Protein AF-A0A671N3V1-F1 (afdb_monomer)

Radius of gyration: 78.87 Å; Cα contacts (8 Å, |Δi|>4): 116; chains: 1; bounding box: 156×58×264 Å

Sequence (524 aa):
MGFGHFYGTVQIQERQRIVEKSRVNELEAPCKRELDVVSKEAVENLREDLEEKQDMVMSLMNVMDKITKENQHLRVKQEELQAQRQDLYVQLTQTKSQMESRQNDLTTENQHLKSTLEREEASLSALKEQLRSLRGQIRELEERGAGADSIMSENQRLKGHLQEEKQKVRSFMSQREALMAEAQVLRKELDKERKVTDKLKEELEEIRQEEDVEGKTDPETEELQARLQELENKLKFEQQRSDLWERLYVESKEERAKGDRDVKTKIPKDGMLGKVKETLDAVKNSTKEFVHHHKEQIKKAKEAVKENLRKFSDSVKSTFRHFKDSASNVFSHEKRFHDAKPEHHTFKQEQGNKRAEDWQPQKPLHRHPRKSTSDSVHADRNTRKPGAQRDHSTMGQKTPPKGCSGVFDCAYQESMSLFNKAMDPIRADEFNELLRSYLQKEVGHFHHWRELESFIDNFFHNGVFIHDQMLFTDFVSGVEDYLEEIDEYHSLSDDVFEDLDDYIYRHIFGDTYLKYFGPRSEKQ

pLDDT: mean 71.57, std 23.72, range [23.44, 98.5]

Structure (mmCIF, N/CA/C/O backbone):
data_AF-A0A671N3V1-F1
#
_entry.id   AF-A0A671N3V1-F1
#
loop_
_atom_site.group_PDB
_atom_site.id
_atom_site.type_symbol
_atom_site.label_atom_id
_atom_site.label_alt_id
_atom_site.label_comp_id
_atom_site.label_asym_id
_atom_site.label_entity_id
_atom_site.label_seq_id
_atom_site.pdbx_PDB_ins_code
_atom_site.Cartn_x
_atom_site.Cartn_y
_atom_site.Cartn_z
_atom_site.occupancy
_atom_site.B_iso_or_equiv
_atom_site.auth_seq_id
_atom_site.auth_comp_id
_atom_site.auth_asym_id
_atom_site.auth_atom_id
_atom_site.pdbx_PDB_model_num
ATOM 1 N N . MET A 1 1 ? 72.401 38.346 -45.594 1.00 39.09 1 MET A N 1
ATOM 2 C CA . MET A 1 1 ? 73.841 38.015 -45.724 1.00 39.09 1 MET A CA 1
ATOM 3 C C . MET A 1 1 ? 73.989 37.006 -46.857 1.00 39.09 1 MET A C 1
ATOM 5 O O . MET A 1 1 ? 73.083 36.196 -46.992 1.00 39.09 1 MET A O 1
ATOM 9 N N . GLY A 1 2 ? 75.083 37.038 -47.627 1.00 40.16 2 GLY A N 1
ATOM 10 C CA . GLY A 1 2 ? 75.370 36.064 -48.700 1.00 40.16 2 GLY A CA 1
ATOM 11 C C . GLY A 1 2 ? 75.385 36.679 -50.107 1.00 40.16 2 GLY A C 1
ATOM 12 O O . GLY A 1 2 ? 74.400 37.275 -50.525 1.00 40.16 2 GLY A O 1
ATOM 13 N N . PHE A 1 3 ? 76.518 36.554 -50.806 1.00 41.34 3 PHE A N 1
ATOM 14 C CA . PHE A 1 3 ? 76.828 37.126 -52.131 1.00 41.34 3 PHE A CA 1
ATOM 15 C C . PHE A 1 3 ? 77.040 36.022 -53.192 1.00 41.34 3 PHE A C 1
ATOM 17 O O . PHE A 1 3 ? 77.343 34.888 -52.832 1.00 41.34 3 PHE A O 1
ATOM 24 N N . GLY A 1 4 ? 77.003 36.395 -54.483 1.00 40.38 4 GLY A N 1
ATOM 25 C CA . GLY A 1 4 ? 77.509 35.602 -55.628 1.00 40.38 4 GLY A CA 1
ATOM 26 C C . GLY A 1 4 ? 76.640 35.778 -56.888 1.00 40.38 4 GLY A C 1
ATOM 27 O O . GLY A 1 4 ? 75.604 35.139 -56.976 1.00 40.38 4 GLY A O 1
ATOM 28 N N . HIS A 1 5 ? 76.838 36.743 -57.800 1.00 42.78 5 HIS A N 1
ATOM 29 C CA . HIS A 1 5 ? 77.939 36.930 -58.775 1.00 42.78 5 HIS A CA 1
ATOM 30 C C . HIS A 1 5 ? 78.255 35.706 -59.661 1.00 42.78 5 HIS A C 1
ATOM 32 O O . HIS A 1 5 ? 78.933 34.801 -59.191 1.00 42.78 5 HIS A O 1
ATOM 38 N N . PHE A 1 6 ? 77.937 35.768 -60.968 1.00 38.50 6 PHE A N 1
ATOM 39 C CA . PHE A 1 6 ? 78.960 36.052 -61.997 1.00 38.50 6 PHE A CA 1
ATOM 40 C C . PHE A 1 6 ? 78.381 36.509 -63.359 1.00 38.50 6 PHE A C 1
ATOM 42 O O . PHE A 1 6 ? 77.179 36.441 -63.596 1.00 38.50 6 PHE A O 1
ATOM 49 N N . TYR A 1 7 ? 79.262 37.041 -64.214 1.00 38.38 7 TYR A N 1
ATOM 50 C CA . TYR A 1 7 ? 78.998 37.695 -65.506 1.00 38.38 7 TYR A CA 1
ATOM 51 C C . TYR A 1 7 ? 78.915 36.734 -66.709 1.00 38.38 7 TYR A C 1
ATOM 53 O O . TYR A 1 7 ? 79.632 35.739 -66.749 1.00 38.38 7 TYR A O 1
ATOM 61 N N . GLY A 1 8 ? 78.248 37.190 -67.782 1.00 36.56 8 GLY A N 1
ATOM 62 C CA . GLY A 1 8 ? 78.873 37.190 -69.116 1.00 36.56 8 GLY A CA 1
ATOM 63 C C . GLY A 1 8 ? 78.106 36.550 -70.277 1.00 36.56 8 GLY A C 1
ATOM 64 O O . GLY A 1 8 ? 77.957 35.337 -70.337 1.00 36.56 8 GLY A O 1
ATOM 65 N N . THR A 1 9 ? 77.734 37.368 -71.270 1.00 42.66 9 THR A N 1
ATOM 66 C CA . THR A 1 9 ? 77.910 37.081 -72.717 1.00 42.66 9 THR A CA 1
ATOM 67 C C . THR A 1 9 ? 77.617 38.340 -73.546 1.00 42.66 9 THR A C 1
ATOM 69 O O . THR A 1 9 ? 76.592 38.476 -74.207 1.00 42.66 9 THR A O 1
ATOM 72 N N . VAL A 1 10 ? 78.559 39.290 -73.536 1.00 45.78 10 VAL A N 1
ATOM 73 C CA . VAL A 1 10 ? 78.716 40.216 -74.669 1.00 45.78 10 VAL A CA 1
ATOM 74 C C . VAL A 1 10 ? 79.634 39.517 -75.662 1.00 45.78 10 VAL A C 1
ATOM 76 O O . VAL A 1 10 ? 80.837 39.500 -75.434 1.00 45.78 10 VAL A O 1
ATOM 79 N N . GLN A 1 11 ? 79.059 38.909 -76.704 1.00 49.66 11 GLN A N 1
ATOM 80 C CA . GLN A 1 11 ? 79.658 38.638 -78.023 1.00 49.66 11 GLN A CA 1
ATOM 81 C C . GLN A 1 11 ? 78.774 37.654 -78.805 1.00 49.66 11 GLN A C 1
ATOM 83 O O . GLN A 1 11 ? 78.581 36.523 -78.378 1.00 49.66 11 GLN A O 1
ATOM 88 N N . ILE A 1 12 ? 78.288 38.129 -79.956 1.00 44.41 12 ILE A N 1
ATOM 89 C CA . ILE A 1 12 ? 77.864 37.467 -81.217 1.00 44.41 12 ILE A CA 1
ATOM 90 C C . ILE A 1 12 ? 76.725 38.323 -81.811 1.00 44.41 12 ILE A C 1
ATOM 92 O O . ILE A 1 12 ? 75.596 37.902 -82.026 1.00 44.41 12 ILE A O 1
ATOM 96 N N . GLN A 1 13 ? 77.049 39.593 -82.070 1.00 43.19 13 GLN A N 1
ATOM 97 C CA . GLN A 1 13 ? 76.231 40.501 -82.878 1.00 43.19 13 GLN A CA 1
ATOM 98 C C . GLN A 1 13 ? 77.138 41.312 -83.815 1.00 43.19 13 GLN A C 1
ATOM 100 O O . GLN A 1 13 ? 77.011 42.520 -83.926 1.00 43.19 13 GLN A O 1
ATOM 105 N N . GLU A 1 14 ? 78.097 40.643 -84.466 1.00 49.28 14 GLU A N 1
ATOM 106 C CA . GLU A 1 14 ? 78.902 41.233 -85.545 1.00 49.28 14 GLU A CA 1
ATOM 107 C C . GLU A 1 14 ? 79.652 40.143 -86.336 1.00 49.28 14 GLU A C 1
ATOM 109 O O . GLU A 1 14 ? 80.818 39.849 -86.082 1.00 49.28 14 GLU A O 1
ATOM 114 N N . ARG A 1 15 ? 78.955 39.487 -87.280 1.00 44.09 15 ARG A N 1
ATOM 115 C CA . ARG A 1 15 ? 79.560 38.721 -88.401 1.00 44.09 15 ARG A CA 1
ATOM 116 C C . ARG A 1 15 ? 78.581 38.400 -89.549 1.00 44.09 15 ARG A C 1
ATOM 118 O O . ARG A 1 15 ? 78.772 37.441 -90.282 1.00 44.09 15 ARG A O 1
ATOM 125 N N . GLN A 1 16 ? 77.562 39.243 -89.751 1.00 40.81 16 GLN A N 1
ATOM 126 C CA . GLN A 1 16 ? 76.684 39.231 -90.938 1.00 40.81 16 GLN A CA 1
ATOM 127 C C . GLN A 1 16 ? 77.063 40.337 -91.944 1.00 40.81 16 GLN A C 1
ATOM 129 O O . GLN A 1 16 ? 76.227 41.094 -92.431 1.00 40.81 16 GLN A O 1
ATOM 134 N N . ARG A 1 17 ? 78.355 40.445 -92.265 1.00 43.94 17 ARG A N 1
ATOM 135 C CA . ARG A 1 17 ? 78.843 41.156 -93.455 1.00 43.94 17 ARG A CA 1
ATOM 136 C C . ARG A 1 17 ? 79.986 40.358 -94.067 1.00 43.94 17 ARG A C 1
ATOM 138 O O . ARG A 1 17 ? 80.817 39.842 -93.330 1.00 43.94 17 ARG A O 1
ATOM 145 N N . ILE A 1 18 ? 80.040 40.368 -95.401 1.00 40.97 18 ILE A N 1
ATOM 146 C CA . ILE A 1 18 ? 81.037 39.692 -96.247 1.00 40.97 18 ILE A CA 1
ATOM 147 C C . ILE A 1 18 ? 80.865 38.159 -96.265 1.00 40.97 18 ILE A C 1
ATOM 149 O O . ILE A 1 18 ? 81.528 37.466 -95.511 1.00 40.97 18 ILE A O 1
ATOM 153 N N . VAL A 1 19 ? 80.001 37.640 -97.150 1.00 36.25 19 VAL A N 1
ATOM 154 C CA . VAL A 1 19 ? 80.394 36.900 -98.377 1.00 36.25 19 VAL A CA 1
ATOM 155 C C . VAL A 1 19 ? 79.205 36.953 -99.352 1.00 36.25 19 VAL A C 1
ATOM 157 O O . VAL A 1 19 ? 78.376 36.055 -99.404 1.00 36.25 19 VAL A O 1
ATOM 160 N N . GLU A 1 20 ? 79.124 38.023 -100.141 1.00 38.59 20 GLU A N 1
ATOM 161 C CA . GLU A 1 20 ? 78.206 38.121 -101.287 1.00 38.59 20 GLU A CA 1
ATOM 162 C C . GLU A 1 20 ? 78.977 38.682 -102.492 1.00 38.59 20 GLU A C 1
ATOM 164 O O . GLU A 1 20 ? 78.730 39.792 -102.959 1.00 38.59 20 GLU A O 1
ATOM 169 N N . LYS A 1 21 ? 80.021 37.949 -102.922 1.00 38.78 21 LYS A N 1
ATOM 170 C CA . LYS A 1 21 ? 80.748 38.153 -104.193 1.00 38.78 21 LYS A CA 1
ATOM 171 C C . LYS A 1 21 ? 81.839 37.095 -104.409 1.00 38.78 21 LYS A C 1
ATOM 173 O O . LYS A 1 21 ? 82.964 37.267 -103.953 1.00 38.78 21 LYS A O 1
ATOM 178 N N . SER A 1 22 ? 81.513 36.047 -105.164 1.00 35.06 22 SER A N 1
ATOM 179 C CA . SER A 1 22 ? 82.487 35.207 -105.888 1.00 35.06 22 SER A CA 1
ATOM 180 C C . SER A 1 22 ? 81.771 34.199 -106.797 1.00 35.06 22 SER A C 1
ATOM 182 O O . SER A 1 22 ? 81.803 32.990 -106.589 1.00 35.06 22 SER A O 1
ATOM 184 N N . ARG A 1 23 ? 81.117 34.705 -107.847 1.00 38.97 23 ARG A N 1
ATOM 185 C CA . ARG A 1 23 ? 80.740 33.898 -109.015 1.00 38.97 23 ARG A CA 1
ATOM 186 C C . ARG A 1 23 ? 81.376 34.528 -110.251 1.00 38.97 23 ARG A C 1
ATOM 188 O O . ARG A 1 23 ? 81.422 35.753 -110.321 1.00 38.97 23 ARG A O 1
ATOM 195 N N . VAL A 1 24 ? 81.719 33.667 -111.215 1.00 32.12 24 VAL A N 1
ATOM 196 C CA . VAL A 1 24 ? 82.163 33.936 -112.601 1.00 32.12 24 VAL A CA 1
ATOM 197 C C . VAL A 1 24 ? 83.688 33.861 -112.822 1.00 32.12 24 VAL A C 1
ATOM 199 O O . VAL A 1 24 ? 84.456 34.524 -112.134 1.00 32.12 24 VAL A O 1
ATOM 202 N N . ASN A 1 25 ? 84.041 33.060 -113.842 1.00 30.89 25 ASN A N 1
ATOM 203 C CA . ASN A 1 25 ? 85.343 32.793 -114.480 1.00 30.89 25 ASN A CA 1
ATOM 204 C C . ASN A 1 25 ? 86.405 32.021 -113.670 1.00 30.89 25 ASN A C 1
ATOM 206 O O . ASN A 1 25 ? 86.584 32.256 -112.482 1.00 30.89 25 ASN A O 1
ATOM 210 N N . GLU A 1 26 ? 87.184 31.102 -114.253 1.00 33.53 26 GLU A N 1
ATOM 211 C CA . GLU A 1 26 ? 87.133 30.369 -115.543 1.00 33.53 26 GLU A CA 1
ATOM 212 C C . GLU A 1 26 ? 88.169 29.229 -115.444 1.00 33.53 26 GLU A C 1
ATOM 214 O O . GLU A 1 26 ? 89.165 29.414 -114.748 1.00 33.53 26 GLU A O 1
ATOM 219 N N . LEU A 1 27 ? 87.973 28.092 -116.127 1.00 36.91 27 LEU A N 1
ATOM 220 C CA . LEU A 1 27 ? 89.047 27.284 -116.743 1.00 36.91 27 LEU A CA 1
ATOM 221 C C . LEU A 1 27 ? 88.465 26.083 -117.510 1.00 36.91 27 LEU A C 1
ATOM 223 O O . LEU A 1 27 ? 87.433 25.520 -117.142 1.00 36.91 27 LEU A O 1
ATOM 227 N N . GLU A 1 28 ? 89.117 25.730 -118.614 1.00 33.84 28 GLU A N 1
ATOM 228 C CA . GLU A 1 28 ? 88.551 24.920 -119.695 1.00 33.84 28 GLU A CA 1
ATOM 229 C C . GLU A 1 28 ? 88.939 23.430 -119.624 1.00 33.84 28 GLU A C 1
ATOM 231 O O . GLU A 1 28 ? 90.117 23.110 -119.533 1.00 33.84 28 GLU A O 1
ATOM 236 N N . ALA A 1 29 ? 87.946 22.550 -119.837 1.00 39.94 29 ALA A N 1
ATOM 237 C CA . ALA A 1 29 ? 88.020 21.345 -120.690 1.00 39.94 29 ALA A CA 1
ATOM 238 C C . ALA A 1 29 ? 89.106 20.247 -120.401 1.00 39.94 29 ALA A C 1
ATOM 240 O O . ALA A 1 29 ? 89.895 20.328 -119.470 1.00 39.94 29 ALA A O 1
ATOM 241 N N . PRO A 1 30 ? 89.124 19.118 -121.145 1.00 53.84 30 PRO A N 1
ATOM 242 C CA . PRO A 1 30 ? 88.041 18.129 -121.180 1.00 53.84 30 PRO A CA 1
ATOM 243 C C . PRO A 1 30 ? 88.531 16.671 -120.998 1.00 53.84 30 PRO A C 1
ATOM 245 O O . PRO A 1 30 ? 89.519 16.264 -121.610 1.00 53.84 30 PRO A O 1
ATOM 248 N N . CYS A 1 31 ? 87.760 15.802 -120.323 1.00 37.00 31 CYS A N 1
ATOM 249 C CA . CYS A 1 31 ? 87.888 14.351 -120.547 1.00 37.00 31 CYS A CA 1
ATOM 250 C C . CYS A 1 31 ? 86.600 13.526 -120.368 1.00 37.00 31 CYS A C 1
ATOM 252 O O . CYS A 1 31 ? 86.113 13.304 -119.269 1.00 37.00 31 CYS A O 1
ATOM 254 N N . LYS A 1 32 ? 86.123 13.023 -121.514 1.00 40.62 32 LYS A N 1
ATOM 255 C CA . LYS A 1 32 ? 85.645 11.650 -121.765 1.00 40.62 32 LYS A CA 1
ATOM 256 C C . LYS A 1 32 ? 84.719 10.983 -120.729 1.00 40.62 32 LYS A C 1
ATOM 258 O O . LYS A 1 32 ? 85.155 10.347 -119.780 1.00 40.62 32 LYS A O 1
ATOM 263 N N . ARG A 1 33 ? 83.429 10.987 -121.087 1.00 50.44 33 ARG A N 1
ATOM 264 C CA . ARG A 1 33 ? 82.523 9.819 -121.163 1.00 50.44 33 ARG A CA 1
ATOM 265 C C . ARG A 1 33 ? 83.117 8.457 -120.737 1.00 50.44 33 ARG A C 1
ATOM 267 O O . ARG A 1 33 ? 83.420 7.640 -121.595 1.00 50.44 33 ARG A O 1
ATOM 274 N N . GLU A 1 34 ? 83.185 8.210 -119.432 1.00 43.34 34 GLU A N 1
ATOM 275 C CA . GLU A 1 34 ? 83.117 6.862 -118.821 1.00 43.34 34 GLU A CA 1
ATOM 276 C C . GLU A 1 34 ? 82.652 6.895 -117.342 1.00 43.34 34 GLU A C 1
ATOM 278 O O . GLU A 1 34 ? 82.611 5.877 -116.663 1.00 43.34 34 GLU A O 1
ATOM 283 N N . LEU A 1 35 ? 82.229 8.069 -116.848 1.00 46.25 35 LEU A N 1
ATOM 284 C CA . LEU A 1 35 ? 81.827 8.323 -115.452 1.00 46.25 35 LEU A CA 1
ATOM 285 C C . LEU A 1 35 ? 80.301 8.505 -115.266 1.00 46.25 35 LEU A C 1
ATOM 287 O O . LEU A 1 35 ? 79.817 8.631 -114.146 1.00 46.25 35 LEU A O 1
ATOM 291 N N . ASP A 1 36 ? 79.531 8.493 -116.358 1.00 48.06 36 ASP A N 1
ATOM 292 C CA . ASP A 1 36 ? 78.105 8.879 -116.402 1.00 48.06 36 ASP A CA 1
ATOM 293 C C . ASP A 1 36 ? 77.113 7.718 -116.139 1.00 48.06 36 ASP A C 1
ATOM 295 O O . ASP A 1 36 ? 75.895 7.905 -116.193 1.00 48.06 36 ASP A O 1
ATOM 299 N N . VAL A 1 37 ? 77.631 6.514 -115.860 1.00 51.03 37 VAL A N 1
ATOM 300 C CA . VAL A 1 37 ? 76.851 5.349 -115.388 1.00 51.03 37 VAL A CA 1
ATOM 301 C C . VAL A 1 37 ? 77.076 5.154 -113.888 1.00 51.03 37 VAL A C 1
ATOM 303 O O . VAL A 1 37 ? 76.122 5.222 -113.119 1.00 51.03 37 VAL A O 1
ATOM 306 N N . VAL A 1 38 ? 78.340 5.062 -113.453 1.00 52.38 38 VAL A N 1
ATOM 307 C CA . VAL A 1 38 ? 78.709 4.939 -112.028 1.00 52.38 38 VAL A CA 1
ATOM 308 C C . VAL A 1 38 ? 78.209 6.136 -111.205 1.00 52.38 38 VAL A C 1
ATOM 310 O O . VAL A 1 38 ? 77.737 5.957 -110.087 1.00 52.38 38 VAL A O 1
ATOM 313 N N . SER A 1 39 ? 78.223 7.353 -111.766 1.00 58.16 39 SER A N 1
ATOM 314 C CA . SER A 1 39 ? 77.671 8.537 -111.090 1.00 58.16 39 SER A CA 1
ATOM 315 C C . SER A 1 39 ? 76.137 8.617 -111.096 1.00 58.16 39 SER A C 1
ATOM 317 O O . SER A 1 39 ? 75.604 9.470 -110.393 1.00 58.16 39 SER A O 1
ATOM 319 N N . LYS A 1 40 ? 75.417 7.789 -111.867 1.00 62.09 40 LYS A N 1
ATOM 320 C CA . LYS A 1 40 ? 73.944 7.713 -111.810 1.00 62.09 40 LYS A CA 1
ATOM 321 C C . LYS A 1 40 ? 73.489 6.637 -110.840 1.00 62.09 40 LYS A C 1
ATOM 323 O O . LYS A 1 40 ? 72.670 6.921 -109.980 1.00 62.09 40 LYS A O 1
ATOM 328 N N . GLU A 1 41 ? 74.086 5.453 -110.914 1.00 66.19 41 GLU A N 1
ATOM 329 C CA . GLU A 1 41 ? 73.805 4.345 -109.995 1.00 66.19 41 GLU A CA 1
ATOM 330 C C . GLU A 1 41 ? 74.124 4.728 -108.538 1.00 66.19 41 GLU A C 1
ATOM 332 O O . GLU A 1 41 ? 73.305 4.526 -107.649 1.00 66.19 41 GLU A O 1
ATOM 337 N N . ALA A 1 42 ? 75.250 5.411 -108.291 1.00 69.62 42 ALA A N 1
ATOM 338 C CA . ALA A 1 42 ? 75.560 5.944 -106.962 1.00 69.62 42 ALA A CA 1
ATOM 339 C C . ALA A 1 42 ? 74.598 7.058 -106.497 1.00 69.62 42 ALA A C 1
ATOM 341 O O . ALA A 1 42 ? 74.395 7.212 -105.297 1.00 69.62 42 ALA A O 1
ATOM 342 N N . VAL A 1 43 ? 74.009 7.836 -107.414 1.00 73.31 43 VAL A N 1
ATOM 343 C CA . VAL A 1 43 ? 73.050 8.906 -107.076 1.00 73.31 43 VAL A CA 1
ATOM 344 C C . VAL A 1 43 ? 71.658 8.349 -106.794 1.00 73.31 43 VAL A C 1
ATOM 346 O O . VAL A 1 43 ? 71.010 8.830 -105.870 1.00 73.31 43 VAL A O 1
ATOM 349 N N . GLU A 1 44 ? 71.215 7.321 -107.517 1.00 75.56 44 GLU A N 1
ATOM 350 C CA . GLU A 1 44 ? 69.942 6.654 -107.227 1.00 75.56 44 GLU A CA 1
ATOM 351 C C . GLU A 1 44 ? 70.034 5.806 -105.946 1.00 75.56 44 GLU A C 1
ATOM 353 O O . GLU A 1 44 ? 69.166 5.941 -105.095 1.00 75.56 44 GLU A O 1
ATOM 358 N N . ASN A 1 45 ? 71.143 5.099 -105.682 1.00 78.56 45 ASN A N 1
ATOM 359 C CA . ASN A 1 45 ? 71.362 4.445 -104.377 1.00 78.56 45 ASN A CA 1
ATOM 360 C C . ASN A 1 45 ? 71.344 5.448 -103.197 1.00 78.56 45 ASN A C 1
ATOM 362 O O . ASN A 1 45 ? 70.861 5.134 -102.111 1.00 78.56 45 ASN A O 1
ATOM 366 N N . LEU A 1 46 ? 71.863 6.670 -103.393 1.00 80.25 46 LEU A N 1
ATOM 367 C CA . LEU A 1 46 ? 71.794 7.745 -102.391 1.00 80.25 46 LEU A CA 1
ATOM 368 C C . LEU A 1 46 ? 70.398 8.381 -102.283 1.00 80.25 46 LEU A C 1
ATOM 370 O O . LEU A 1 46 ? 70.066 8.914 -101.225 1.00 80.25 46 LEU A O 1
ATOM 374 N N . ARG A 1 47 ? 69.585 8.341 -103.348 1.00 83.00 47 ARG A N 1
ATOM 375 C CA . ARG A 1 47 ? 68.166 8.724 -103.303 1.00 83.00 47 ARG A CA 1
ATOM 376 C C . ARG A 1 47 ? 67.376 7.704 -102.494 1.00 83.00 47 ARG A C 1
ATOM 378 O O . ARG A 1 47 ? 66.660 8.111 -101.589 1.00 83.00 47 ARG A O 1
ATOM 385 N N . GLU A 1 48 ? 67.537 6.419 -102.795 1.00 83.69 48 GLU A N 1
ATOM 386 C CA . GLU A 1 48 ? 66.852 5.326 -102.103 1.00 83.69 48 GLU A CA 1
ATOM 387 C C . GLU A 1 48 ? 67.195 5.327 -100.603 1.00 83.69 48 GLU A C 1
ATOM 389 O O . GLU A 1 48 ? 66.283 5.338 -99.782 1.00 83.69 48 GLU A O 1
ATOM 394 N N . ASP A 1 49 ? 68.474 5.467 -100.215 1.00 86.69 49 ASP A N 1
ATOM 395 C CA . ASP A 1 49 ? 68.853 5.598 -98.794 1.00 86.69 49 ASP A CA 1
ATOM 396 C C . ASP A 1 49 ? 68.241 6.851 -98.133 1.00 86.69 49 ASP A C 1
ATOM 398 O O . ASP A 1 49 ? 67.809 6.788 -96.981 1.00 86.69 49 ASP A O 1
ATOM 402 N N . LEU A 1 50 ? 68.155 7.982 -98.849 1.00 86.25 50 LEU A N 1
ATOM 403 C CA . LEU A 1 50 ? 67.533 9.211 -98.340 1.00 86.25 50 LEU A CA 1
ATOM 404 C C . LEU A 1 50 ? 66.012 9.067 -98.169 1.00 86.25 50 LEU A C 1
ATOM 406 O O . LEU A 1 50 ? 65.473 9.549 -97.171 1.00 86.25 50 LEU A O 1
ATOM 410 N N . GLU A 1 51 ? 65.333 8.395 -99.099 1.00 86.75 51 GLU A N 1
ATOM 411 C CA . GLU A 1 51 ? 63.905 8.071 -99.013 1.00 86.75 51 GLU A CA 1
ATOM 412 C C . GLU A 1 51 ? 63.644 7.079 -97.863 1.00 86.75 51 GLU A C 1
ATOM 414 O O . GLU A 1 51 ? 62.777 7.338 -97.028 1.00 86.75 51 GLU A O 1
ATOM 419 N N . GLU A 1 52 ? 64.479 6.047 -97.685 1.00 88.38 52 GLU A N 1
ATOM 420 C CA . GLU A 1 52 ? 64.428 5.158 -96.513 1.00 88.38 52 GLU A CA 1
ATOM 421 C C . GLU A 1 52 ? 64.675 5.903 -95.188 1.00 88.38 52 GLU A C 1
ATOM 423 O O . GLU A 1 52 ? 63.997 5.635 -94.189 1.00 88.38 52 GLU A O 1
ATOM 428 N N . LYS A 1 53 ? 65.619 6.861 -95.135 1.00 88.38 53 LYS A N 1
ATOM 429 C CA . LYS A 1 53 ? 65.800 7.711 -93.941 1.00 88.38 53 LYS A CA 1
ATOM 430 C C . LYS A 1 53 ? 64.569 8.574 -93.694 1.00 88.38 53 LYS A C 1
ATOM 432 O O . LYS A 1 53 ? 64.183 8.741 -92.538 1.00 88.38 53 LYS A O 1
ATOM 437 N N . GLN A 1 54 ? 63.957 9.120 -94.742 1.00 91.19 54 GLN A N 1
ATOM 438 C CA . GLN A 1 54 ? 62.759 9.944 -94.627 1.00 91.19 54 GLN A CA 1
ATOM 439 C C . GLN A 1 54 ? 61.570 9.124 -94.100 1.00 91.19 54 GLN A C 1
ATOM 441 O O . GLN A 1 54 ? 60.917 9.557 -93.149 1.00 91.19 54 GLN A O 1
ATOM 446 N N . ASP A 1 55 ? 61.351 7.913 -94.610 1.00 91.88 55 ASP A N 1
ATOM 447 C CA . ASP A 1 55 ? 60.321 6.991 -94.117 1.00 91.88 55 ASP A CA 1
ATOM 448 C C . ASP A 1 55 ? 60.596 6.523 -92.680 1.00 91.88 55 ASP A C 1
ATOM 450 O O . ASP A 1 55 ? 59.684 6.476 -91.846 1.00 91.88 55 ASP A O 1
ATOM 454 N N . MET A 1 56 ? 61.860 6.260 -92.330 1.00 92.19 56 MET A N 1
ATOM 455 C CA . MET A 1 56 ? 62.256 5.958 -90.952 1.00 92.19 56 MET A CA 1
ATOM 456 C C . MET A 1 56 ? 61.983 7.141 -90.011 1.00 92.19 56 MET A C 1
ATOM 458 O O . MET A 1 56 ? 61.473 6.937 -88.909 1.00 92.19 56 MET A O 1
ATOM 462 N N . VAL A 1 57 ? 62.256 8.378 -90.440 1.00 93.56 57 VAL A N 1
ATOM 463 C CA . VAL A 1 57 ? 61.937 9.599 -89.681 1.00 93.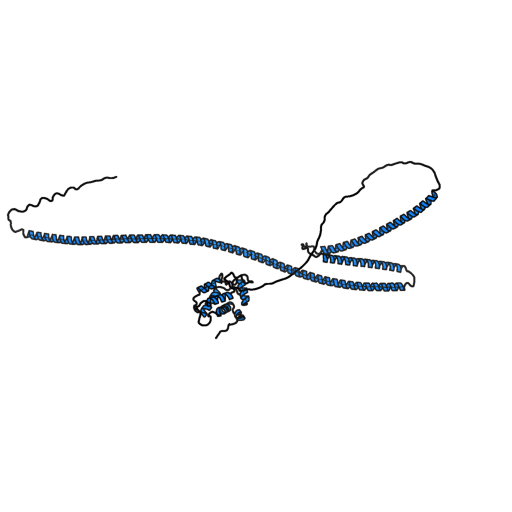56 57 VAL A CA 1
ATOM 464 C C . VAL A 1 57 ? 60.424 9.778 -89.530 1.00 93.56 57 VAL A C 1
ATOM 466 O O . VAL A 1 57 ? 59.968 10.071 -88.426 1.00 93.56 57 VAL A O 1
ATOM 469 N N . MET A 1 58 ? 59.628 9.525 -90.572 1.00 92.62 58 MET A N 1
ATOM 470 C CA . MET A 1 58 ? 58.160 9.551 -90.488 1.00 92.62 58 MET A CA 1
ATOM 471 C C . MET A 1 58 ? 57.617 8.470 -89.538 1.00 92.62 58 MET A C 1
ATOM 473 O O . MET A 1 58 ? 56.701 8.725 -88.754 1.00 92.62 58 MET A O 1
ATOM 477 N N . SER A 1 59 ? 58.207 7.273 -89.543 1.00 94.62 59 SER A N 1
ATOM 478 C CA . SER A 1 59 ? 57.878 6.191 -88.606 1.00 94.62 59 SER A CA 1
ATOM 479 C C . SER A 1 59 ? 58.231 6.557 -87.156 1.00 94.62 59 SER A C 1
ATOM 481 O O . SER A 1 59 ? 57.398 6.418 -86.257 1.00 94.62 59 SER A O 1
ATOM 483 N N . LEU A 1 60 ? 59.420 7.124 -86.923 1.00 95.00 60 LEU A N 1
ATOM 484 C CA . LEU A 1 60 ? 59.844 7.632 -85.614 1.00 95.00 60 LEU A CA 1
ATOM 485 C C . LEU A 1 60 ? 58.960 8.788 -85.125 1.00 95.00 60 LEU A C 1
ATOM 487 O O . LEU A 1 60 ? 58.619 8.824 -83.944 1.00 95.00 60 LEU A O 1
ATOM 491 N N . MET A 1 61 ? 58.532 9.688 -86.015 1.00 95.25 61 MET A N 1
ATOM 492 C CA . MET A 1 61 ? 57.585 10.761 -85.697 1.00 95.25 61 MET A CA 1
ATOM 493 C C . MET A 1 61 ? 56.229 10.189 -85.258 1.00 95.25 61 MET A C 1
ATOM 495 O O . MET A 1 61 ? 55.715 10.570 -84.210 1.00 95.25 61 MET A O 1
ATOM 499 N N . ASN A 1 62 ? 55.701 9.1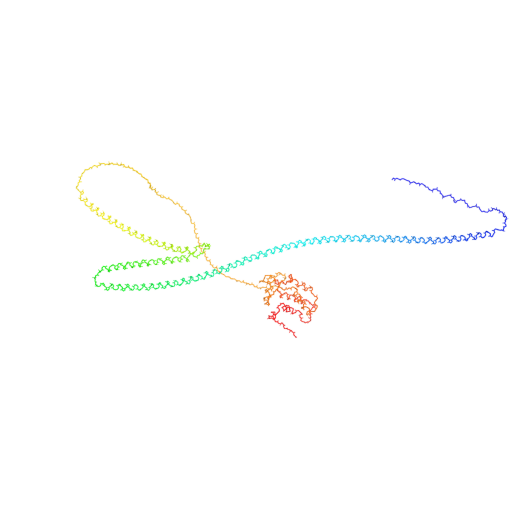86 -85.969 1.00 95.69 62 ASN A N 1
ATOM 500 C CA . ASN A 1 62 ? 54.475 8.481 -85.573 1.00 95.69 62 ASN A CA 1
ATOM 501 C C . ASN A 1 62 ? 54.599 7.773 -84.207 1.00 95.69 62 ASN A C 1
ATOM 503 O O . ASN A 1 62 ? 53.622 7.691 -83.459 1.00 95.69 62 ASN A O 1
ATOM 507 N N . VAL A 1 63 ? 55.780 7.246 -83.863 1.00 96.25 63 VAL A N 1
ATOM 508 C CA . VAL A 1 63 ? 56.052 6.669 -82.533 1.00 96.25 63 VAL A CA 1
ATOM 509 C C . VAL A 1 63 ? 56.146 7.764 -81.465 1.00 96.25 63 VAL A C 1
ATOM 511 O O . VAL A 1 63 ? 55.573 7.607 -80.389 1.00 96.25 63 VAL A O 1
ATOM 514 N N . MET A 1 64 ? 56.784 8.898 -81.762 1.00 95.44 64 MET A N 1
ATOM 515 C CA . MET A 1 64 ? 56.851 10.058 -80.867 1.00 95.44 64 MET A CA 1
ATOM 516 C C . MET A 1 64 ? 55.455 10.635 -80.573 1.00 95.44 64 MET A C 1
ATOM 518 O O . MET A 1 64 ? 55.137 10.928 -79.420 1.00 95.44 64 MET A O 1
ATOM 522 N N . ASP A 1 65 ? 54.580 10.703 -81.576 1.00 96.75 65 ASP A N 1
ATOM 523 C CA . ASP A 1 65 ? 53.176 11.106 -81.429 1.00 96.75 65 ASP A CA 1
ATOM 524 C C . ASP A 1 65 ? 52.356 10.132 -80.569 1.00 96.75 65 ASP A C 1
ATOM 526 O O . ASP A 1 65 ? 51.458 10.552 -79.836 1.00 96.75 65 ASP A O 1
ATOM 530 N N . LYS A 1 66 ? 52.650 8.826 -80.619 1.00 97.56 66 LYS A N 1
ATOM 531 C CA . LYS A 1 66 ? 52.039 7.845 -79.704 1.00 97.56 66 LYS A CA 1
ATOM 532 C C . LYS A 1 66 ? 52.543 8.042 -78.277 1.00 97.56 66 LYS A C 1
ATOM 534 O O . LYS A 1 66 ? 51.730 8.179 -77.369 1.00 97.56 66 LYS A O 1
ATOM 539 N N . ILE A 1 67 ? 53.858 8.158 -78.091 1.00 97.50 67 ILE A N 1
ATOM 540 C CA . ILE A 1 67 ? 54.488 8.372 -76.779 1.00 97.50 67 ILE A CA 1
ATOM 541 C C . ILE A 1 67 ? 53.989 9.670 -76.127 1.00 97.50 67 ILE A C 1
ATOM 543 O O . ILE A 1 67 ? 53.728 9.695 -74.925 1.00 97.50 67 ILE A O 1
ATOM 547 N N . THR A 1 68 ? 53.821 10.760 -76.879 1.00 95.88 68 THR A N 1
ATOM 548 C CA . THR A 1 68 ? 53.290 12.020 -76.325 1.00 95.88 68 THR A CA 1
ATOM 549 C C . THR A 1 68 ? 51.824 11.893 -75.904 1.00 95.88 68 THR A C 1
ATOM 551 O O . THR A 1 68 ? 51.482 12.338 -74.807 1.00 95.88 68 THR A O 1
ATOM 554 N N . LYS A 1 69 ? 50.974 11.224 -76.697 1.00 97.44 69 LYS A N 1
ATOM 555 C CA . LYS A 1 69 ? 49.571 10.931 -76.338 1.00 97.44 69 LYS A CA 1
ATOM 556 C C . LYS A 1 69 ? 49.458 10.005 -75.124 1.00 97.44 69 LYS A C 1
ATOM 558 O O . LYS A 1 69 ? 48.666 10.273 -74.224 1.00 97.44 69 LYS A O 1
ATOM 563 N N . GLU A 1 70 ? 50.275 8.957 -75.051 1.00 97.38 70 GLU A N 1
ATOM 564 C CA . GLU A 1 70 ? 50.325 8.048 -73.900 1.00 97.38 70 GLU A CA 1
ATOM 565 C C . GLU A 1 70 ? 50.783 8.774 -72.627 1.00 97.38 70 GLU A C 1
ATOM 567 O O . GLU A 1 70 ? 50.162 8.614 -71.579 1.00 97.38 70 GLU A O 1
ATOM 572 N N . ASN A 1 71 ? 51.789 9.652 -72.714 1.00 97.44 71 ASN A N 1
ATOM 573 C CA . ASN A 1 71 ? 52.214 10.486 -71.585 1.00 97.44 71 ASN A CA 1
ATOM 574 C C . ASN A 1 71 ? 51.136 11.493 -71.143 1.00 97.44 71 ASN A C 1
ATOM 576 O O . ASN A 1 71 ? 50.958 11.707 -69.944 1.00 97.44 71 ASN A O 1
ATOM 580 N N . GLN A 1 72 ? 50.385 12.090 -72.076 1.00 97.25 72 GLN A N 1
ATOM 581 C CA . GLN A 1 72 ? 49.228 12.934 -71.742 1.00 97.25 72 GLN A CA 1
ATOM 582 C C . GLN A 1 72 ? 48.148 12.128 -71.004 1.00 97.25 72 GLN A C 1
ATOM 584 O O . GLN A 1 72 ? 47.674 12.557 -69.954 1.00 97.25 72 GLN A O 1
ATOM 589 N N . HIS A 1 73 ? 47.815 10.932 -71.493 1.00 97.88 73 HIS A N 1
ATOM 590 C CA . HIS A 1 73 ? 46.854 10.036 -70.848 1.00 97.88 73 HIS A CA 1
ATOM 591 C C . HIS A 1 73 ? 47.321 9.573 -69.454 1.00 97.88 73 HIS A C 1
ATOM 593 O O . HIS A 1 73 ? 46.534 9.573 -68.508 1.00 97.88 73 HIS A O 1
ATOM 599 N N . LEU A 1 74 ? 48.607 9.238 -69.286 1.00 98.12 74 LEU A N 1
ATOM 600 C CA . LEU A 1 74 ? 49.185 8.897 -67.980 1.00 98.12 74 LEU A CA 1
ATOM 601 C C . LEU A 1 74 ? 49.090 10.059 -66.984 1.00 98.12 74 LEU A C 1
ATOM 603 O O . LEU A 1 74 ? 48.784 9.822 -65.816 1.00 98.12 74 LEU A O 1
ATOM 607 N N . ARG A 1 75 ? 49.293 11.304 -67.436 1.00 98.00 75 ARG A N 1
ATOM 608 C CA . ARG A 1 75 ? 49.108 12.495 -66.596 1.00 98.00 75 ARG A CA 1
ATOM 609 C C . ARG A 1 75 ? 47.661 12.682 -66.148 1.00 98.00 75 ARG A C 1
ATOM 611 O O . ARG A 1 75 ? 47.439 12.857 -64.955 1.00 98.00 75 ARG A O 1
ATOM 618 N N . VAL A 1 76 ? 46.691 12.580 -67.060 1.00 97.94 76 VAL A N 1
ATOM 619 C CA . VAL A 1 76 ? 45.260 12.658 -66.706 1.00 97.94 76 VAL A CA 1
ATOM 620 C C . VAL A 1 76 ? 44.907 11.573 -65.687 1.00 97.94 76 VAL A C 1
ATOM 622 O O . VAL A 1 76 ? 44.341 11.871 -64.641 1.00 97.94 76 VAL A O 1
ATOM 625 N N . LYS A 1 77 ? 45.349 10.330 -65.910 1.00 97.81 77 LYS A N 1
ATOM 626 C CA . LYS A 1 77 ? 45.124 9.220 -64.973 1.00 97.81 77 LYS A CA 1
ATOM 627 C C . LYS A 1 77 ? 45.800 9.427 -63.609 1.00 97.81 77 LYS A C 1
ATOM 629 O O . LYS A 1 77 ? 45.274 8.991 -62.586 1.00 97.81 77 LYS A O 1
ATOM 634 N N . GLN A 1 78 ? 46.958 10.088 -63.564 1.00 97.62 78 GLN A N 1
ATOM 635 C CA . GLN A 1 78 ? 47.614 10.475 -62.312 1.00 97.62 78 GLN A CA 1
ATOM 636 C C . GLN A 1 78 ? 46.808 11.548 -61.560 1.00 97.62 78 GLN A C 1
ATOM 638 O O . GLN A 1 78 ? 46.666 11.455 -60.341 1.00 97.62 78 GLN A O 1
ATOM 643 N N . GLU A 1 79 ? 46.262 12.533 -62.275 1.00 97.69 79 GLU A N 1
ATOM 644 C CA . GLU A 1 79 ? 45.403 13.588 -61.725 1.00 97.69 79 GLU A CA 1
ATOM 645 C C . GLU A 1 79 ? 44.069 12.998 -61.202 1.00 97.69 79 GLU A C 1
ATOM 647 O O . GLU A 1 79 ? 43.671 13.295 -60.073 1.00 97.69 79 GLU A O 1
ATOM 652 N N . GLU A 1 80 ? 43.447 12.060 -61.929 1.00 97.88 80 GLU A N 1
ATOM 653 C CA . GLU A 1 80 ? 42.259 11.300 -61.494 1.00 97.88 80 GLU A CA 1
ATOM 654 C C . GLU A 1 80 ? 42.509 10.472 -60.223 1.00 97.88 80 GLU A C 1
ATOM 656 O O . GLU A 1 80 ? 41.751 10.570 -59.256 1.00 97.88 80 GLU A O 1
ATOM 661 N N . LEU A 1 81 ? 43.590 9.682 -60.181 1.00 98.19 81 LEU A N 1
ATOM 662 C CA . LEU A 1 81 ? 43.955 8.893 -58.995 1.00 98.19 81 LEU A CA 1
ATOM 663 C C . LEU A 1 81 ? 44.280 9.789 -57.791 1.00 98.19 81 LEU A C 1
ATOM 665 O O . LEU A 1 81 ? 43.989 9.432 -56.647 1.00 98.19 81 LEU A O 1
ATOM 669 N N . GLN A 1 82 ? 44.864 10.966 -58.028 1.00 97.94 82 GLN A N 1
ATOM 670 C CA . GLN A 1 82 ? 45.111 11.949 -56.978 1.00 97.94 82 GLN A CA 1
ATOM 671 C C . GLN A 1 82 ? 43.803 12.540 -56.430 1.00 97.94 82 GLN A C 1
ATOM 673 O O . GLN A 1 82 ? 43.693 12.679 -55.208 1.00 97.94 82 GLN A O 1
ATOM 678 N N . ALA A 1 83 ? 42.821 12.827 -57.289 1.00 97.75 83 ALA A N 1
ATOM 679 C CA . ALA A 1 83 ? 41.493 13.284 -56.884 1.00 97.75 83 ALA A CA 1
ATOM 680 C C . ALA A 1 83 ? 40.730 12.198 -56.100 1.00 97.75 83 ALA A C 1
ATOM 682 O O . ALA A 1 83 ? 40.253 12.467 -54.999 1.00 97.75 83 ALA A O 1
ATOM 683 N N . GLN A 1 84 ? 40.709 10.951 -56.588 1.00 98.25 84 GLN A N 1
ATOM 684 C CA . GLN A 1 84 ? 40.102 9.811 -55.879 1.00 98.25 84 GLN A CA 1
ATOM 685 C C . GLN A 1 84 ? 40.727 9.591 -54.495 1.00 98.25 84 GLN A C 1
ATOM 687 O O . GLN A 1 84 ? 40.021 9.373 -53.514 1.00 98.25 84 GLN A O 1
ATOM 692 N N . ARG A 1 85 ? 42.058 9.703 -54.375 1.00 98.12 85 ARG A N 1
ATOM 693 C CA . ARG A 1 85 ? 42.750 9.614 -53.079 1.00 98.12 85 ARG A CA 1
ATOM 694 C C . ARG A 1 85 ? 42.347 10.743 -52.123 1.00 98.12 85 ARG A C 1
ATOM 696 O O . ARG A 1 85 ? 42.286 10.512 -50.918 1.00 98.12 85 ARG A O 1
ATOM 703 N N . GLN A 1 86 ? 42.117 11.956 -52.630 1.00 98.00 86 GLN A N 1
ATOM 704 C CA . GLN A 1 86 ? 41.663 13.088 -51.816 1.00 98.00 86 GLN A CA 1
ATOM 705 C C . GLN A 1 86 ? 40.215 12.902 -51.349 1.00 98.00 86 GLN A C 1
ATOM 707 O O . GLN A 1 86 ? 39.952 13.081 -50.164 1.00 98.00 86 GLN A O 1
ATOM 712 N N . ASP A 1 87 ? 39.312 12.475 -52.234 1.00 98.06 87 ASP A N 1
ATOM 713 C CA . ASP A 1 87 ? 37.918 12.161 -51.895 1.00 98.06 87 ASP A CA 1
ATOM 714 C C . ASP A 1 87 ? 37.828 11.050 -50.832 1.00 98.06 87 ASP A C 1
ATOM 716 O O . ASP A 1 87 ? 37.248 11.256 -49.767 1.00 98.06 87 ASP A O 1
ATOM 720 N N . LEU A 1 88 ? 38.529 9.926 -51.030 1.00 98.19 88 LEU A N 1
ATOM 721 C CA . LEU A 1 88 ? 38.603 8.847 -50.036 1.00 98.19 88 LEU A CA 1
ATOM 722 C C . LEU A 1 88 ? 39.177 9.312 -48.688 1.00 98.19 88 LEU A C 1
ATOM 724 O O . LEU A 1 88 ? 38.736 8.843 -47.639 1.00 98.19 88 LEU A O 1
ATOM 728 N N . TYR A 1 89 ? 40.140 10.238 -48.684 1.00 98.12 89 TYR A N 1
ATOM 729 C CA . TYR A 1 89 ? 40.675 10.814 -47.447 1.00 98.12 89 TYR A CA 1
ATOM 730 C C . TYR A 1 89 ? 39.645 11.704 -46.728 1.00 98.12 89 TYR A C 1
ATOM 732 O O . TYR A 1 89 ? 39.517 11.633 -45.502 1.00 98.12 89 TYR A O 1
ATOM 740 N N . VAL A 1 90 ? 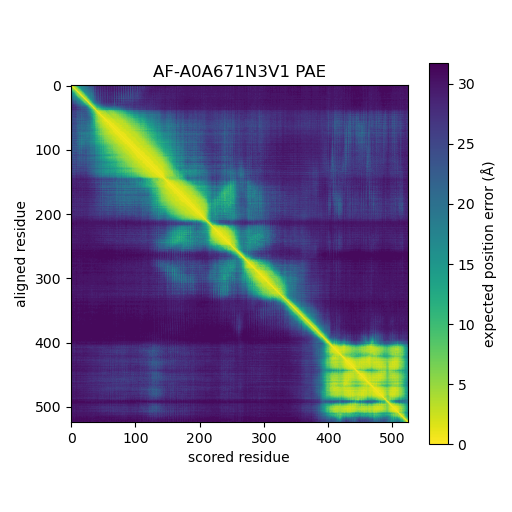38.877 12.511 -47.468 1.00 97.94 90 VAL A N 1
ATOM 741 C CA . VAL A 1 90 ? 37.773 13.316 -46.916 1.00 97.94 90 VAL A CA 1
ATOM 742 C C . VAL A 1 90 ? 36.670 12.413 -46.354 1.00 97.94 90 VAL A C 1
ATOM 744 O O . VAL A 1 90 ? 36.278 12.585 -45.203 1.00 97.94 90 VAL A O 1
ATOM 747 N N . GLN A 1 91 ? 36.239 11.389 -47.093 1.00 98.00 91 GLN A N 1
ATOM 748 C CA . GLN A 1 91 ? 35.250 10.416 -46.613 1.00 98.00 91 GLN A CA 1
ATOM 749 C C . GLN A 1 91 ? 35.742 9.663 -45.366 1.00 98.00 91 GLN A C 1
ATOM 751 O O . GLN A 1 91 ? 35.012 9.538 -44.382 1.00 98.00 91 GLN A O 1
ATOM 756 N N . LEU A 1 92 ? 37.001 9.213 -45.340 1.00 98.12 92 LEU A N 1
ATOM 757 C CA . LEU A 1 92 ? 37.575 8.540 -44.170 1.00 98.12 92 LEU A CA 1
ATOM 758 C C . LEU A 1 92 ? 37.631 9.466 -42.944 1.00 98.12 92 LEU A C 1
ATOM 760 O O . LEU A 1 92 ? 37.274 9.056 -41.842 1.00 98.12 92 LEU A O 1
ATOM 764 N N . THR A 1 93 ? 38.050 10.721 -43.114 1.00 97.19 93 THR A N 1
ATOM 765 C CA . THR A 1 93 ? 38.087 11.685 -41.999 1.00 97.19 93 THR A CA 1
ATOM 766 C C . THR A 1 93 ? 36.692 12.087 -41.514 1.00 97.19 93 THR A C 1
ATOM 768 O O . THR A 1 93 ? 36.494 12.203 -40.305 1.00 97.19 93 THR A O 1
ATOM 771 N N . GLN A 1 94 ? 35.709 12.207 -42.411 1.00 98.06 94 GLN A N 1
ATOM 772 C CA . GLN A 1 94 ? 34.310 12.465 -42.063 1.00 98.06 94 GLN A CA 1
ATOM 773 C C . GLN A 1 94 ? 33.657 11.278 -41.338 1.00 98.06 94 GLN A C 1
ATOM 775 O O . GLN A 1 94 ? 33.018 11.462 -40.305 1.00 98.06 94 GLN A O 1
ATOM 780 N N . THR A 1 95 ? 33.827 10.050 -41.834 1.00 97.00 95 THR A N 1
ATOM 781 C CA . THR A 1 95 ? 33.305 8.851 -41.149 1.00 97.00 95 THR A CA 1
ATOM 782 C C . THR A 1 95 ? 33.959 8.658 -39.784 1.00 97.00 95 THR A C 1
ATOM 784 O O . THR A 1 95 ? 33.273 8.307 -38.825 1.00 97.00 95 THR A O 1
ATOM 787 N N . LYS A 1 96 ? 35.260 8.955 -39.651 1.00 98.25 96 LYS A N 1
ATOM 788 C CA . LYS A 1 96 ? 35.955 8.946 -38.361 1.00 98.25 96 LYS A CA 1
ATOM 789 C C . LYS A 1 96 ?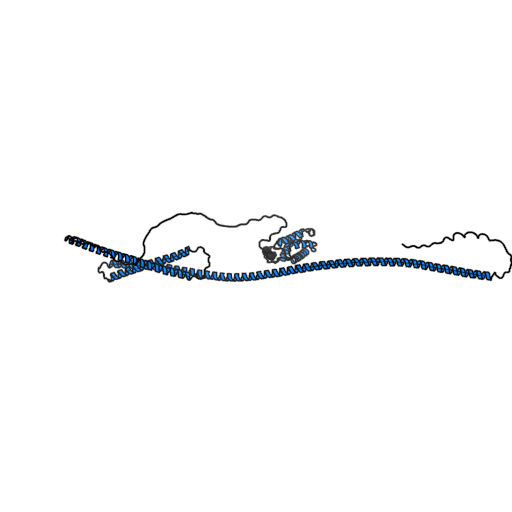 35.338 9.941 -37.373 1.00 98.25 96 LYS A C 1
ATOM 791 O O . LYS A 1 96 ? 35.004 9.528 -36.268 1.00 98.25 96 LYS A O 1
ATOM 796 N N . SER A 1 97 ? 35.136 11.205 -37.756 1.00 97.25 97 SER A N 1
ATOM 797 C CA . SER A 1 97 ? 34.541 12.200 -36.849 1.00 97.25 97 SER A CA 1
ATOM 798 C C . SER A 1 97 ? 33.077 11.893 -36.509 1.00 97.25 97 SER A C 1
ATOM 800 O O . SER A 1 97 ? 32.656 12.109 -35.374 1.00 97.25 97 SER A O 1
ATOM 802 N N . GLN A 1 98 ? 32.312 11.307 -37.437 1.00 98.06 98 GLN A N 1
ATOM 803 C CA . GLN A 1 98 ? 30.962 10.795 -37.166 1.00 98.06 98 GLN A CA 1
ATOM 804 C C . GLN A 1 98 ? 30.967 9.634 -36.160 1.00 98.06 98 GLN A C 1
ATOM 806 O O . GLN A 1 98 ? 30.141 9.616 -35.247 1.00 98.06 98 GLN A O 1
ATOM 811 N N . MET A 1 99 ? 31.897 8.681 -36.291 1.00 98.00 99 MET A N 1
ATOM 812 C CA . MET A 1 99 ? 32.059 7.591 -35.322 1.00 98.00 99 MET A CA 1
ATOM 813 C C . MET A 1 99 ? 32.511 8.109 -33.952 1.00 98.00 99 MET A C 1
ATOM 815 O O . MET A 1 99 ? 31.984 7.654 -32.943 1.00 98.00 99 MET A O 1
ATOM 819 N N . GLU A 1 100 ? 33.426 9.080 -33.901 1.00 98.06 100 GLU A N 1
ATOM 820 C CA . GLU A 1 100 ? 33.873 9.716 -32.654 1.00 98.06 100 GLU A CA 1
ATOM 821 C C . GLU A 1 100 ? 32.735 10.492 -31.968 1.00 98.06 100 GLU A C 1
ATOM 823 O O . GLU A 1 100 ? 32.546 10.336 -30.763 1.00 98.06 100 GLU A O 1
ATOM 828 N N . SER A 1 101 ? 31.917 11.246 -32.718 1.00 97.69 101 SER A N 1
ATOM 829 C CA . SER A 1 101 ? 30.706 11.890 -32.182 1.00 97.69 101 SER A CA 1
ATOM 830 C C . SER A 1 101 ? 29.751 10.854 -31.599 1.00 97.69 101 SER A C 1
ATOM 832 O O . SER A 1 101 ? 29.433 10.916 -30.418 1.00 97.69 101 SER A O 1
ATOM 834 N N . ARG A 1 102 ? 29.379 9.835 -32.386 1.00 98.00 102 ARG A N 1
ATOM 835 C CA . ARG A 1 102 ? 28.445 8.791 -31.950 1.00 98.00 102 ARG A CA 1
ATOM 836 C C . ARG A 1 102 ? 28.963 8.010 -30.741 1.00 98.00 102 ARG A C 1
ATOM 838 O O . ARG A 1 102 ? 28.176 7.624 -29.883 1.00 98.00 102 ARG A O 1
ATOM 845 N N . GLN A 1 103 ? 30.273 7.776 -30.661 1.00 98.12 103 GLN A N 1
ATOM 846 C CA . GLN A 1 103 ? 30.903 7.154 -29.500 1.00 98.12 103 GLN A CA 1
ATOM 847 C C . GLN A 1 103 ? 30.775 8.046 -28.259 1.00 98.12 103 GLN A C 1
ATOM 849 O O . GLN A 1 103 ? 30.426 7.542 -27.193 1.00 98.12 103 GLN A O 1
ATOM 854 N N . ASN A 1 104 ? 31.011 9.355 -28.389 1.00 97.94 104 ASN A N 1
ATOM 855 C CA . ASN A 1 104 ? 30.830 10.303 -27.291 1.00 97.94 104 ASN A CA 1
ATOM 856 C C . ASN A 1 104 ? 29.366 10.337 -26.836 1.00 97.94 104 ASN A C 1
ATOM 858 O O . ASN A 1 104 ? 29.106 10.139 -25.648 1.00 97.94 104 ASN A O 1
ATOM 862 N N . ASP A 1 105 ? 28.424 10.478 -27.772 1.00 97.94 105 ASP A N 1
ATOM 863 C CA . ASP A 1 105 ? 26.985 10.500 -27.495 1.00 97.94 105 ASP A CA 1
ATOM 864 C C . ASP A 1 105 ? 26.572 9.248 -26.699 1.00 97.94 105 ASP A C 1
ATOM 866 O O . ASP A 1 105 ? 26.069 9.364 -25.579 1.00 97.94 105 ASP A O 1
ATOM 870 N N . LEU A 1 106 ? 26.932 8.051 -27.188 1.00 98.38 106 LEU A N 1
ATOM 871 C CA . LEU A 1 106 ? 26.695 6.779 -26.495 1.00 98.38 106 LEU A CA 1
ATOM 872 C C . LEU A 1 106 ? 27.337 6.721 -25.099 1.00 98.38 106 LEU A C 1
ATOM 874 O O . LEU A 1 106 ? 26.743 6.148 -24.186 1.00 98.38 106 LEU A O 1
ATOM 878 N N . THR A 1 107 ? 28.526 7.295 -24.877 1.00 97.94 107 THR A N 1
ATOM 879 C CA . THR A 1 107 ? 29.117 7.324 -23.524 1.00 97.94 107 THR A CA 1
ATOM 880 C C . THR A 1 107 ? 28.372 8.265 -22.578 1.00 97.94 107 THR A C 1
ATOM 882 O O . THR A 1 107 ? 28.233 7.930 -21.402 1.00 97.94 107 THR A O 1
ATOM 885 N N . THR A 1 108 ? 27.841 9.392 -23.069 1.00 98.06 108 THR A N 1
ATOM 886 C CA . THR A 1 108 ? 27.017 10.305 -22.255 1.00 98.06 108 THR A CA 1
ATOM 887 C C . THR A 1 108 ? 25.655 9.699 -21.924 1.00 98.06 108 THR A C 1
ATOM 889 O O . THR A 1 108 ? 25.225 9.768 -20.773 1.00 98.06 108 THR A O 1
ATOM 892 N N . GLU A 1 109 ? 25.025 9.006 -22.876 1.00 98.06 109 GLU A N 1
ATOM 893 C CA . GLU A 1 109 ? 23.781 8.264 -22.658 1.00 98.06 109 GLU A CA 1
ATOM 894 C C . GLU A 1 109 ? 23.976 7.138 -21.632 1.00 98.06 109 GLU A C 1
ATOM 896 O O . GLU A 1 109 ? 23.226 7.055 -20.663 1.00 98.06 109 GLU A O 1
ATOM 901 N N . ASN A 1 110 ? 25.038 6.330 -21.755 1.00 98.25 110 ASN A N 1
ATOM 902 C CA . ASN A 1 110 ? 25.352 5.286 -20.771 1.00 98.25 110 ASN A CA 1
ATOM 903 C C . ASN A 1 110 ? 25.608 5.854 -19.362 1.00 98.25 110 ASN A C 1
ATOM 905 O O . ASN A 1 110 ? 25.182 5.255 -18.374 1.00 98.25 110 ASN A O 1
ATOM 909 N N . GLN A 1 111 ? 26.271 7.010 -19.246 1.00 98.31 111 GLN A N 1
ATOM 910 C CA . GLN A 1 111 ? 26.440 7.694 -17.958 1.00 98.31 111 GLN A CA 1
ATOM 911 C C . GLN A 1 111 ? 25.095 8.174 -17.395 1.00 98.31 111 GLN A C 1
ATOM 913 O O . GLN A 1 111 ? 24.811 7.948 -16.220 1.00 98.31 111 GLN A O 1
ATOM 918 N N . HIS A 1 112 ? 24.243 8.774 -18.230 1.00 98.38 112 HIS A N 1
ATOM 919 C CA . HIS A 1 112 ? 22.921 9.247 -17.826 1.00 98.38 112 HIS A CA 1
ATOM 920 C C . HIS A 1 112 ? 21.998 8.100 -17.382 1.00 98.38 112 HIS A C 1
ATOM 922 O O . HIS A 1 112 ? 21.383 8.182 -16.317 1.00 98.38 112 HIS A O 1
ATOM 928 N N . LEU A 1 113 ? 21.950 7.008 -18.152 1.00 98.50 113 LEU A N 1
ATOM 929 C CA . LEU A 1 113 ? 21.204 5.795 -17.813 1.00 98.50 113 LEU A CA 1
ATOM 930 C C . LEU A 1 113 ? 21.698 5.194 -16.495 1.00 98.50 113 LEU A C 1
ATOM 932 O O . LEU A 1 113 ? 20.879 4.859 -15.643 1.00 98.50 113 LEU A O 1
ATOM 936 N N . LYS A 1 114 ? 23.019 5.132 -16.278 1.00 98.50 114 LYS A N 1
ATOM 937 C CA . LYS A 1 114 ? 23.594 4.647 -15.019 1.00 98.50 114 LYS A CA 1
ATOM 938 C C . LYS A 1 114 ? 23.180 5.513 -13.823 1.00 98.50 114 LYS A C 1
ATOM 940 O O . LYS A 1 114 ? 22.687 4.974 -12.839 1.00 98.50 114 LYS A O 1
ATOM 945 N N . SER A 1 115 ? 23.310 6.838 -13.910 1.00 98.25 115 SER A N 1
ATOM 946 C CA . SER A 1 115 ? 22.885 7.741 -12.827 1.00 98.25 115 SER A CA 1
ATOM 947 C C . SER A 1 115 ? 21.370 7.752 -12.597 1.00 98.25 115 SER A C 1
ATOM 949 O O . SER A 1 115 ? 20.915 8.133 -11.519 1.00 98.25 115 SER A O 1
ATOM 951 N N . THR A 1 116 ? 20.574 7.361 -13.593 1.00 98.31 116 THR A N 1
ATOM 952 C CA . THR A 1 116 ? 19.127 7.179 -13.433 1.00 98.31 116 THR A CA 1
ATOM 953 C C . THR A 1 116 ? 18.793 5.835 -12.795 1.00 98.31 116 THR A C 1
ATOM 955 O O . THR A 1 116 ? 17.997 5.814 -11.861 1.00 98.31 116 THR A O 1
ATOM 958 N N . LEU A 1 117 ? 19.476 4.751 -13.172 1.00 98.38 117 LEU A N 1
ATOM 959 C CA . LEU A 1 117 ? 19.376 3.461 -12.490 1.00 98.38 117 LEU A CA 1
ATOM 960 C C . LEU A 1 117 ? 19.751 3.575 -11.003 1.00 98.38 117 LEU A C 1
ATOM 962 O O . LEU A 1 117 ? 18.976 3.152 -10.155 1.00 98.38 117 LEU A O 1
ATOM 966 N N . GLU A 1 118 ? 20.870 4.228 -10.672 1.00 98.31 118 GLU A N 1
ATOM 967 C CA . GLU A 1 118 ? 21.299 4.464 -9.280 1.00 98.31 118 GLU A CA 1
ATOM 968 C C . GLU A 1 118 ? 20.247 5.247 -8.464 1.00 98.31 118 GLU A C 1
ATOM 970 O O . GLU A 1 118 ? 20.057 4.999 -7.270 1.00 98.31 118 GLU A O 1
ATOM 975 N N . ARG A 1 119 ? 19.520 6.176 -9.104 1.00 98.38 119 ARG A N 1
ATOM 976 C CA . ARG A 1 119 ? 18.431 6.939 -8.471 1.00 98.38 119 ARG A CA 1
ATOM 977 C C . ARG A 1 119 ? 17.201 6.073 -8.209 1.00 98.38 119 ARG A C 1
ATOM 979 O O . ARG A 1 119 ? 16.618 6.183 -7.131 1.00 98.38 119 ARG A O 1
ATOM 986 N N . GLU A 1 120 ? 16.836 5.199 -9.144 1.00 97.81 120 GLU A N 1
ATOM 987 C CA . GLU A 1 120 ? 15.723 4.265 -8.951 1.00 97.81 120 GLU A CA 1
ATOM 988 C C . GLU A 1 120 ? 16.065 3.131 -7.976 1.00 97.81 120 GLU A C 1
ATOM 990 O O . GLU A 1 120 ? 15.229 2.714 -7.181 1.00 97.81 120 GLU A O 1
ATOM 995 N N . GLU A 1 121 ? 17.315 2.675 -7.920 1.00 98.19 121 GLU A N 1
ATOM 996 C CA . GLU A 1 121 ? 17.762 1.746 -6.877 1.00 98.19 121 GLU A CA 1
ATOM 997 C C . GLU A 1 121 ? 17.667 2.376 -5.477 1.00 98.19 121 GLU A C 1
ATOM 999 O O . GLU A 1 121 ? 17.270 1.705 -4.515 1.00 98.19 121 GLU A O 1
ATOM 1004 N N . ALA A 1 122 ? 17.955 3.677 -5.356 1.00 98.38 122 ALA A N 1
ATOM 1005 C CA . ALA A 1 122 ? 17.749 4.434 -4.125 1.00 98.38 122 ALA A CA 1
ATOM 1006 C C . ALA A 1 122 ? 16.253 4.626 -3.793 1.00 98.38 122 ALA A C 1
ATOM 1008 O O . ALA A 1 122 ? 15.866 4.421 -2.638 1.00 98.38 122 ALA A O 1
ATOM 1009 N N . SER A 1 123 ? 15.403 4.947 -4.781 1.00 97.88 123 SER A N 1
ATOM 1010 C CA . SER A 1 123 ? 13.947 5.092 -4.597 1.00 97.88 123 SER A CA 1
ATOM 1011 C C . SER A 1 123 ? 13.311 3.768 -4.140 1.00 97.88 123 SER A C 1
ATOM 1013 O O . SER A 1 123 ? 12.626 3.718 -3.114 1.00 97.88 123 SER A O 1
ATOM 1015 N N . LEU A 1 124 ? 13.653 2.656 -4.800 1.00 98.19 124 LEU A N 1
ATOM 1016 C CA . LEU A 1 124 ? 13.231 1.301 -4.440 1.00 98.19 124 LEU A CA 1
ATOM 1017 C C . LEU A 1 124 ? 13.738 0.874 -3.058 1.00 98.19 124 LEU A C 1
ATOM 1019 O O . LEU A 1 124 ? 13.035 0.160 -2.340 1.00 98.19 124 LEU A O 1
ATOM 1023 N N . SER A 1 125 ? 14.943 1.288 -2.664 1.00 98.25 125 SER A N 1
ATOM 1024 C CA . SER A 1 125 ? 15.484 0.999 -1.330 1.00 98.25 125 SER A CA 1
ATOM 1025 C C . SER A 1 125 ? 14.729 1.757 -0.234 1.00 98.25 125 SER A C 1
ATOM 1027 O O . SER A 1 125 ? 14.400 1.162 0.795 1.00 98.25 125 SER A O 1
ATOM 1029 N N . ALA A 1 126 ? 14.372 3.022 -0.474 1.00 98.38 126 ALA A N 1
ATOM 1030 C CA . ALA A 1 126 ? 13.537 3.809 0.432 1.00 98.38 126 ALA A CA 1
ATOM 1031 C C . ALA A 1 126 ? 12.114 3.231 0.557 1.00 98.38 126 ALA A C 1
ATOM 1033 O O . ALA A 1 126 ? 11.620 3.053 1.672 1.00 98.38 126 ALA A O 1
ATOM 1034 N N . LEU A 1 127 ? 11.484 2.849 -0.560 1.00 98.06 127 LEU A N 1
ATOM 1035 C CA . LEU A 1 127 ? 10.167 2.198 -0.570 1.00 98.06 127 LEU A CA 1
ATOM 1036 C C . LEU A 1 127 ? 10.182 0.844 0.159 1.00 98.06 127 LEU A C 1
ATOM 1038 O O . LEU A 1 127 ? 9.269 0.542 0.928 1.00 98.06 127 LEU A O 1
ATOM 1042 N N . LYS A 1 128 ? 11.242 0.039 -0.008 1.00 98.12 128 LYS A N 1
ATOM 1043 C CA . LYS A 1 128 ? 11.425 -1.215 0.748 1.00 98.12 128 LYS A CA 1
ATOM 1044 C C . LYS A 1 128 ? 11.517 -0.971 2.256 1.00 98.12 128 LYS A C 1
ATOM 1046 O O . LYS A 1 128 ? 10.980 -1.775 3.015 1.00 98.12 128 LYS A O 1
ATOM 1051 N N . GLU A 1 129 ? 12.156 0.111 2.697 1.00 98.19 129 GLU A N 1
ATOM 1052 C CA . GLU A 1 129 ? 12.229 0.465 4.120 1.00 98.19 129 GLU A CA 1
ATOM 1053 C C . GLU A 1 129 ? 10.883 0.967 4.662 1.00 98.19 129 GLU A C 1
ATOM 1055 O O . GLU A 1 129 ? 10.436 0.506 5.712 1.00 98.19 129 GLU A O 1
ATOM 1060 N N . GLN A 1 130 ? 10.165 1.811 3.914 1.00 98.25 130 GLN A N 1
ATOM 1061 C CA . GLN A 1 130 ? 8.795 2.208 4.265 1.00 98.25 130 GLN A CA 1
ATOM 1062 C C . GLN A 1 130 ? 7.870 0.989 4.401 1.00 98.25 130 GLN A C 1
ATOM 1064 O O . GLN A 1 130 ? 7.118 0.882 5.367 1.00 98.25 130 GLN A O 1
ATOM 1069 N N . LEU A 1 131 ? 7.982 0.015 3.496 1.00 98.06 131 LEU A N 1
ATOM 1070 C CA . LEU A 1 131 ? 7.194 -1.216 3.529 1.00 98.06 131 LEU A CA 1
ATOM 1071 C C . LEU A 1 131 ? 7.569 -2.133 4.714 1.00 98.06 131 LEU A C 1
ATOM 1073 O O . LEU A 1 131 ? 6.692 -2.791 5.278 1.00 98.06 131 LEU A O 1
ATOM 1077 N N . ARG A 1 132 ? 8.838 -2.150 5.157 1.00 98.19 132 ARG A N 1
ATOM 1078 C CA . ARG A 1 132 ? 9.236 -2.788 6.432 1.00 98.19 132 ARG A CA 1
ATOM 1079 C C . ARG A 1 132 ? 8.626 -2.068 7.635 1.00 98.19 132 ARG A C 1
ATOM 1081 O O . ARG A 1 132 ? 8.119 -2.744 8.527 1.00 98.19 132 ARG A O 1
ATOM 1088 N N . SER A 1 133 ? 8.646 -0.735 7.637 1.00 98.19 133 SER A N 1
ATOM 1089 C CA . SER A 1 133 ? 8.074 0.103 8.699 1.00 98.19 133 SER A CA 1
ATOM 1090 C C . SER A 1 133 ? 6.563 -0.110 8.840 1.00 98.19 133 SER A C 1
ATOM 1092 O O . SER A 1 133 ? 6.091 -0.431 9.929 1.00 98.19 133 SER A O 1
ATOM 1094 N N . LEU A 1 134 ? 5.810 -0.083 7.734 1.00 97.94 134 LEU A N 1
ATOM 1095 C CA . LEU A 1 134 ? 4.370 -0.371 7.721 1.00 97.94 134 LEU A CA 1
ATOM 1096 C C . LEU A 1 134 ? 4.058 -1.795 8.214 1.00 97.94 134 LEU A C 1
ATOM 1098 O O . LEU A 1 134 ? 3.166 -1.979 9.037 1.00 97.94 134 LEU A O 1
ATOM 1102 N N . ARG A 1 135 ? 4.841 -2.807 7.809 1.00 97.62 135 ARG A N 1
ATOM 1103 C CA . ARG A 1 135 ? 4.740 -4.172 8.371 1.00 97.62 135 ARG A CA 1
ATOM 1104 C C . ARG A 1 135 ? 5.117 -4.248 9.858 1.00 97.62 135 ARG A C 1
ATOM 1106 O O . ARG A 1 135 ? 4.715 -5.185 10.542 1.00 97.62 135 ARG A O 1
ATOM 1113 N N . GLY A 1 136 ? 5.919 -3.317 10.371 1.00 97.56 136 GLY A N 1
ATOM 1114 C CA . GLY A 1 136 ? 6.141 -3.122 11.806 1.00 97.56 136 GLY A CA 1
ATOM 1115 C C . GLY A 1 136 ? 4.876 -2.615 12.494 1.00 97.56 136 GLY A C 1
ATOM 1116 O O . GLY A 1 136 ? 4.359 -3.287 13.379 1.00 97.56 136 GLY A O 1
ATOM 1117 N N . GLN A 1 137 ? 4.326 -1.503 12.003 1.00 97.81 137 GLN A N 1
ATOM 1118 C CA . GLN A 1 137 ? 3.116 -0.871 12.543 1.00 97.81 137 GLN A CA 1
ATOM 1119 C C . GLN A 1 137 ? 1.900 -1.808 12.538 1.00 97.81 137 GLN A C 1
ATOM 1121 O O . GLN A 1 137 ? 1.161 -1.840 13.516 1.00 97.81 137 GLN A O 1
ATOM 1126 N N . ILE A 1 138 ? 1.714 -2.613 11.484 1.00 95.56 138 ILE A N 1
ATOM 1127 C CA . ILE A 1 138 ? 0.648 -3.627 11.431 1.00 95.56 138 ILE A CA 1
ATOM 1128 C C . ILE A 1 138 ? 0.788 -4.622 12.593 1.00 95.56 138 ILE A C 1
ATOM 1130 O O . ILE A 1 138 ? -0.179 -4.834 13.315 1.00 95.56 138 ILE A O 1
ATOM 1134 N N . ARG A 1 139 ? 1.994 -5.142 12.859 1.00 95.94 139 ARG A N 1
ATOM 1135 C CA . ARG A 1 139 ? 2.232 -6.078 13.976 1.00 95.94 139 ARG A CA 1
ATOM 1136 C C . ARG A 1 139 ? 2.018 -5.441 15.351 1.00 95.94 139 ARG A C 1
ATOM 1138 O O . ARG A 1 139 ? 1.471 -6.086 16.238 1.00 95.94 139 ARG A O 1
ATOM 1145 N N . GLU A 1 140 ? 2.389 -4.172 15.528 1.00 95.25 140 GLU A N 1
ATOM 1146 C CA . GLU A 1 140 ? 2.099 -3.427 16.766 1.00 95.25 140 GLU A CA 1
ATOM 1147 C C . GLU A 1 140 ? 0.589 -3.207 16.979 1.00 95.25 140 GLU A C 1
ATOM 1149 O O . GLU A 1 140 ? 0.107 -3.204 18.116 1.00 95.25 140 GLU A O 1
ATOM 1154 N N . LEU A 1 141 ? -0.174 -3.021 15.896 1.00 92.75 141 LEU A N 1
ATOM 1155 C CA . LEU A 1 141 ? -1.634 -2.919 15.940 1.00 92.75 141 LEU A CA 1
ATOM 1156 C C . LEU A 1 141 ? -2.296 -4.280 16.199 1.00 92.75 141 LEU A C 1
ATOM 1158 O O . LEU A 1 141 ? -3.234 -4.338 16.992 1.00 92.75 141 LEU A O 1
ATOM 1162 N N . GLU A 1 142 ? -1.788 -5.364 15.609 1.00 91.06 142 GLU A N 1
ATOM 1163 C CA . GLU A 1 142 ? -2.221 -6.746 15.874 1.00 91.06 142 GLU A CA 1
ATOM 1164 C C . GLU A 1 142 ? -1.999 -7.131 17.348 1.00 91.06 142 GLU A C 1
ATOM 1166 O O . GLU A 1 142 ? -2.921 -7.617 18.006 1.00 91.06 142 GLU A O 1
ATOM 1171 N N . GLU A 1 143 ? -0.822 -6.837 17.915 1.00 91.50 143 GLU A N 1
ATOM 1172 C CA . GLU A 1 143 ? -0.524 -7.071 19.337 1.00 91.50 143 GLU A CA 1
ATOM 1173 C C . GLU A 1 143 ? -1.447 -6.249 20.254 1.00 91.50 143 GLU A C 1
ATOM 1175 O O . GLU A 1 143 ? -1.977 -6.756 21.249 1.00 91.50 143 GLU A O 1
ATOM 1180 N N . ARG A 1 144 ? -1.721 -4.988 19.893 1.00 90.62 144 ARG A N 1
ATOM 1181 C CA . ARG A 1 144 ? -2.681 -4.140 20.617 1.00 90.62 144 ARG A CA 1
ATOM 1182 C C . ARG A 1 144 ? -4.119 -4.662 20.508 1.00 90.62 144 ARG A C 1
ATOM 1184 O O . ARG A 1 144 ? -4.864 -4.551 21.482 1.00 90.62 144 ARG A O 1
ATOM 1191 N N . GLY A 1 145 ? -4.489 -5.249 19.370 1.00 86.25 145 GLY A N 1
ATOM 1192 C CA . GLY A 1 145 ? -5.761 -5.942 19.154 1.00 86.25 145 GLY A CA 1
ATOM 1193 C C . GLY A 1 145 ? -5.922 -7.145 20.085 1.00 86.25 145 GLY A C 1
ATOM 1194 O O . GLY A 1 145 ? -6.890 -7.206 20.838 1.00 86.25 145 GLY A O 1
ATOM 1195 N N . ALA A 1 146 ? -4.916 -8.021 20.153 1.00 83.44 146 ALA A N 1
ATOM 1196 C CA . ALA A 1 146 ? -4.905 -9.150 21.090 1.00 83.44 146 ALA A CA 1
ATOM 1197 C C . ALA A 1 146 ? -4.993 -8.698 22.567 1.00 83.44 146 ALA A C 1
ATOM 1199 O O . ALA A 1 146 ? -5.647 -9.338 23.398 1.00 83.44 146 ALA A O 1
ATOM 1200 N N . GLY A 1 147 ? -4.389 -7.552 22.903 1.00 84.06 147 GLY A N 1
ATOM 1201 C CA . GLY A 1 147 ? -4.564 -6.902 24.205 1.00 84.06 147 GLY A CA 1
ATOM 1202 C C . GLY A 1 147 ? -6.011 -6.463 24.482 1.00 84.06 147 GLY A C 1
ATOM 1203 O O . GLY A 1 147 ? -6.496 -6.616 25.606 1.00 84.06 147 GLY A O 1
ATOM 1204 N N . ALA A 1 148 ? -6.726 -5.966 23.468 1.00 84.62 148 ALA A N 1
ATOM 1205 C CA . ALA A 1 148 ? -8.140 -5.612 23.579 1.00 84.62 148 ALA A CA 1
ATOM 1206 C C . ALA A 1 148 ? -9.031 -6.851 23.777 1.00 84.62 148 ALA A C 1
ATOM 1208 O O . ALA A 1 148 ? -9.904 -6.822 24.645 1.00 84.62 148 ALA A O 1
ATOM 1209 N N . ASP A 1 149 ? -8.770 -7.958 23.075 1.00 87.31 149 ASP A N 1
ATOM 1210 C CA . ASP A 1 149 ? -9.505 -9.222 23.252 1.00 87.31 149 ASP A CA 1
ATOM 1211 C C . ASP A 1 149 ? -9.367 -9.777 24.677 1.00 87.31 149 ASP A C 1
ATOM 1213 O O . ASP A 1 149 ? -10.350 -10.205 25.293 1.00 87.31 149 ASP A O 1
ATOM 1217 N N . SER A 1 150 ? -8.166 -9.684 25.258 1.00 90.44 150 SER A N 1
ATOM 1218 C CA . SER A 1 150 ? -7.927 -10.023 26.666 1.00 90.44 150 SER A CA 1
ATOM 1219 C C . SER A 1 150 ? -8.811 -9.187 27.608 1.00 90.44 150 SER A C 1
ATOM 1221 O O . SER A 1 150 ? -9.542 -9.743 28.436 1.00 90.44 150 SER A O 1
ATOM 1223 N N . ILE A 1 151 ? -8.850 -7.862 27.417 1.00 89.88 151 ILE A N 1
ATOM 1224 C CA . ILE A 1 151 ? -9.694 -6.933 28.195 1.00 89.88 151 ILE A CA 1
ATOM 1225 C C . ILE A 1 151 ? -11.195 -7.205 27.986 1.00 89.88 151 ILE A C 1
ATOM 1227 O O . ILE A 1 151 ? -11.986 -7.069 28.927 1.00 89.88 151 ILE A O 1
ATOM 1231 N N . MET A 1 152 ? -11.608 -7.606 26.783 1.00 88.94 152 MET A N 1
ATOM 1232 C CA . MET A 1 152 ? -12.992 -7.983 26.482 1.00 88.94 152 MET A CA 1
ATOM 1233 C C . MET A 1 152 ? -13.393 -9.277 27.201 1.00 88.94 152 MET A C 1
ATOM 1235 O O . MET A 1 152 ? -14.467 -9.327 27.809 1.00 88.94 152 MET A O 1
ATOM 1239 N N . SER A 1 153 ? -12.511 -10.281 27.230 1.00 91.31 153 SER A N 1
ATOM 1240 C CA . SER A 1 153 ? -12.734 -11.528 27.975 1.00 91.31 153 SER A CA 1
ATOM 1241 C C . SER A 1 153 ? -12.859 -11.283 29.488 1.00 91.31 153 SER A C 1
ATOM 1243 O O . SER A 1 153 ? -13.758 -11.820 30.145 1.00 91.31 153 SER A O 1
ATOM 1245 N N . GLU A 1 154 ? -12.036 -10.388 30.050 1.00 92.56 154 GLU A N 1
ATOM 1246 C CA . GLU A 1 154 ? -12.136 -9.999 31.456 1.00 92.56 154 GLU A CA 1
ATOM 1247 C C . GLU A 1 154 ? -13.423 -9.209 31.742 1.00 92.56 154 GLU A C 1
ATOM 1249 O O . GLU A 1 154 ? -14.102 -9.492 32.732 1.00 92.56 154 GLU A O 1
ATOM 1254 N N . ASN A 1 155 ? -13.829 -8.289 30.861 1.00 93.56 155 ASN A N 1
ATOM 1255 C CA . ASN A 1 155 ? -15.119 -7.604 30.981 1.00 93.56 155 ASN A CA 1
ATOM 1256 C C . ASN A 1 155 ? -16.297 -8.587 30.967 1.00 93.56 155 ASN A C 1
ATOM 1258 O O . ASN A 1 155 ? -17.232 -8.434 31.757 1.00 93.56 155 ASN A O 1
ATOM 1262 N N . GLN A 1 156 ? -16.254 -9.620 30.123 1.00 94.94 156 GLN A N 1
ATOM 1263 C CA . GLN A 1 156 ? -17.286 -10.656 30.082 1.00 94.94 156 GLN A CA 1
ATOM 1264 C C . GLN A 1 156 ? -17.345 -11.453 31.396 1.00 94.94 156 GLN A C 1
ATOM 1266 O O . GLN A 1 156 ? -18.436 -11.657 31.937 1.00 94.94 156 GLN A O 1
ATOM 1271 N N . ARG A 1 157 ? -16.189 -11.814 31.974 1.00 96.62 157 ARG A N 1
ATOM 1272 C CA . ARG A 1 157 ? -16.097 -12.448 33.302 1.00 96.62 157 ARG A CA 1
ATOM 1273 C C . ARG A 1 157 ? -16.657 -11.550 34.412 1.00 96.62 157 ARG A C 1
ATOM 1275 O O . ARG A 1 157 ? -17.490 -11.992 35.202 1.00 96.62 157 ARG A O 1
ATOM 1282 N N . LEU A 1 158 ? -16.252 -10.280 34.453 1.00 96.06 158 LEU A N 1
ATOM 1283 C CA . LEU A 1 158 ? -16.724 -9.305 35.445 1.00 96.06 158 LEU A CA 1
ATOM 1284 C C . LEU A 1 158 ? -18.233 -9.042 35.327 1.00 96.06 158 LEU A C 1
ATOM 1286 O O . LEU A 1 158 ? 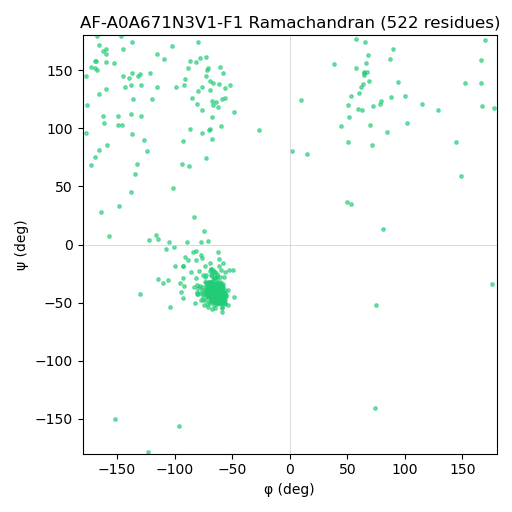-18.916 -8.902 36.343 1.00 96.06 158 LEU A O 1
ATOM 1290 N N . LYS A 1 159 ? -18.780 -9.042 34.105 1.00 96.25 159 LYS A N 1
ATOM 1291 C CA . LYS A 1 159 ? -20.226 -8.965 33.849 1.00 96.25 159 LYS A CA 1
ATOM 1292 C C . LYS A 1 159 ? -20.970 -10.177 34.423 1.00 96.25 159 LYS A C 1
ATOM 1294 O O . LYS A 1 159 ? -22.032 -9.990 35.015 1.00 96.25 159 LYS A O 1
ATOM 1299 N N . GLY A 1 160 ? -20.394 -11.378 34.315 1.00 95.88 160 GLY A N 1
ATOM 1300 C CA . GLY A 1 160 ? -20.890 -12.593 34.973 1.00 95.88 160 GLY A CA 1
ATOM 1301 C C . GLY A 1 160 ? -20.939 -12.449 36.497 1.00 95.88 160 GLY A C 1
ATOM 1302 O O . GLY A 1 160 ? -22.013 -12.550 37.087 1.00 95.88 160 GLY A O 1
ATOM 1303 N N . HIS A 1 161 ? -19.817 -12.080 37.123 1.00 96.25 161 HIS A N 1
ATOM 1304 C CA . HIS A 1 161 ? -19.739 -11.861 38.576 1.00 96.25 161 HIS A CA 1
ATOM 1305 C C . HIS A 1 161 ? -20.752 -10.801 39.059 1.00 96.25 161 HIS A C 1
ATOM 1307 O O . HIS A 1 161 ? -21.418 -10.975 40.078 1.00 96.25 161 HIS A O 1
ATOM 1313 N N . LEU A 1 162 ? -20.921 -9.704 38.309 1.00 97.19 162 LEU A N 1
ATOM 1314 C CA . LEU A 1 162 ? -21.910 -8.667 38.617 1.00 97.19 162 LEU A CA 1
ATOM 1315 C C . LEU A 1 162 ? -23.354 -9.194 38.535 1.00 97.19 162 LEU A C 1
ATOM 1317 O O . LEU A 1 162 ? -24.219 -8.746 39.290 1.00 97.19 162 LEU A O 1
ATOM 1321 N N . GLN A 1 163 ? -23.637 -10.123 37.621 1.00 96.69 163 GLN A N 1
ATOM 1322 C CA . GLN A 1 163 ? -24.950 -10.751 37.488 1.00 96.69 163 GLN A CA 1
ATOM 1323 C C . GLN A 1 163 ? -25.232 -11.740 38.631 1.00 96.69 163 GLN A C 1
ATOM 1325 O O . GLN A 1 163 ? -26.345 -11.729 39.163 1.00 96.69 163 GLN A O 1
ATOM 1330 N N . GLU A 1 164 ? -24.228 -12.507 39.062 1.00 96.88 164 GLU A N 1
ATOM 1331 C CA . GLU A 1 164 ? -24.299 -13.373 40.246 1.00 96.88 164 GLU A CA 1
ATOM 1332 C C . GLU A 1 164 ? -24.561 -12.570 41.526 1.00 96.88 164 GLU A C 1
ATOM 1334 O O . GLU A 1 164 ? -25.499 -12.875 42.261 1.00 96.88 164 GLU A O 1
ATOM 1339 N N . GLU A 1 165 ? -23.807 -11.495 41.779 1.00 95.06 165 GLU A N 1
ATOM 1340 C CA . GLU A 1 165 ? -24.038 -10.630 42.945 1.00 95.06 165 GLU A CA 1
ATOM 1341 C C . GLU A 1 165 ? -25.424 -9.969 42.896 1.00 95.06 165 GLU A C 1
ATOM 1343 O O . GLU A 1 165 ? -26.145 -9.952 43.895 1.00 95.06 165 GLU A O 1
ATOM 1348 N N . LYS A 1 166 ? -25.889 -9.531 41.716 1.00 96.12 166 LYS A N 1
ATOM 1349 C CA . LYS A 1 166 ? -27.277 -9.064 41.537 1.00 96.12 166 LYS A CA 1
ATOM 1350 C C . LYS A 1 166 ? -28.317 -10.146 41.837 1.00 96.12 166 LYS A C 1
ATOM 1352 O O . LYS A 1 166 ? -29.450 -9.802 42.172 1.00 96.12 166 LYS A O 1
ATOM 1357 N N . GLN A 1 167 ? -28.004 -11.429 41.660 1.00 96.94 167 GLN A N 1
ATOM 1358 C CA . GLN A 1 167 ? -28.900 -12.535 42.009 1.00 96.94 167 GLN A CA 1
ATOM 1359 C C . GLN A 1 167 ? -28.867 -12.826 43.515 1.00 96.94 167 GLN A C 1
ATOM 1361 O O . GLN A 1 167 ? -29.935 -12.930 44.116 1.00 96.94 167 GLN A O 1
ATOM 1366 N N . LYS A 1 168 ? -27.682 -12.832 44.144 1.00 97.00 168 LYS A N 1
ATOM 1367 C CA . LYS A 1 168 ? -27.523 -12.954 45.606 1.00 97.00 168 LYS A CA 1
ATOM 1368 C C . LYS A 1 168 ? -28.250 -11.833 46.352 1.00 97.00 168 LYS A C 1
ATOM 1370 O O . LYS A 1 168 ? -29.007 -12.096 47.281 1.00 97.00 168 LYS A O 1
ATOM 1375 N N . VAL A 1 169 ? -28.098 -10.579 45.914 1.00 96.94 169 VAL A N 1
ATOM 1376 C CA . VAL A 1 169 ? -28.820 -9.433 46.498 1.00 96.94 169 VAL A CA 1
ATOM 1377 C C . VAL A 1 169 ? -30.336 -9.615 46.379 1.00 96.94 169 VAL A C 1
ATOM 1379 O O . VAL A 1 169 ? -31.047 -9.368 47.350 1.00 96.94 169 VAL A O 1
ATOM 1382 N N . ARG A 1 170 ? -30.844 -10.108 45.239 1.00 96.44 170 ARG A N 1
ATOM 1383 C CA . ARG A 1 170 ? -32.276 -10.419 45.078 1.00 96.44 170 ARG A CA 1
ATOM 1384 C C . ARG A 1 170 ? -32.748 -11.513 46.042 1.00 96.44 170 ARG A C 1
ATOM 1386 O O . ARG A 1 170 ? -33.782 -11.318 46.672 1.00 96.44 170 ARG A O 1
ATOM 1393 N N . SER A 1 171 ? -31.988 -12.597 46.232 1.00 96.62 171 SER A N 1
ATOM 1394 C CA . SER A 1 171 ? -32.353 -13.640 47.206 1.00 96.62 171 SER A CA 1
ATOM 1395 C C . SER A 1 171 ? -32.310 -13.146 48.658 1.00 96.62 171 SER A C 1
ATOM 1397 O O . SER A 1 171 ? -33.204 -13.465 49.441 1.00 96.62 171 SER A O 1
ATOM 1399 N N . PHE A 1 172 ? -31.325 -12.316 49.024 1.00 97.06 172 PHE A N 1
ATOM 1400 C CA . PHE A 1 172 ? -31.273 -11.705 50.358 1.00 97.06 172 PHE A CA 1
ATOM 1401 C C . PHE A 1 172 ? -32.438 -10.737 50.600 1.00 97.06 172 PHE A C 1
ATOM 1403 O O . PHE A 1 172 ? -32.981 -10.700 51.703 1.00 97.06 172 PHE A O 1
ATOM 1410 N N . MET A 1 173 ? -32.857 -9.981 49.581 1.00 94.31 173 MET A N 1
ATOM 1411 C CA . MET A 1 173 ? -34.029 -9.105 49.665 1.00 94.31 173 MET A CA 1
ATOM 1412 C C . MET A 1 173 ? -35.312 -9.907 49.912 1.00 94.31 173 MET A C 1
ATOM 1414 O O . MET A 1 173 ? -36.019 -9.598 50.870 1.00 94.31 173 MET A O 1
ATOM 1418 N N . SER A 1 174 ? -35.556 -10.986 49.156 1.00 96.81 174 SER A N 1
ATOM 1419 C CA . SER A 1 174 ? -36.732 -11.844 49.372 1.00 96.81 174 SER A CA 1
ATOM 1420 C C . SER A 1 174 ? -36.713 -12.546 50.735 1.00 96.81 174 SER A C 1
ATOM 1422 O O . SER A 1 174 ? -37.743 -12.634 51.398 1.00 96.81 174 SER A O 1
ATOM 1424 N N . GLN A 1 175 ? -35.543 -12.997 51.207 1.00 96.50 175 GLN A N 1
ATOM 1425 C CA . GLN A 1 175 ? -35.410 -13.588 52.544 1.00 96.50 175 GLN A CA 1
ATOM 1426 C C . GLN A 1 175 ? -35.695 -12.558 53.649 1.00 96.50 175 GLN A C 1
ATOM 1428 O O . GLN A 1 175 ? -36.390 -12.856 54.618 1.00 96.50 175 GLN A O 1
ATOM 1433 N N . ARG A 1 176 ? -35.197 -11.326 53.495 1.00 95.12 176 ARG A N 1
ATOM 1434 C CA . ARG A 1 176 ? -35.462 -10.222 54.426 1.00 95.12 176 ARG A CA 1
ATOM 1435 C C . ARG A 1 176 ? -36.944 -9.848 54.450 1.00 95.12 176 ARG A C 1
ATOM 1437 O O . ARG A 1 176 ? -37.464 -9.538 55.515 1.00 95.12 176 ARG A O 1
ATOM 1444 N N . GLU A 1 177 ? -37.616 -9.860 53.303 1.00 96.00 177 GLU A N 1
ATOM 1445 C CA . GLU A 1 177 ? -39.059 -9.607 53.198 1.00 96.00 177 GLU A CA 1
ATOM 1446 C C . GLU A 1 177 ? -39.879 -10.699 53.896 1.00 96.00 177 GLU A C 1
ATOM 1448 O O . GLU A 1 177 ? -40.771 -10.365 54.675 1.00 96.00 177 GLU A O 1
ATOM 1453 N N . ALA A 1 178 ? -39.513 -11.976 53.730 1.00 96.44 178 ALA A N 1
ATOM 1454 C CA . ALA A 1 178 ? -40.128 -13.086 54.461 1.00 96.44 178 ALA A CA 1
ATOM 1455 C C . ALA A 1 178 ? -39.961 -12.944 55.988 1.00 96.44 178 ALA A C 1
ATOM 1457 O O . ALA A 1 178 ? -40.950 -12.984 56.717 1.00 96.44 178 ALA A O 1
ATOM 1458 N N . LEU A 1 179 ? -38.740 -12.676 56.470 1.00 95.12 179 LEU A N 1
ATOM 1459 C CA . LEU A 1 179 ? -38.468 -12.461 57.900 1.00 95.12 179 LEU A CA 1
ATOM 1460 C C . LEU A 1 179 ? -39.187 -11.221 58.464 1.00 95.12 179 LEU A C 1
ATOM 1462 O O . LEU A 1 179 ? -39.621 -11.221 59.614 1.00 95.12 179 LEU A O 1
ATOM 1466 N N . MET A 1 180 ? -39.347 -10.156 57.669 1.00 94.19 180 MET A N 1
ATOM 1467 C CA . MET A 1 180 ? -40.138 -8.987 58.075 1.00 94.19 180 MET A CA 1
ATOM 1468 C C . MET A 1 180 ? -41.634 -9.314 58.175 1.00 94.19 180 MET A C 1
ATOM 1470 O O . MET A 1 180 ? -42.296 -8.808 59.079 1.00 94.19 180 MET A O 1
ATOM 1474 N N . ALA A 1 181 ? -42.169 -10.152 57.281 1.00 95.56 181 ALA A N 1
ATOM 1475 C CA . ALA A 1 181 ? -43.556 -10.608 57.348 1.00 95.56 181 ALA A CA 1
ATOM 1476 C C . ALA A 1 181 ? -43.797 -11.509 58.572 1.00 95.56 181 ALA A C 1
ATOM 1478 O O . ALA A 1 181 ? -44.761 -11.293 59.305 1.00 95.56 181 ALA A O 1
ATOM 1479 N N . GLU A 1 182 ? -42.888 -12.445 58.854 1.00 95.62 182 GLU A N 1
ATOM 1480 C CA . GLU A 1 182 ? -42.916 -13.288 60.057 1.00 95.62 182 GLU A CA 1
ATOM 1481 C C . GLU A 1 182 ? -42.884 -12.437 61.338 1.00 95.62 182 GLU A C 1
ATOM 1483 O O . GLU A 1 182 ? -43.757 -12.566 62.196 1.00 95.62 182 GLU A O 1
ATOM 1488 N N . ALA A 1 183 ? -41.971 -11.464 61.426 1.00 92.44 183 ALA A N 1
ATOM 1489 C CA . ALA A 1 183 ? -41.910 -10.531 62.551 1.00 92.44 183 ALA A CA 1
ATOM 1490 C C . ALA A 1 183 ? -43.196 -9.690 62.718 1.00 92.44 183 ALA A C 1
ATOM 1492 O O . ALA A 1 183 ? -43.575 -9.357 63.842 1.00 92.44 183 ALA A O 1
ATOM 1493 N N . GLN A 1 184 ? -43.897 -9.351 61.628 1.00 93.00 184 GLN A N 1
ATOM 1494 C CA . GLN A 1 184 ? -45.205 -8.685 61.696 1.00 93.00 184 GLN A CA 1
ATOM 1495 C C . GLN A 1 184 ? -46.327 -9.614 62.183 1.00 93.00 184 GLN A C 1
ATOM 1497 O O . GLN A 1 184 ? -47.238 -9.140 62.863 1.00 93.00 184 GLN A O 1
ATOM 1502 N N . VAL A 1 185 ? -46.285 -10.909 61.853 1.00 95.56 185 VAL A N 1
ATOM 1503 C CA . VAL A 1 185 ? -47.235 -11.905 62.377 1.00 95.56 185 VAL A CA 1
ATOM 1504 C C . VAL A 1 185 ? -47.014 -12.102 63.876 1.00 95.56 185 VAL A C 1
ATOM 1506 O O . VAL A 1 185 ? -47.960 -11.928 64.641 1.00 95.56 185 VAL A O 1
ATOM 1509 N N . LEU A 1 186 ? -45.768 -12.321 64.307 1.00 93.94 186 LEU A N 1
ATOM 1510 C CA . LEU A 1 186 ? -45.419 -12.496 65.722 1.00 93.94 186 LEU A CA 1
ATOM 1511 C C . LEU A 1 186 ? -45.811 -11.281 66.582 1.00 93.94 186 LEU A C 1
ATOM 1513 O O . LEU A 1 186 ? -46.316 -11.451 67.688 1.00 93.94 186 LEU A O 1
ATOM 1517 N N . ARG A 1 187 ? -45.669 -10.048 66.067 1.00 92.06 187 ARG A N 1
ATOM 1518 C CA . ARG A 1 187 ? -46.187 -8.839 66.744 1.00 92.06 187 ARG A CA 1
ATOM 1519 C C . ARG A 1 187 ? -47.707 -8.885 66.931 1.00 92.06 187 ARG A C 1
ATOM 1521 O O . ARG A 1 187 ? -48.189 -8.641 68.031 1.00 92.06 187 ARG A O 1
ATOM 1528 N N . LYS A 1 188 ? -48.461 -9.253 65.887 1.00 94.31 188 LYS A N 1
ATOM 1529 C CA . LYS A 1 188 ? -49.930 -9.382 65.961 1.00 94.31 188 LYS A CA 1
ATOM 1530 C C . LYS A 1 188 ? -50.384 -10.500 66.897 1.00 94.31 188 LYS A C 1
ATOM 1532 O O . LYS A 1 188 ? -51.493 -10.423 67.414 1.00 94.31 188 LYS A O 1
ATOM 1537 N N . GLU A 1 189 ? -49.589 -11.550 67.072 1.00 94.25 189 GLU A N 1
ATOM 1538 C CA . GLU A 1 189 ? -49.867 -12.619 68.037 1.00 94.25 189 GLU A CA 1
ATOM 1539 C C . GLU A 1 189 ? -49.570 -12.161 69.464 1.00 94.25 189 GLU A C 1
ATOM 1541 O O . GLU A 1 189 ? -50.447 -12.269 70.317 1.00 94.25 189 GLU A O 1
ATOM 1546 N N . LEU A 1 190 ? -48.430 -11.508 69.698 1.00 92.69 190 LEU A N 1
ATOM 1547 C CA . LEU A 1 190 ? -48.112 -10.886 70.985 1.00 92.69 190 LEU A CA 1
ATOM 1548 C C . LEU A 1 190 ? -49.190 -9.876 71.429 1.00 92.69 190 LEU A C 1
ATOM 1550 O O . LEU A 1 190 ? -49.554 -9.845 72.602 1.00 92.69 190 LEU A O 1
ATOM 1554 N N . ASP A 1 191 ? -49.751 -9.093 70.504 1.00 90.88 191 ASP A N 1
ATOM 1555 C CA . ASP A 1 191 ? -50.861 -8.169 70.784 1.00 90.88 191 ASP A CA 1
ATOM 1556 C C . ASP A 1 191 ? -52.187 -8.875 71.130 1.00 90.88 191 ASP A C 1
ATOM 1558 O O . ASP A 1 191 ? -53.038 -8.282 71.799 1.00 90.88 191 ASP A O 1
ATOM 1562 N N . LYS A 1 192 ? -52.399 -10.124 70.688 1.00 95.44 192 LYS A N 1
ATOM 1563 C CA . LYS A 1 192 ? -53.545 -10.946 71.120 1.00 95.44 192 LYS A CA 1
ATOM 1564 C C . LYS A 1 192 ? -53.304 -11.497 72.521 1.00 95.44 192 LYS A C 1
ATOM 1566 O O . LYS A 1 192 ? -54.175 -11.338 73.370 1.00 95.44 192 LYS A O 1
ATOM 1571 N N . GLU A 1 193 ? -52.123 -12.061 72.774 1.00 90.44 193 GLU A N 1
ATOM 1572 C CA . GLU A 1 193 ? -51.742 -12.599 74.088 1.00 90.44 193 GLU A CA 1
ATOM 1573 C C . GLU A 1 193 ? -51.785 -11.521 75.180 1.00 90.44 193 GLU A C 1
ATOM 1575 O O . GLU A 1 193 ? -52.287 -11.769 76.275 1.00 90.44 193 GLU A O 1
ATOM 1580 N N . ARG A 1 194 ? -51.369 -10.283 74.867 1.00 89.00 194 ARG A N 1
ATOM 1581 C CA . ARG A 1 194 ? -51.550 -9.119 75.755 1.00 89.00 194 ARG A CA 1
ATOM 1582 C C . ARG A 1 194 ? -53.019 -8.911 76.124 1.00 89.00 194 ARG A C 1
ATOM 1584 O O . ARG A 1 194 ? -53.338 -8.875 77.303 1.00 89.00 194 ARG A O 1
ATOM 1591 N N . LYS A 1 195 ? -53.923 -8.872 75.138 1.00 93.62 195 LYS A N 1
ATOM 1592 C CA . LYS A 1 195 ? -55.371 -8.695 75.371 1.00 93.62 195 LYS A CA 1
ATOM 1593 C C . LYS A 1 195 ? -56.006 -9.842 76.156 1.00 93.62 195 LYS A C 1
ATOM 1595 O O . LYS A 1 195 ? -56.943 -9.599 76.905 1.00 93.62 195 LYS A O 1
ATOM 1600 N N . VAL A 1 196 ? -55.533 -11.077 75.980 1.00 93.12 196 VAL A N 1
ATOM 1601 C CA . VAL A 1 196 ? -55.970 -12.221 76.799 1.00 93.12 196 VAL A CA 1
ATOM 1602 C C . VAL A 1 196 ? -55.457 -12.069 78.231 1.00 93.12 196 VAL A C 1
ATOM 1604 O O . VAL A 1 196 ? -56.225 -12.230 79.169 1.00 93.12 196 VAL A O 1
ATOM 1607 N N . THR A 1 197 ? -54.193 -11.678 78.403 1.00 88.75 197 THR A N 1
ATOM 1608 C CA . THR A 1 197 ? -53.594 -11.423 79.722 1.00 88.75 197 THR A CA 1
ATOM 1609 C C . THR A 1 197 ? -54.314 -10.295 80.462 1.00 88.75 197 THR A C 1
ATOM 1611 O O . THR A 1 197 ? -54.534 -10.405 81.661 1.00 88.75 197 THR A O 1
ATOM 1614 N N . ASP A 1 198 ? -54.690 -9.218 79.772 1.00 89.38 198 ASP A N 1
ATOM 1615 C CA . ASP A 1 198 ? -55.391 -8.091 80.390 1.00 89.38 198 ASP A CA 1
ATOM 1616 C C . ASP A 1 198 ? -56.823 -8.471 80.802 1.00 89.38 198 ASP A C 1
ATOM 1618 O O . ASP A 1 198 ? -57.215 -8.158 81.920 1.00 89.38 198 ASP A O 1
ATOM 1622 N N . LYS A 1 199 ? -57.543 -9.270 80.000 1.00 93.12 199 LYS A N 1
ATOM 1623 C CA . LYS A 1 199 ? -58.826 -9.869 80.416 1.00 93.12 199 LYS A CA 1
ATOM 1624 C C . LYS A 1 199 ? -58.694 -10.793 81.622 1.00 93.12 199 LYS A C 1
ATOM 1626 O O . LYS A 1 199 ? -59.482 -10.698 82.548 1.00 93.12 199 LYS A O 1
ATOM 1631 N N . LEU A 1 200 ? -57.678 -11.658 81.640 1.00 88.56 200 LEU A N 1
ATOM 1632 C CA . LEU A 1 200 ? -57.426 -12.542 82.781 1.00 88.56 200 LEU A CA 1
ATOM 1633 C C . LEU A 1 200 ? -57.093 -11.756 84.058 1.00 88.56 200 LEU A C 1
ATOM 1635 O O . LEU A 1 200 ? -57.361 -12.255 85.143 1.00 88.56 200 LEU A O 1
ATOM 1639 N N . LYS A 1 201 ? -56.528 -10.542 83.953 1.00 87.12 201 LYS A N 1
ATOM 1640 C CA . LYS A 1 201 ? -56.378 -9.627 85.100 1.00 87.12 201 LYS A CA 1
ATOM 1641 C C . LYS A 1 201 ? -57.707 -9.003 85.513 1.00 87.12 201 LYS A C 1
ATOM 1643 O O . LYS A 1 201 ? -57.936 -8.893 86.707 1.00 87.12 201 LYS A O 1
ATOM 1648 N N . GLU A 1 202 ? -58.548 -8.590 84.563 1.00 89.25 202 GLU A N 1
ATOM 1649 C CA . GLU A 1 202 ? -59.900 -8.086 84.849 1.00 89.25 202 GLU A CA 1
ATOM 1650 C C . GLU A 1 202 ? -60.713 -9.155 85.602 1.00 89.25 202 GLU A C 1
ATOM 1652 O O . GLU A 1 202 ? -61.191 -8.882 86.696 1.00 89.25 202 GLU A O 1
ATOM 1657 N N . GLU A 1 203 ? -60.736 -10.398 85.105 1.00 89.69 203 GLU A N 1
ATOM 1658 C CA . GLU A 1 203 ? -61.364 -11.555 85.767 1.00 89.69 203 GLU A CA 1
ATOM 1659 C C . GLU A 1 203 ? -60.758 -11.835 87.163 1.00 89.69 203 GLU A C 1
ATOM 1661 O O . GLU A 1 203 ? -61.485 -12.130 88.110 1.00 89.69 203 GLU A O 1
ATOM 1666 N N . LEU A 1 204 ? -59.433 -11.706 87.330 1.00 82.56 204 LEU A N 1
ATOM 1667 C CA . LEU A 1 204 ? -58.768 -11.856 88.634 1.00 82.56 204 LEU A CA 1
ATOM 1668 C C . LEU A 1 204 ? -59.146 -10.752 89.628 1.00 82.56 204 LEU A C 1
ATOM 1670 O O . LEU A 1 204 ? -59.329 -11.051 90.803 1.00 82.56 204 LEU A O 1
ATOM 1674 N N . GLU A 1 205 ? -59.251 -9.497 89.188 1.00 81.12 205 GLU A N 1
ATOM 1675 C CA . GLU A 1 205 ? -59.666 -8.377 90.043 1.00 81.12 205 GLU A CA 1
ATOM 1676 C C . GLU A 1 205 ? -61.174 -8.408 90.348 1.00 81.12 205 GLU A C 1
ATOM 1678 O O . GLU A 1 205 ? -61.575 -7.946 91.414 1.00 81.12 205 GLU A O 1
ATOM 1683 N N . GLU A 1 206 ? -62.007 -8.982 89.471 1.00 82.44 206 GLU A N 1
ATOM 1684 C CA . GLU A 1 206 ? -63.417 -9.283 89.762 1.00 82.44 206 GLU A CA 1
ATOM 1685 C C . GLU A 1 206 ? -63.531 -10.351 90.862 1.00 82.44 206 GLU A C 1
ATOM 1687 O O . GLU A 1 206 ? -64.149 -10.086 91.892 1.00 82.44 206 GLU A O 1
ATOM 1692 N N . ILE A 1 207 ? -62.843 -11.495 90.729 1.00 77.81 207 ILE A N 1
ATOM 1693 C CA . ILE A 1 207 ? -62.782 -12.532 91.782 1.00 77.81 207 ILE A CA 1
ATOM 1694 C C . ILE A 1 207 ? -62.269 -11.937 93.103 1.00 77.81 207 ILE A C 1
ATOM 1696 O O . ILE A 1 207 ? -62.819 -12.198 94.170 1.00 77.81 207 ILE A O 1
ATOM 1700 N N . ARG A 1 208 ? -61.250 -11.076 93.037 1.00 75.12 208 ARG A N 1
ATOM 1701 C CA . ARG A 1 208 ? -60.657 -10.416 94.208 1.00 75.12 208 ARG A CA 1
ATOM 1702 C C . ARG A 1 208 ? -61.599 -9.417 94.889 1.00 75.12 208 ARG A C 1
ATOM 1704 O O . ARG A 1 208 ? -61.465 -9.194 96.087 1.00 75.12 208 ARG A O 1
ATOM 1711 N N . GLN A 1 209 ? -62.542 -8.831 94.150 1.00 64.75 209 GLN A N 1
ATOM 1712 C CA . GLN A 1 209 ? -63.622 -8.002 94.698 1.00 64.75 209 GLN A CA 1
ATOM 1713 C C . GLN A 1 209 ? -64.783 -8.844 95.249 1.00 64.75 209 GLN A C 1
ATOM 1715 O O . GLN A 1 209 ? -65.445 -8.410 96.190 1.00 64.75 209 GLN A O 1
ATOM 1720 N N . GLU A 1 210 ? -65.018 -10.046 94.715 1.00 62.09 210 GLU A N 1
ATOM 1721 C CA . GLU A 1 210 ? -65.995 -11.001 95.259 1.00 62.09 210 GLU A CA 1
ATOM 1722 C C . GLU A 1 210 ? -65.507 -11.674 96.560 1.00 62.09 210 GLU A C 1
ATOM 1724 O O . GLU A 1 210 ? -66.315 -11.928 97.455 1.00 62.09 210 GLU A O 1
ATOM 1729 N N . GLU A 1 211 ? -64.196 -11.900 96.720 1.00 53.56 211 GLU A N 1
ATOM 1730 C CA . GLU A 1 211 ? -63.594 -12.452 97.950 1.00 53.56 211 GLU A CA 1
ATOM 1731 C C . GLU A 1 211 ? -63.540 -11.453 99.130 1.00 53.56 211 GLU A C 1
ATOM 1733 O O . GLU A 1 211 ? -63.463 -11.872 100.287 1.00 53.56 211 GLU A O 1
ATOM 1738 N N . ASP A 1 212 ? -63.660 -10.140 98.887 1.00 46.03 212 ASP A N 1
ATOM 1739 C CA . ASP A 1 212 ? -63.509 -9.077 99.907 1.00 46.03 212 ASP A CA 1
ATOM 1740 C C . ASP A 1 212 ? -64.712 -8.962 100.886 1.00 46.03 212 ASP A C 1
ATOM 1742 O O . ASP A 1 212 ? -64.841 -8.006 101.655 1.00 46.03 212 ASP A O 1
ATOM 1746 N N . VAL A 1 213 ? -65.617 -9.952 100.878 1.00 50.12 213 VAL A N 1
ATOM 1747 C CA . VAL A 1 213 ? -66.790 -10.048 101.770 1.00 50.12 213 VAL A CA 1
ATOM 1748 C C . VAL A 1 213 ? -66.508 -10.871 103.040 1.00 50.12 213 VAL A C 1
ATOM 1750 O O . VAL A 1 213 ? -67.219 -10.703 104.034 1.00 50.12 213 VAL A O 1
ATOM 1753 N N . GLU A 1 214 ? -65.461 -11.707 103.079 1.00 45.22 214 GLU A N 1
ATOM 1754 C CA . GLU A 1 214 ? -65.138 -12.528 104.261 1.00 45.22 214 GLU A CA 1
ATOM 1755 C C . GLU A 1 214 ? -63.704 -12.296 104.771 1.00 45.22 214 GLU A C 1
ATOM 1757 O O . GLU A 1 214 ? -62.764 -13.048 104.524 1.00 45.22 214 GLU A O 1
ATOM 1762 N N . GLY A 1 215 ? -63.547 -11.207 105.529 1.00 49.28 215 GLY A N 1
ATOM 1763 C CA . GLY A 1 215 ? -62.253 -10.697 105.979 1.00 49.28 215 GLY A CA 1
ATOM 1764 C C . GLY A 1 215 ? -61.425 -11.658 106.842 1.00 49.28 215 GLY A C 1
ATOM 1765 O O . GLY A 1 215 ? -61.603 -11.729 108.062 1.00 49.28 215 GLY A O 1
ATOM 1766 N N . LYS A 1 216 ? -60.421 -12.281 106.217 1.00 46.62 216 LYS A N 1
ATOM 1767 C CA . LYS A 1 216 ? -59.173 -12.763 106.833 1.00 46.62 216 LYS A CA 1
ATOM 1768 C C . LYS A 1 216 ? -58.022 -12.611 105.838 1.00 46.62 216 LYS A C 1
ATOM 1770 O O . LYS A 1 216 ? -57.864 -13.431 104.942 1.00 46.62 216 LYS A O 1
ATOM 1775 N N . THR A 1 217 ? -57.188 -11.592 106.033 1.00 50.97 217 THR A N 1
ATOM 1776 C CA . THR A 1 217 ? -55.907 -11.470 105.328 1.00 50.97 217 THR A CA 1
ATOM 1777 C C . THR A 1 217 ? -54.942 -12.547 105.820 1.00 50.97 217 THR A C 1
ATOM 1779 O O . THR A 1 217 ? -54.332 -12.437 106.884 1.00 50.97 217 THR A O 1
ATOM 1782 N N . ASP A 1 218 ? -54.839 -13.623 105.047 1.00 59.38 218 ASP A N 1
ATOM 1783 C CA . ASP A 1 218 ? -53.854 -14.681 105.245 1.00 59.38 218 ASP A CA 1
ATOM 1784 C C . ASP A 1 218 ? -52.497 -14.224 104.663 1.00 59.38 218 ASP A C 1
ATOM 1786 O O . ASP A 1 218 ? -52.478 -13.713 103.538 1.00 59.38 218 ASP A O 1
ATOM 1790 N N . PRO A 1 219 ? -51.356 -14.351 105.374 1.00 63.75 219 PRO A N 1
ATOM 1791 C CA . PRO A 1 219 ? -50.076 -13.774 104.939 1.00 63.75 219 PRO A CA 1
ATOM 1792 C C . PRO A 1 219 ? -49.575 -14.286 103.579 1.00 63.75 219 PRO A C 1
ATOM 1794 O O . PRO A 1 219 ? -48.807 -13.593 102.911 1.00 63.75 219 PRO A O 1
ATOM 1797 N N . GLU A 1 220 ? -50.034 -15.458 103.133 1.00 64.81 220 GLU A N 1
ATOM 1798 C CA . GLU A 1 220 ? -49.718 -15.997 101.807 1.00 64.81 220 GLU A CA 1
ATOM 1799 C C . GLU A 1 220 ? -50.337 -15.141 100.678 1.00 64.81 220 GLU A C 1
ATOM 1801 O O . GLU A 1 220 ? -49.730 -14.973 99.618 1.00 64.81 220 GLU A O 1
ATOM 1806 N N . THR A 1 221 ? -51.484 -14.490 100.921 1.00 69.25 221 THR A N 1
ATOM 1807 C CA . THR A 1 221 ? -52.108 -13.561 99.957 1.00 69.25 221 THR A CA 1
ATOM 1808 C C . THR A 1 221 ? -51.326 -12.253 99.802 1.00 69.25 221 THR A C 1
ATOM 1810 O O . THR A 1 221 ? -51.195 -11.751 98.683 1.00 69.25 221 THR A O 1
ATOM 1813 N N . GLU A 1 222 ? -50.733 -11.729 100.882 1.00 74.25 222 GLU A N 1
ATOM 1814 C CA . GLU A 1 222 ? -49.855 -10.552 100.830 1.00 74.25 222 GLU A CA 1
ATOM 1815 C C . GLU A 1 222 ? -48.535 -10.870 100.105 1.00 74.25 222 GLU A C 1
ATOM 1817 O O . GLU A 1 222 ? -48.067 -10.067 99.291 1.00 74.25 222 GLU A O 1
ATOM 1822 N N . GLU A 1 223 ? -47.956 -12.059 100.324 1.00 77.25 223 GLU A N 1
ATOM 1823 C CA . GLU A 1 223 ? -46.756 -12.505 99.602 1.00 77.25 223 GLU A CA 1
ATOM 1824 C C . GLU A 1 223 ? -47.031 -12.688 98.099 1.00 77.25 223 GLU A C 1
ATOM 1826 O O . GLU A 1 223 ? -46.248 -12.228 97.259 1.00 77.25 223 GLU A O 1
ATOM 1831 N N . LEU A 1 224 ? -48.172 -13.283 97.733 1.00 78.31 224 LEU A N 1
ATOM 1832 C CA . LEU A 1 224 ? -48.606 -13.399 96.337 1.00 78.31 224 LEU A CA 1
ATOM 1833 C C . LEU A 1 224 ? -48.857 -12.028 95.693 1.00 78.31 224 LEU A C 1
ATOM 1835 O O . LEU A 1 224 ? -48.438 -11.812 94.553 1.00 78.31 224 LEU A O 1
ATOM 1839 N N . GLN A 1 225 ? -49.462 -11.080 96.413 1.00 75.69 225 GLN A N 1
ATOM 1840 C CA . GLN A 1 225 ? -49.690 -9.718 95.922 1.00 75.69 225 GLN A CA 1
ATOM 1841 C 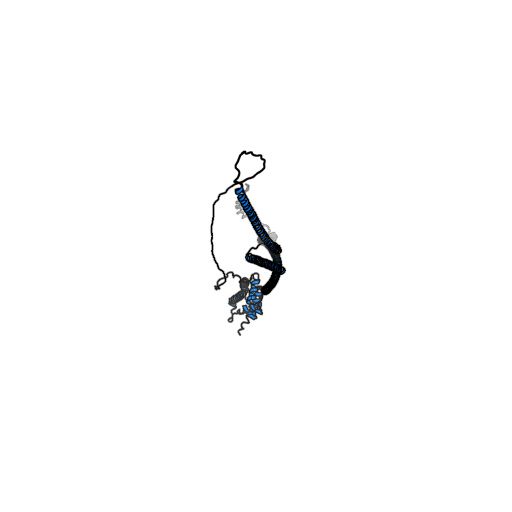C . GLN A 1 225 ? -48.365 -8.960 95.711 1.00 75.69 225 GLN A C 1
ATOM 1843 O O . GLN A 1 225 ? -48.171 -8.331 94.667 1.00 75.69 225 GLN A O 1
ATOM 1848 N N . ALA A 1 226 ? -47.408 -9.088 96.636 1.00 78.75 226 ALA A N 1
ATOM 1849 C CA . ALA A 1 226 ? -46.060 -8.539 96.480 1.00 78.75 226 ALA A CA 1
ATOM 1850 C C . ALA A 1 226 ? -45.321 -9.160 95.278 1.00 78.75 226 ALA A C 1
ATOM 1852 O O . ALA A 1 226 ? -44.659 -8.453 94.514 1.00 78.75 226 ALA A O 1
ATOM 1853 N N . ARG A 1 227 ? -45.471 -10.472 95.061 1.00 84.25 227 ARG A N 1
ATOM 1854 C CA . ARG A 1 227 ? -44.862 -11.202 93.939 1.00 84.25 227 ARG A CA 1
ATOM 1855 C C . ARG A 1 227 ? -45.501 -10.857 92.590 1.00 84.25 227 ARG A C 1
ATOM 1857 O O . ARG A 1 227 ? -44.781 -10.738 91.599 1.00 84.25 227 ARG A O 1
ATOM 1864 N N . LEU A 1 228 ? -46.815 -10.626 92.544 1.00 83.62 228 LEU A N 1
ATOM 1865 C CA . LEU A 1 228 ? -47.509 -10.077 91.374 1.00 83.62 228 LEU A CA 1
ATOM 1866 C C . LEU A 1 228 ? -47.001 -8.674 91.039 1.00 83.62 228 LEU A C 1
ATOM 1868 O O . LEU A 1 228 ? -46.657 -8.412 89.888 1.00 83.62 228 LEU A O 1
ATOM 1872 N N . GLN A 1 229 ? -46.863 -7.797 92.035 1.00 76.94 229 GLN A N 1
ATOM 1873 C CA . GLN A 1 229 ? -46.322 -6.452 91.834 1.00 76.94 229 GLN A CA 1
ATOM 1874 C C . GLN A 1 229 ? -44.843 -6.485 91.399 1.00 76.94 229 GLN A C 1
ATOM 1876 O O . GLN A 1 229 ? -44.408 -5.673 90.580 1.00 76.94 229 GLN A O 1
ATOM 1881 N N . GLU A 1 230 ? -44.054 -7.452 91.876 1.00 86.06 230 GLU A N 1
ATOM 1882 C CA . GLU A 1 230 ? -42.686 -7.688 91.400 1.00 86.06 230 GLU A CA 1
ATOM 1883 C C . GLU A 1 230 ? -42.660 -8.138 89.925 1.00 86.06 230 GLU A C 1
ATOM 1885 O O . GLU A 1 230 ? -41.843 -7.644 89.143 1.00 86.06 230 GLU A O 1
ATOM 1890 N N . LEU A 1 231 ? -43.565 -9.036 89.517 1.00 83.38 231 LEU A N 1
ATOM 1891 C CA . LEU A 1 231 ? -43.710 -9.482 88.126 1.00 83.38 231 LEU A CA 1
ATOM 1892 C C . LEU A 1 231 ? -44.219 -8.364 87.208 1.00 83.38 231 LEU A C 1
ATOM 1894 O O . LEU A 1 231 ? -43.707 -8.213 86.100 1.00 83.38 231 LEU A O 1
ATOM 1898 N N . GLU A 1 232 ? -45.151 -7.533 87.671 1.00 83.81 232 GLU A N 1
ATOM 1899 C CA . GLU A 1 232 ? -45.634 -6.361 86.938 1.00 83.81 232 GLU A CA 1
ATOM 1900 C C . GLU A 1 232 ? -44.504 -5.339 86.719 1.00 83.81 232 GLU A C 1
ATOM 1902 O O . GLU A 1 232 ? -44.325 -4.818 85.616 1.00 83.81 232 GLU A O 1
ATOM 1907 N N . ASN A 1 233 ? -43.670 -5.106 87.739 1.00 81.50 233 ASN A N 1
ATOM 1908 C CA . ASN A 1 233 ? -42.483 -4.259 87.628 1.00 81.50 233 ASN A CA 1
ATOM 1909 C C . ASN A 1 233 ? -41.424 -4.855 86.683 1.00 81.50 233 ASN A C 1
ATOM 1911 O O . ASN A 1 233 ? -40.843 -4.119 85.883 1.00 81.50 233 ASN A O 1
ATOM 1915 N N . LYS A 1 234 ? -41.206 -6.179 86.705 1.00 87.06 234 LYS A N 1
ATOM 1916 C CA . LYS A 1 234 ? -40.340 -6.882 85.737 1.00 87.06 234 LYS A CA 1
ATOM 1917 C C . LYS A 1 234 ? -40.875 -6.766 84.306 1.00 87.06 234 LYS A C 1
ATOM 1919 O O . LYS A 1 234 ? -40.093 -6.524 83.392 1.00 87.06 234 LYS A O 1
ATOM 1924 N N . LEU A 1 235 ? -42.190 -6.864 84.107 1.00 86.50 235 LEU A N 1
ATOM 1925 C CA . LEU A 1 235 ? -42.828 -6.699 82.799 1.00 86.50 235 LEU A CA 1
ATOM 1926 C C . LEU A 1 235 ? -42.711 -5.256 82.285 1.00 86.50 235 LEU A C 1
ATOM 1928 O O . LEU A 1 235 ? -42.342 -5.051 81.132 1.00 86.50 235 LEU A O 1
ATOM 1932 N N . LYS A 1 236 ? -42.947 -4.250 83.141 1.00 82.12 236 LYS A N 1
ATOM 1933 C CA . LYS A 1 236 ? -42.739 -2.824 82.813 1.00 82.12 236 LYS A CA 1
ATOM 1934 C C . LYS A 1 236 ? -41.283 -2.537 82.432 1.00 82.12 236 LYS A C 1
ATOM 1936 O O . LYS A 1 236 ? -41.032 -1.818 81.468 1.00 82.12 236 LYS A O 1
ATOM 1941 N N . PHE A 1 237 ? -40.330 -3.126 83.151 1.00 78.06 237 PHE A N 1
ATOM 1942 C CA . PHE A 1 237 ? -38.901 -3.022 82.858 1.00 78.06 237 PHE A CA 1
ATOM 1943 C C . PHE A 1 237 ? -38.538 -3.661 81.509 1.00 78.06 237 PHE A C 1
ATOM 1945 O O . PHE A 1 237 ? -37.838 -3.051 80.701 1.00 78.06 237 PHE A O 1
ATOM 1952 N N . GLU A 1 238 ? -39.045 -4.862 81.230 1.00 80.25 238 GLU A N 1
ATOM 1953 C CA . GLU A 1 238 ? -38.774 -5.563 79.972 1.00 80.25 238 GLU A CA 1
ATOM 1954 C C . GLU A 1 238 ? -39.462 -4.884 78.774 1.00 80.25 238 GLU A C 1
ATOM 1956 O O . GLU A 1 238 ? -38.883 -4.816 77.691 1.00 80.25 238 GLU A O 1
ATOM 1961 N N . GLN A 1 239 ? -40.633 -4.267 78.978 1.00 80.31 239 GLN A N 1
ATOM 1962 C CA . GLN A 1 239 ? -41.272 -3.390 77.994 1.00 80.31 239 GLN A CA 1
ATOM 1963 C C . GLN A 1 239 ? -40.408 -2.157 77.696 1.00 80.31 239 GLN A C 1
ATOM 1965 O O . GLN A 1 239 ? -40.114 -1.892 76.535 1.00 80.31 239 GLN A O 1
ATOM 1970 N N . GLN A 1 240 ? -39.936 -1.437 78.722 1.00 78.62 240 GLN A N 1
ATOM 1971 C CA . GLN A 1 240 ? -39.031 -0.294 78.535 1.00 78.62 240 GLN A CA 1
ATOM 1972 C C . GLN A 1 240 ? -37.737 -0.696 77.818 1.00 78.62 240 GLN A C 1
ATOM 1974 O O . GLN A 1 240 ? -37.216 0.068 77.002 1.00 78.62 240 GLN A O 1
ATOM 1979 N N . ARG A 1 241 ? -37.232 -1.908 78.087 1.00 80.38 241 ARG A N 1
ATOM 1980 C CA . ARG A 1 241 ? -36.098 -2.486 77.365 1.00 80.38 241 ARG A CA 1
ATOM 1981 C C . ARG A 1 241 ? -36.449 -2.708 75.893 1.00 80.38 241 ARG A C 1
ATOM 1983 O O . ARG A 1 241 ? -35.720 -2.218 75.037 1.00 80.38 241 ARG A O 1
ATOM 1990 N N . SER A 1 242 ? -37.576 -3.352 75.590 1.00 74.81 242 SER A N 1
ATOM 1991 C CA . SER A 1 242 ? -38.062 -3.553 74.217 1.00 74.81 242 SER A CA 1
ATOM 1992 C C . SER A 1 242 ? -38.224 -2.232 73.450 1.00 74.81 242 SER A C 1
ATOM 1994 O O . SER A 1 242 ? -37.708 -2.103 72.341 1.00 74.81 242 SER A O 1
ATOM 1996 N N . ASP A 1 243 ? -38.870 -1.229 74.050 1.00 78.19 243 ASP A N 1
ATOM 1997 C CA . ASP A 1 243 ? -39.126 0.076 73.424 1.00 78.19 243 ASP A CA 1
ATOM 1998 C C . ASP A 1 243 ? -37.823 0.840 73.128 1.00 78.19 243 ASP A C 1
ATOM 2000 O O . ASP A 1 243 ? -37.687 1.487 72.087 1.00 78.19 243 ASP A O 1
ATOM 2004 N N . LEU A 1 244 ? -36.837 0.761 74.032 1.00 81.06 244 LEU A N 1
ATOM 2005 C CA . LEU A 1 244 ? -35.515 1.356 73.829 1.00 81.06 244 LEU A CA 1
ATOM 2006 C C . LEU A 1 244 ? -34.742 0.643 72.711 1.00 81.06 244 LEU A C 1
ATOM 2008 O O . LEU A 1 244 ? -34.116 1.303 71.882 1.00 81.06 244 LEU A O 1
ATOM 2012 N N . TRP A 1 245 ? -34.800 -0.690 72.663 1.00 74.31 245 TRP A N 1
ATOM 2013 C CA . TRP A 1 245 ? -34.171 -1.477 71.600 1.00 74.31 245 TRP A CA 1
ATOM 2014 C C . TRP A 1 245 ? -34.806 -1.205 70.232 1.00 74.31 245 TRP A C 1
ATOM 2016 O O . TRP A 1 245 ? -34.083 -1.107 69.241 1.00 74.31 245 TRP A O 1
ATOM 2026 N N . GLU A 1 246 ? -36.127 -1.015 70.168 1.00 74.06 246 GLU A N 1
ATOM 2027 C CA . GLU A 1 246 ? -36.813 -0.612 68.940 1.00 74.06 246 GLU A CA 1
ATOM 2028 C C . GLU A 1 246 ? -36.354 0.774 68.464 1.00 74.06 246 GLU A C 1
ATOM 2030 O O . GLU A 1 246 ? -35.968 0.909 67.301 1.00 74.06 246 GLU A O 1
ATOM 2035 N N . ARG A 1 247 ? -36.295 1.777 69.356 1.00 77.69 247 ARG A N 1
ATOM 2036 C CA . ARG A 1 247 ? -35.782 3.117 69.009 1.00 77.69 247 ARG A CA 1
ATOM 2037 C C . ARG A 1 247 ? -34.348 3.070 68.495 1.00 77.69 247 ARG A C 1
ATOM 2039 O O . ARG A 1 247 ? -34.102 3.550 67.396 1.00 77.69 247 ARG A O 1
ATOM 2046 N N . LEU A 1 248 ? -33.432 2.426 69.222 1.00 68.69 248 LEU A N 1
ATOM 2047 C CA . LEU A 1 248 ? -32.020 2.337 68.827 1.00 68.69 248 LEU A CA 1
ATOM 2048 C C . LEU A 1 248 ? -31.833 1.592 67.495 1.00 68.69 248 LEU A C 1
ATOM 2050 O O . LEU A 1 248 ? -31.000 1.979 66.671 1.00 68.69 248 LEU A O 1
ATOM 2054 N N . TYR A 1 249 ? -32.619 0.541 67.241 1.00 66.81 249 TYR A N 1
ATOM 2055 C CA . TYR A 1 249 ? -32.566 -0.172 65.966 1.00 66.81 249 TYR A CA 1
ATOM 2056 C C . TYR A 1 249 ? -33.080 0.696 64.807 1.00 66.81 249 TYR A C 1
ATOM 2058 O O . TYR A 1 249 ? -32.441 0.735 63.751 1.00 66.81 249 TYR A O 1
ATOM 2066 N N . VAL A 1 250 ? -34.188 1.422 65.010 1.00 62.69 250 VAL A N 1
ATOM 2067 C CA . VAL A 1 250 ? -34.787 2.333 64.020 1.00 62.69 250 VAL A CA 1
ATOM 2068 C C . VAL A 1 250 ? -33.904 3.559 63.764 1.00 62.69 250 VAL A C 1
ATOM 2070 O O . VAL A 1 250 ? -33.640 3.853 62.600 1.00 62.69 250 VAL A O 1
ATOM 2073 N N . GLU A 1 251 ? -33.352 4.209 64.792 1.00 58.88 251 GLU A N 1
ATOM 2074 C CA . GLU A 1 251 ? -32.397 5.319 64.642 1.00 58.88 251 GLU A CA 1
ATOM 2075 C C . GLU A 1 251 ? -31.157 4.879 63.854 1.00 58.88 251 GLU A C 1
ATOM 2077 O O . GLU A 1 251 ? -30.828 5.507 62.847 1.00 58.88 251 GLU A O 1
ATOM 2082 N N . SER A 1 252 ? -30.556 3.722 64.176 1.00 56.19 252 SER A N 1
ATOM 2083 C CA . SER A 1 252 ? -29.417 3.187 63.402 1.00 56.19 252 SER A CA 1
ATOM 2084 C C . SER A 1 252 ? -29.757 2.882 61.933 1.00 56.19 252 SER A C 1
ATOM 2086 O O . SER A 1 252 ? -28.863 2.703 61.099 1.00 56.19 252 SER A O 1
ATOM 2088 N N . LYS A 1 253 ? -31.048 2.750 61.606 1.00 51.47 253 LYS A N 1
ATOM 2089 C CA . LYS A 1 253 ? -31.556 2.498 60.254 1.00 51.47 253 LYS A CA 1
ATOM 2090 C C . LYS A 1 253 ? -31.867 3.808 59.526 1.00 51.47 253 LYS A C 1
ATOM 2092 O O . LYS A 1 253 ? -31.606 3.896 58.329 1.00 51.47 253 LYS A O 1
ATOM 2097 N N . GLU A 1 254 ? -32.352 4.827 60.234 1.00 49.81 254 GLU A N 1
ATOM 2098 C CA . GLU A 1 254 ? -32.519 6.182 59.705 1.00 49.81 254 GLU A CA 1
ATOM 2099 C C . GLU A 1 254 ? -31.184 6.891 59.457 1.00 49.81 254 GLU A C 1
ATOM 2101 O O . GLU A 1 254 ? -31.039 7.543 58.426 1.00 49.81 254 GLU A O 1
ATOM 2106 N N . GLU A 1 255 ? -30.185 6.733 60.329 1.00 50.06 255 GLU A N 1
ATOM 2107 C CA . GLU A 1 255 ? -28.827 7.239 60.079 1.00 50.06 255 GLU A CA 1
ATOM 2108 C C . GLU A 1 255 ? -28.235 6.620 58.806 1.00 50.06 255 GLU A C 1
ATOM 2110 O O . GLU A 1 255 ? -27.719 7.331 57.941 1.00 50.06 255 GLU A O 1
ATOM 2115 N N . ARG A 1 256 ? -28.422 5.306 58.615 1.00 52.47 256 ARG A N 1
ATOM 2116 C CA . ARG A 1 256 ? -28.047 4.603 57.376 1.00 52.47 256 ARG A CA 1
ATOM 2117 C C . ARG A 1 256 ? -28.811 5.083 56.136 1.00 52.47 256 ARG A C 1
ATOM 2119 O O . ARG A 1 256 ? -28.278 4.964 55.041 1.00 52.47 256 ARG A O 1
ATOM 2126 N N . ALA A 1 257 ? -30.016 5.634 56.286 1.00 45.94 257 ALA A N 1
ATOM 2127 C CA . ALA A 1 257 ? -30.784 6.220 55.183 1.00 45.94 257 ALA A CA 1
ATOM 2128 C C . ALA A 1 257 ? -30.420 7.692 54.897 1.00 45.94 257 ALA A C 1
ATOM 2130 O O . ALA A 1 257 ? -30.628 8.166 53.782 1.00 45.94 257 ALA A O 1
ATOM 2131 N N . LYS A 1 258 ? -29.878 8.416 55.885 1.00 46.38 258 LYS A N 1
ATOM 2132 C CA . LYS A 1 258 ? -29.486 9.835 55.774 1.00 46.38 258 LYS A CA 1
ATOM 2133 C C . LYS A 1 258 ? -28.014 10.027 55.373 1.00 46.38 258 LYS A C 1
ATOM 2135 O O . LYS A 1 258 ? -27.663 11.107 54.908 1.00 46.38 258 LYS A O 1
ATOM 2140 N N . GLY A 1 259 ? -27.170 9.003 55.534 1.00 45.28 259 GLY A N 1
ATOM 2141 C CA . GLY A 1 259 ? -25.725 9.071 55.273 1.00 45.28 259 GLY A CA 1
ATOM 2142 C C . GLY A 1 259 ? -25.256 8.752 53.845 1.00 45.28 259 GLY A C 1
ATOM 2143 O O . GLY A 1 259 ? -24.105 9.039 53.531 1.00 45.28 259 GLY A O 1
ATOM 2144 N N . ASP A 1 260 ? -26.093 8.174 52.975 1.00 36.44 260 ASP A N 1
ATOM 2145 C CA . ASP A 1 260 ? -25.655 7.706 51.645 1.00 36.44 260 ASP A CA 1
ATOM 2146 C C . ASP A 1 260 ? -25.874 8.762 50.543 1.00 36.44 260 ASP A C 1
ATOM 2148 O O . ASP A 1 260 ? -26.735 8.644 49.666 1.00 36.44 260 ASP A O 1
ATOM 2152 N N . ARG A 1 261 ? -25.080 9.840 50.608 1.00 49.25 261 ARG A N 1
ATOM 2153 C CA . ARG A 1 261 ? -24.792 10.708 49.456 1.00 49.25 261 ARG A CA 1
ATOM 2154 C C . ARG A 1 261 ? -23.287 10.921 49.311 1.00 49.25 261 ARG A C 1
ATOM 2156 O O . ARG A 1 261 ? -22.672 11.625 50.102 1.00 49.25 261 ARG A O 1
ATOM 2163 N N . ASP A 1 262 ? -22.756 10.333 48.243 1.00 43.72 262 ASP A N 1
ATOM 2164 C CA . ASP A 1 262 ? -21.489 10.654 47.582 1.00 43.72 262 ASP A CA 1
ATOM 2165 C C . ASP A 1 262 ? -20.219 10.753 48.445 1.00 43.72 262 ASP A C 1
ATOM 2167 O O . ASP A 1 262 ? -19.732 11.843 48.735 1.00 43.72 262 ASP A O 1
ATOM 2171 N N . VAL A 1 263 ? -19.533 9.615 48.633 1.00 37.75 263 VAL A N 1
ATOM 2172 C CA . VAL A 1 263 ? -18.063 9.609 48.497 1.00 37.75 263 VAL A CA 1
ATOM 2173 C C . VAL A 1 263 ? -17.575 8.363 47.746 1.00 37.75 263 VAL A C 1
ATOM 2175 O O . VAL A 1 263 ? -17.603 7.244 48.257 1.00 37.75 263 VAL A O 1
ATOM 2178 N N . LYS A 1 264 ? -17.034 8.557 46.535 1.00 44.91 264 LYS A N 1
ATOM 2179 C CA . LYS A 1 264 ? -16.190 7.553 45.867 1.00 44.91 264 LYS A CA 1
ATOM 2180 C C . LYS A 1 264 ? -14.793 7.544 46.498 1.00 44.91 264 LYS A C 1
ATOM 2182 O O . LYS A 1 264 ? -13.915 8.276 46.045 1.00 44.91 264 LYS A O 1
ATOM 2187 N N . THR A 1 265 ? -14.539 6.641 47.443 1.00 39.12 265 THR A N 1
ATOM 2188 C CA . THR A 1 265 ? -13.160 6.278 47.819 1.00 39.12 265 THR A CA 1
ATOM 2189 C C . THR A 1 265 ? -12.995 4.774 47.992 1.00 39.12 265 THR A C 1
ATOM 2191 O O . THR A 1 265 ? -13.924 4.054 48.347 1.00 39.12 265 THR A O 1
ATOM 2194 N N . LYS A 1 266 ? -11.792 4.290 47.664 1.00 48.56 266 LYS A N 1
ATOM 2195 C CA . LYS A 1 266 ? -11.457 2.866 47.542 1.00 48.56 266 LYS A CA 1
ATOM 2196 C C . LYS A 1 266 ? -11.721 2.116 48.853 1.00 48.56 266 LYS A C 1
ATOM 2198 O O . LYS A 1 266 ? -11.150 2.465 49.879 1.00 48.56 266 LYS A O 1
ATOM 2203 N N . ILE A 1 267 ? -12.524 1.054 48.785 1.00 42.22 267 ILE A N 1
ATOM 2204 C CA . ILE A 1 267 ? -12.813 0.159 49.913 1.00 42.22 267 ILE A CA 1
ATOM 2205 C C . ILE A 1 267 ? -11.607 -0.776 50.136 1.00 42.22 267 ILE A C 1
ATOM 2207 O O . ILE A 1 267 ? -11.327 -1.598 49.256 1.00 42.22 267 ILE A O 1
ATOM 2211 N N . PRO A 1 268 ? -10.893 -0.716 51.278 1.00 37.88 268 PRO A N 1
ATOM 2212 C CA . PRO A 1 268 ? -10.016 -1.805 51.691 1.00 37.88 268 PRO A CA 1
ATOM 2213 C C . PRO A 1 268 ? -10.863 -3.008 52.142 1.00 37.88 268 PRO A C 1
ATOM 2215 O O . PRO A 1 268 ? -11.985 -2.856 52.627 1.00 37.88 268 PRO A O 1
ATOM 2218 N N . LYS A 1 269 ? -10.338 -4.224 51.961 1.00 45.94 269 LYS A N 1
ATOM 2219 C CA . LYS A 1 269 ? -11.071 -5.487 52.153 1.00 45.94 269 LYS A CA 1
ATOM 2220 C C . LYS A 1 269 ? -11.333 -5.821 53.637 1.00 45.94 269 LYS A C 1
ATOM 2222 O O . LYS A 1 269 ? -10.716 -6.737 54.161 1.00 45.94 269 LYS A O 1
ATOM 2227 N N . ASP A 1 270 ? -12.275 -5.127 54.279 1.00 45.47 270 ASP A N 1
ATOM 2228 C CA . ASP A 1 270 ? -12.854 -5.530 55.582 1.00 45.47 270 ASP A CA 1
ATOM 2229 C C . ASP A 1 270 ? -14.336 -5.094 55.751 1.00 45.47 270 ASP A C 1
ATOM 2231 O O . ASP A 1 270 ? -14.823 -4.722 56.817 1.00 45.47 270 ASP A O 1
ATOM 2235 N N . GLY A 1 271 ? -15.084 -5.080 54.641 1.00 51.62 271 GLY A N 1
ATOM 2236 C CA . GLY A 1 271 ? -16.366 -4.366 54.520 1.00 51.62 271 GLY A CA 1
ATOM 2237 C C . GLY A 1 271 ? -17.610 -4.997 55.166 1.00 51.62 271 GLY A C 1
ATOM 2238 O O . GLY A 1 271 ? -18.696 -4.432 55.012 1.00 51.62 271 GLY A O 1
ATOM 2239 N N . MET A 1 272 ? -17.493 -6.143 55.851 1.00 50.28 272 MET A N 1
ATOM 2240 C CA . MET A 1 272 ? -18.641 -6.863 56.441 1.00 50.28 272 MET A CA 1
ATOM 2241 C C . MET A 1 272 ? -18.439 -7.250 57.911 1.00 50.28 272 MET A C 1
ATOM 2243 O O . MET A 1 272 ? -19.346 -7.038 58.714 1.00 50.28 272 MET A O 1
ATOM 2247 N N . LEU A 1 273 ? -17.253 -7.742 58.292 1.00 51.72 273 LEU A N 1
ATOM 2248 C CA . LEU A 1 273 ? -16.946 -8.083 59.688 1.00 51.72 273 LEU A CA 1
ATOM 2249 C C . LEU A 1 273 ? -16.867 -6.832 60.576 1.00 51.72 273 LEU A C 1
ATOM 2251 O O . LEU A 1 273 ? -17.422 -6.841 61.675 1.00 51.72 273 LEU A O 1
ATOM 2255 N N . GLY A 1 274 ? -16.288 -5.734 60.072 1.00 55.25 274 GLY A N 1
ATOM 2256 C CA . GLY A 1 274 ? -16.281 -4.439 60.762 1.00 55.25 274 GLY A CA 1
ATOM 2257 C C . GLY A 1 274 ? -17.686 -3.937 61.120 1.00 55.25 274 GLY A C 1
ATOM 2258 O O . GLY A 1 274 ? -17.935 -3.586 62.268 1.00 55.25 274 GLY A O 1
ATOM 2259 N N . LYS A 1 275 ? -18.645 -4.018 60.188 1.00 57.00 275 LYS A N 1
ATOM 2260 C CA . LYS A 1 275 ? -20.028 -3.545 60.401 1.00 57.00 275 LYS A CA 1
ATOM 2261 C C . LYS A 1 275 ? -20.801 -4.386 61.420 1.00 57.00 275 LYS A C 1
ATOM 2263 O O . LYS A 1 275 ? -21.558 -3.843 62.221 1.00 57.00 275 LYS A O 1
ATOM 2268 N N . VAL A 1 276 ? -20.606 -5.708 61.421 1.00 52.56 276 VAL A N 1
ATOM 2269 C CA . VAL A 1 276 ? -21.196 -6.586 62.450 1.00 52.56 276 VAL A CA 1
ATOM 2270 C C . VAL A 1 276 ? -20.589 -6.268 63.819 1.00 52.56 276 VAL A C 1
ATOM 2272 O O . VAL A 1 276 ? -21.323 -6.119 64.797 1.00 52.56 276 VAL A O 1
ATOM 2275 N N . LYS A 1 277 ? -19.265 -6.078 63.881 1.00 66.12 277 LYS A N 1
ATOM 2276 C CA . LYS A 1 277 ? -18.552 -5.678 65.098 1.00 66.12 277 LYS A CA 1
ATOM 2277 C C . LYS A 1 277 ? -19.042 -4.332 65.642 1.00 66.12 277 LYS A C 1
ATOM 2279 O O . LYS A 1 277 ? -19.329 -4.255 66.829 1.00 66.12 277 LYS A O 1
ATOM 2284 N N . GLU A 1 278 ? -19.228 -3.323 64.793 1.00 62.34 278 GLU A N 1
ATOM 2285 C CA . GLU A 1 278 ? -19.794 -2.019 65.170 1.00 62.34 278 GLU A CA 1
ATOM 2286 C C . GLU A 1 278 ? -21.197 -2.154 65.777 1.00 62.34 278 GLU A C 1
ATOM 2288 O O . GLU A 1 278 ? -21.449 -1.608 66.849 1.00 62.34 278 GLU A O 1
ATOM 2293 N N . THR A 1 279 ? -22.095 -2.942 65.168 1.00 62.91 279 THR A N 1
ATOM 2294 C CA . THR A 1 279 ? -23.430 -3.174 65.755 1.00 62.91 279 THR A CA 1
ATOM 2295 C C . THR A 1 279 ? -23.374 -3.906 67.099 1.00 62.91 279 THR A C 1
ATOM 2297 O O . THR A 1 279 ? -24.155 -3.604 68.000 1.00 62.91 279 THR A O 1
ATOM 2300 N N . LEU A 1 280 ? -22.427 -4.832 67.272 1.00 65.69 280 LEU A N 1
ATOM 2301 C CA . LEU A 1 280 ? -22.271 -5.613 68.499 1.00 65.69 280 LEU A CA 1
ATOM 2302 C C . LEU A 1 280 ? -21.622 -4.783 69.622 1.00 65.69 280 LEU A C 1
ATOM 2304 O O . LEU A 1 280 ? -22.062 -4.852 70.770 1.00 65.69 280 LEU A O 1
ATOM 2308 N N . ASP A 1 281 ? -20.638 -3.941 69.299 1.00 68.19 281 ASP A N 1
ATOM 2309 C CA . ASP A 1 281 ? -20.038 -2.990 70.239 1.00 68.19 281 ASP A CA 1
ATOM 2310 C C . ASP A 1 281 ? -21.012 -1.851 70.609 1.00 68.19 281 ASP A C 1
ATOM 2312 O O . ASP A 1 281 ? -21.027 -1.429 71.767 1.00 68.19 281 ASP A O 1
ATOM 2316 N N . ALA A 1 282 ? -21.897 -1.417 69.701 1.00 69.81 282 ALA A N 1
ATOM 2317 C CA . ALA A 1 282 ? -22.982 -0.479 70.012 1.00 69.81 282 ALA A CA 1
ATOM 2318 C C . ALA A 1 282 ? -23.980 -1.068 71.029 1.00 69.81 282 ALA A C 1
ATOM 2320 O O . ALA A 1 282 ? -24.237 -0.453 72.065 1.00 69.81 282 ALA A O 1
ATOM 2321 N N . VAL A 1 283 ? -24.461 -2.299 70.808 1.00 63.31 283 VAL A N 1
ATOM 2322 C CA . VAL A 1 283 ? -25.320 -3.031 71.766 1.00 63.31 283 VAL A CA 1
ATOM 2323 C C . VAL A 1 283 ? -24.622 -3.211 73.122 1.00 63.31 283 VAL A C 1
ATOM 2325 O O . VAL A 1 283 ? -25.214 -2.996 74.185 1.00 63.31 283 VAL A O 1
ATOM 2328 N N . LYS A 1 284 ? -23.330 -3.551 73.107 1.00 71.88 284 LYS A N 1
ATOM 2329 C CA . LYS A 1 284 ? -22.508 -3.729 74.312 1.00 71.88 284 LYS A CA 1
ATOM 2330 C C . LYS A 1 284 ? -22.291 -2.424 75.082 1.00 71.88 284 LYS A C 1
ATOM 2332 O O . LYS A 1 284 ? -22.250 -2.453 76.311 1.00 71.88 284 LYS A O 1
ATOM 2337 N N . ASN A 1 285 ? -22.157 -1.291 74.396 1.00 69.81 285 ASN A N 1
ATOM 2338 C CA . ASN A 1 285 ? -22.016 0.017 75.036 1.00 69.81 285 ASN A CA 1
ATOM 2339 C C . ASN A 1 285 ? -23.361 0.542 75.562 1.00 69.81 285 ASN A C 1
ATOM 2341 O O . ASN A 1 285 ? -23.408 0.949 76.718 1.00 69.81 285 ASN A O 1
ATOM 2345 N N . SER A 1 286 ? -24.459 0.387 74.815 1.00 63.09 286 SER A N 1
ATOM 2346 C CA . SER A 1 286 ? -25.822 0.665 75.303 1.00 63.09 286 SER A CA 1
ATOM 2347 C C . SER A 1 286 ? -26.141 -0.118 76.590 1.00 63.09 286 SER A C 1
ATOM 2349 O O . SER A 1 286 ? -26.605 0.446 77.582 1.00 63.09 286 SER A O 1
ATOM 2351 N N . THR A 1 287 ? -25.761 -1.401 76.644 1.00 68.81 287 THR A N 1
ATOM 2352 C CA . THR A 1 287 ? -25.908 -2.232 77.854 1.00 68.81 287 THR A CA 1
ATOM 2353 C C . THR A 1 287 ? -25.098 -1.688 79.045 1.00 68.81 287 THR A C 1
ATOM 2355 O O . THR A 1 287 ? -25.563 -1.741 80.186 1.00 68.81 287 THR A O 1
ATOM 2358 N N . LYS A 1 288 ? -23.901 -1.122 78.818 1.00 76.56 288 LYS A N 1
ATOM 2359 C CA . LYS A 1 288 ? -23.106 -0.476 79.883 1.00 76.56 288 LYS A CA 1
ATOM 2360 C C . LYS A 1 288 ? -23.724 0.836 80.354 1.00 76.56 288 LYS A C 1
ATOM 2362 O O . LYS A 1 288 ? -23.703 1.093 81.555 1.00 76.56 288 LYS A O 1
ATOM 2367 N N . GLU A 1 289 ? -24.242 1.661 79.447 1.00 68.81 289 GLU A N 1
ATOM 2368 C CA . GLU A 1 289 ? -24.889 2.931 79.796 1.00 68.81 289 GLU A CA 1
ATOM 2369 C C . GLU A 1 289 ? -26.143 2.700 80.634 1.00 68.81 289 GLU A C 1
ATOM 2371 O O . GLU A 1 289 ? -26.319 3.355 81.660 1.00 68.81 289 GLU A O 1
ATOM 2376 N N . PHE A 1 290 ? -26.942 1.689 80.284 1.00 67.31 290 PHE A N 1
ATOM 2377 C CA . PHE A 1 290 ? -28.079 1.257 81.088 1.00 67.31 290 PHE A CA 1
ATOM 2378 C C . PHE A 1 290 ? -27.666 0.888 82.527 1.00 67.31 290 PHE A C 1
ATOM 2380 O O . PHE A 1 290 ? -28.220 1.405 83.502 1.00 67.31 290 PHE A O 1
ATOM 2387 N N . VAL A 1 291 ? -26.632 0.048 82.677 1.00 77.88 291 VAL A N 1
ATOM 2388 C CA . VAL A 1 291 ? -26.083 -0.332 83.992 1.00 77.88 291 VAL A CA 1
ATOM 2389 C C . VAL A 1 291 ? -25.508 0.879 84.736 1.00 77.88 291 VAL A C 1
ATOM 2391 O O . VAL A 1 291 ? -25.676 0.983 85.952 1.00 77.88 291 VAL A O 1
ATOM 2394 N N . HIS A 1 292 ? -24.858 1.815 84.038 1.00 75.88 292 HIS A N 1
ATOM 2395 C CA . HIS A 1 292 ? -24.336 3.038 84.645 1.00 75.88 292 HIS A CA 1
ATOM 2396 C C . HIS A 1 292 ? -25.465 3.937 85.159 1.00 75.88 292 HIS A C 1
ATOM 2398 O O . HIS A 1 292 ? -25.403 4.379 86.305 1.00 75.88 292 HIS A O 1
ATOM 2404 N N . HIS A 1 293 ? -26.520 4.147 84.368 1.00 75.62 293 HIS A N 1
ATOM 2405 C CA . HIS A 1 293 ? -27.681 4.940 84.763 1.00 75.62 293 HIS A CA 1
ATOM 2406 C C . HIS A 1 293 ? -28.361 4.348 86.006 1.00 75.62 293 HIS A C 1
ATOM 2408 O O . HIS A 1 293 ? -28.544 5.051 86.999 1.00 75.62 293 HIS A O 1
ATOM 2414 N N . HIS A 1 294 ? -28.631 3.037 86.023 1.00 70.56 294 HIS A N 1
ATOM 2415 C CA . HIS A 1 294 ? -29.201 2.368 87.200 1.00 70.56 294 HIS A CA 1
ATOM 2416 C C . HIS A 1 294 ? -28.288 2.459 88.434 1.00 70.56 294 HIS A C 1
ATOM 2418 O O . HIS A 1 294 ? -28.754 2.732 89.543 1.00 70.56 294 HIS A O 1
ATOM 2424 N N . LYS A 1 295 ? -26.972 2.292 88.257 1.00 82.44 295 LYS A N 1
ATOM 2425 C CA . LYS A 1 295 ? -25.977 2.448 89.331 1.00 82.44 295 LYS A CA 1
ATOM 2426 C C . LYS A 1 295 ? -25.936 3.880 89.874 1.00 82.44 295 LYS A C 1
ATOM 2428 O O . LYS A 1 295 ? -25.751 4.072 91.077 1.00 82.44 295 LYS A O 1
ATOM 2433 N N . GLU A 1 296 ? -26.131 4.880 89.019 1.00 78.06 296 GLU A N 1
ATOM 2434 C CA . GLU A 1 296 ? -26.190 6.288 89.406 1.00 78.06 296 GLU A CA 1
ATOM 2435 C C . GLU A 1 296 ? -27.488 6.626 90.158 1.00 78.06 296 GLU A C 1
ATOM 2437 O O . GLU A 1 296 ? -27.427 7.300 91.186 1.00 78.06 296 GLU A O 1
ATOM 2442 N N . GLN A 1 297 ? -28.637 6.093 89.726 1.00 72.25 297 GLN A N 1
ATOM 2443 C CA . GLN A 1 297 ? -29.910 6.219 90.452 1.00 72.25 297 GLN A CA 1
ATOM 2444 C C . GLN A 1 297 ? -29.813 5.606 91.860 1.00 72.25 297 GLN A C 1
ATOM 2446 O O . GLN A 1 297 ? -30.155 6.255 92.849 1.00 72.25 297 GLN A O 1
ATOM 2451 N N . ILE A 1 298 ? -29.230 4.405 91.985 1.00 75.81 298 ILE A N 1
ATOM 2452 C CA . ILE A 1 298 ? -28.970 3.763 93.287 1.00 75.81 298 ILE A CA 1
ATOM 2453 C C . ILE A 1 298 ? -28.022 4.615 94.150 1.00 75.81 298 ILE A C 1
ATOM 2455 O O . ILE A 1 298 ? -28.213 4.716 95.364 1.00 75.81 298 ILE A O 1
ATOM 2459 N N . LYS A 1 299 ? -27.011 5.264 93.554 1.00 84.25 299 LYS A N 1
ATOM 2460 C CA . LYS A 1 299 ? -26.108 6.176 94.278 1.00 84.25 299 LYS A CA 1
ATOM 2461 C C . LYS A 1 299 ? -26.844 7.421 94.791 1.00 84.25 299 LYS A C 1
ATOM 2463 O O . LYS A 1 299 ? -26.634 7.796 95.943 1.00 84.25 299 LYS A O 1
ATOM 2468 N N . LYS A 1 300 ? -27.717 8.029 93.978 1.00 77.12 300 LYS A N 1
ATOM 2469 C CA . LYS A 1 300 ? -28.541 9.190 94.367 1.00 77.12 300 LYS A CA 1
ATOM 2470 C C . LYS A 1 300 ? -29.504 8.838 95.502 1.00 77.12 300 LYS A C 1
ATOM 2472 O O . LYS A 1 300 ? -29.539 9.554 96.499 1.00 77.12 300 LYS A O 1
ATOM 2477 N N . ALA A 1 301 ? -30.183 7.692 95.416 1.00 75.00 301 ALA A N 1
ATOM 2478 C CA . ALA A 1 301 ? -31.032 7.187 96.496 1.00 75.00 301 ALA A CA 1
ATOM 2479 C C . ALA A 1 301 ? -30.241 6.961 97.803 1.00 75.00 301 ALA A C 1
ATOM 2481 O O . ALA A 1 301 ? -30.681 7.379 98.873 1.00 75.00 301 ALA A O 1
ATOM 2482 N N . LYS A 1 302 ? -29.037 6.370 97.730 1.00 77.88 302 LYS A N 1
ATOM 2483 C CA . LYS A 1 302 ? -28.175 6.165 98.909 1.00 77.88 302 LYS A CA 1
ATOM 2484 C C . LYS A 1 302 ? -27.682 7.469 99.544 1.00 77.88 302 LYS A C 1
ATOM 2486 O O . LYS A 1 302 ? -27.680 7.560 100.770 1.00 77.88 302 LYS A O 1
ATOM 2491 N N . GLU A 1 303 ? -27.283 8.472 98.759 1.00 82.19 303 GLU A N 1
ATOM 2492 C CA . GLU A 1 303 ? -26.907 9.783 99.315 1.00 82.19 303 GLU A CA 1
ATOM 2493 C C . GLU A 1 303 ? -28.119 10.508 99.929 1.00 82.19 303 GLU A C 1
ATOM 2495 O O . GLU A 1 303 ? -27.985 11.051 101.020 1.00 82.19 303 GLU A O 1
ATOM 2500 N N . ALA A 1 304 ? -29.317 10.425 99.335 1.00 78.88 304 ALA A N 1
ATOM 2501 C CA . ALA A 1 304 ? -30.534 10.996 99.927 1.00 78.88 304 ALA A CA 1
ATOM 2502 C C . ALA A 1 304 ? -30.899 10.348 101.282 1.00 78.88 304 ALA A C 1
ATOM 2504 O O . ALA A 1 304 ? -31.214 11.046 102.247 1.00 78.88 304 ALA A O 1
ATOM 2505 N N . VAL A 1 305 ? -30.789 9.018 101.402 1.00 77.50 305 VAL A N 1
ATOM 2506 C CA . VAL A 1 305 ? -30.985 8.302 102.681 1.00 77.50 305 VAL A CA 1
ATOM 2507 C C . VAL A 1 305 ? -29.940 8.720 103.722 1.00 77.50 305 VAL A C 1
ATOM 2509 O O . VAL A 1 305 ? -30.275 8.956 104.882 1.00 77.50 305 VAL A O 1
ATOM 2512 N N . LYS A 1 306 ? -28.677 8.872 103.316 1.00 80.12 306 LYS A N 1
ATOM 2513 C CA . LYS A 1 306 ? -27.573 9.323 104.178 1.00 80.12 306 LYS A CA 1
ATOM 2514 C C . LYS A 1 306 ? -27.736 10.781 104.624 1.00 80.12 306 LYS A C 1
ATOM 2516 O O . LYS A 1 306 ? -27.440 11.099 105.775 1.00 80.12 306 LYS A O 1
ATOM 2521 N N . GLU A 1 307 ? -28.241 11.656 103.756 1.00 80.94 307 GLU A N 1
ATOM 2522 C CA . GLU A 1 307 ? -28.585 13.038 104.099 1.00 80.94 307 GLU A CA 1
ATOM 2523 C C . GLU A 1 307 ? -29.743 13.086 105.104 1.00 80.94 307 GLU A C 1
ATOM 2525 O O . GLU A 1 307 ? -29.652 13.801 106.101 1.00 80.94 307 GLU A O 1
ATOM 2530 N N . ASN A 1 308 ? -30.788 12.276 104.911 1.00 77.00 308 ASN A N 1
ATOM 2531 C CA . ASN A 1 308 ? -31.895 12.164 105.862 1.00 77.00 308 ASN A CA 1
ATOM 2532 C C . ASN A 1 308 ? -31.443 11.606 107.220 1.00 77.00 308 ASN A C 1
ATOM 2534 O O . ASN A 1 308 ? -31.820 12.153 108.255 1.00 77.00 308 ASN A O 1
ATOM 2538 N N . LEU A 1 309 ? -30.566 10.595 107.247 1.00 77.62 309 LEU A N 1
ATOM 2539 C CA . LEU A 1 309 ? -29.991 10.073 108.492 1.00 77.62 309 LEU A CA 1
ATOM 2540 C C . LEU A 1 309 ? -29.121 11.120 109.208 1.00 77.62 309 LEU A C 1
ATOM 2542 O O . LEU A 1 309 ? -29.158 11.229 110.435 1.00 77.62 309 LEU A O 1
ATOM 2546 N N . ARG A 1 310 ? -28.375 11.939 108.453 1.00 80.69 310 ARG A N 1
ATOM 2547 C CA . ARG A 1 310 ? -27.632 13.079 109.003 1.00 80.69 310 ARG A CA 1
ATOM 2548 C C . ARG A 1 310 ? -28.576 14.143 109.567 1.00 80.69 310 ARG A C 1
ATOM 2550 O O . ARG A 1 310 ? -28.375 14.549 110.705 1.00 80.69 310 ARG A O 1
ATOM 2557 N N . LYS A 1 311 ? -29.622 14.545 108.835 1.00 78.19 311 LYS A N 1
ATOM 2558 C CA . LYS A 1 311 ? -30.649 15.490 109.315 1.00 78.19 311 LYS A CA 1
ATOM 2559 C C . LYS A 1 311 ? -31.346 14.979 110.576 1.00 78.19 311 LYS A C 1
ATOM 2561 O O . LYS A 1 311 ? -31.553 15.755 111.502 1.00 78.19 311 LYS A O 1
ATOM 2566 N N . PHE A 1 312 ? -31.633 13.680 110.659 1.00 74.88 312 PHE A N 1
ATOM 2567 C CA . PHE A 1 312 ? -32.164 13.054 111.869 1.00 74.88 312 PHE A CA 1
ATOM 2568 C C . PHE A 1 312 ? -31.158 13.115 113.031 1.00 74.88 312 PHE A C 1
ATOM 2570 O O . PHE A 1 312 ? -31.514 13.554 114.121 1.00 74.88 312 PHE A O 1
ATOM 2577 N N . SER A 1 313 ? -29.882 12.773 112.803 1.00 78.81 313 SER A N 1
ATOM 2578 C CA . SER A 1 313 ? -28.829 12.894 113.827 1.00 78.81 313 SER A CA 1
ATOM 2579 C C . SER A 1 313 ? -28.633 14.335 114.305 1.00 78.81 313 SER A C 1
ATOM 2581 O O . SER A 1 313 ? -28.470 14.561 115.504 1.00 78.81 313 SER A O 1
ATOM 2583 N N . ASP A 1 314 ? -28.659 15.306 113.393 1.00 78.12 314 ASP A N 1
ATOM 2584 C CA . ASP A 1 314 ? -28.493 16.724 113.705 1.00 78.12 314 ASP A CA 1
ATOM 2585 C C . ASP A 1 314 ? -29.735 17.284 114.421 1.00 78.12 314 ASP A C 1
ATOM 2587 O O . ASP A 1 314 ? -29.580 18.056 115.364 1.00 78.12 314 ASP A O 1
ATOM 2591 N N . SER A 1 315 ? -30.943 16.816 114.076 1.00 78.69 315 SER A N 1
ATOM 2592 C CA . SER A 1 315 ? -32.191 17.102 114.800 1.00 78.69 315 SER A CA 1
ATOM 2593 C C . SER A 1 315 ? -32.155 16.552 116.231 1.00 78.69 315 SER A C 1
ATOM 2595 O O . SER A 1 315 ? -32.295 17.317 117.180 1.00 78.69 315 SER A O 1
ATOM 2597 N N . VAL A 1 316 ? -31.817 15.270 116.424 1.00 79.06 316 VAL A N 1
ATOM 2598 C CA . VAL A 1 316 ? -31.686 14.661 117.763 1.00 79.06 316 VAL A CA 1
ATOM 2599 C C . VAL A 1 316 ? -30.591 15.349 118.592 1.00 79.06 316 VAL A C 1
ATOM 2601 O O . VAL A 1 316 ? -30.801 15.651 119.766 1.00 79.06 316 VAL A O 1
ATOM 2604 N N . LYS A 1 317 ? -29.435 15.677 117.996 1.00 75.06 317 LYS A N 1
ATOM 2605 C CA . LYS A 1 317 ? -28.369 16.453 118.665 1.00 75.06 317 LYS A CA 1
ATOM 2606 C C . LYS A 1 317 ? -28.757 17.908 118.932 1.00 75.06 317 LYS A C 1
ATOM 2608 O O . LYS A 1 317 ? -28.167 18.522 119.819 1.00 75.06 317 LYS A O 1
ATOM 2613 N N . SER A 1 318 ? -29.669 18.481 118.152 1.00 75.88 318 SER A N 1
ATOM 2614 C CA . SER A 1 318 ? -30.241 19.806 118.394 1.00 75.88 318 SER A CA 1
ATOM 2615 C C . SER A 1 318 ? -31.181 19.747 119.594 1.00 75.88 318 SER A C 1
ATOM 2617 O O . SER A 1 318 ? -30.957 20.456 120.567 1.00 75.88 318 SER A O 1
ATOM 2619 N N . THR A 1 319 ? -32.134 18.809 119.615 1.00 70.50 319 THR A N 1
ATOM 2620 C CA . THR A 1 319 ? -33.036 18.589 120.757 1.00 70.50 319 THR A CA 1
ATOM 2621 C C . THR A 1 319 ? -32.266 18.277 122.042 1.00 70.50 319 THR A C 1
ATOM 2623 O O . THR A 1 319 ? -32.580 18.833 123.090 1.00 70.50 319 THR A O 1
ATOM 2626 N N . PHE A 1 320 ? -31.207 17.463 121.973 1.00 69.94 320 PHE A N 1
ATOM 2627 C CA . PHE A 1 320 ? -30.351 17.170 123.127 1.00 69.94 320 PHE A CA 1
ATOM 2628 C C . PHE A 1 320 ? -29.526 18.384 123.587 1.00 69.94 320 PHE A C 1
ATOM 2630 O O . PHE A 1 320 ? -29.311 18.554 124.786 1.00 69.94 320 PHE A O 1
ATOM 2637 N N . ARG A 1 321 ? -29.092 19.258 122.665 1.00 75.75 321 ARG A N 1
ATOM 2638 C CA . ARG A 1 321 ? -28.462 20.541 123.019 1.00 75.75 321 ARG A CA 1
ATOM 2639 C C . ARG A 1 321 ? -29.459 21.495 123.657 1.00 75.75 321 ARG A C 1
ATOM 2641 O O . ARG A 1 321 ? -29.186 21.950 124.752 1.00 75.75 321 ARG A O 1
ATOM 2648 N N . HIS A 1 322 ? -30.643 21.683 123.081 1.00 68.38 322 HIS A N 1
ATOM 2649 C CA . HIS A 1 322 ? -31.695 22.490 123.699 1.00 68.38 322 HIS A CA 1
ATOM 2650 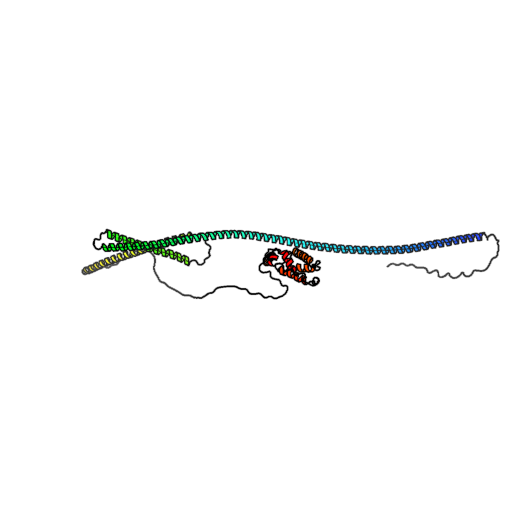C C . HIS A 1 322 ? -32.086 21.971 125.089 1.00 68.38 322 HIS A C 1
ATOM 2652 O O . HIS A 1 322 ? -32.179 22.766 126.015 1.00 68.38 322 HIS A O 1
ATOM 2658 N N . PHE A 1 323 ? -32.212 20.653 125.285 1.00 69.56 323 PHE A N 1
ATOM 2659 C CA . PHE A 1 323 ? -32.430 20.072 126.613 1.00 69.56 323 PHE A CA 1
ATOM 2660 C C . PHE A 1 323 ? -31.271 20.371 127.579 1.00 69.56 323 PHE A C 1
ATOM 2662 O O . PHE A 1 323 ? -31.504 20.776 128.718 1.00 69.56 323 PHE A O 1
ATOM 2669 N N . LYS A 1 324 ? -30.019 20.227 127.123 1.00 74.12 324 LYS A N 1
ATOM 2670 C CA . LYS A 1 324 ? -28.828 20.551 127.917 1.00 74.12 324 LYS A CA 1
ATOM 2671 C C . LYS A 1 324 ? -28.753 22.038 128.269 1.00 74.12 324 LYS A C 1
ATOM 2673 O O . LYS A 1 324 ? -28.473 22.356 129.417 1.00 74.12 324 LYS A O 1
ATOM 2678 N N . ASP A 1 325 ? -29.023 22.930 127.325 1.00 65.56 325 ASP A N 1
ATOM 2679 C CA . ASP A 1 325 ? -28.939 24.380 127.502 1.00 65.56 325 ASP A CA 1
ATOM 2680 C C . ASP A 1 325 ? -30.090 24.887 128.395 1.00 65.56 325 ASP A C 1
ATOM 2682 O O . ASP A 1 325 ? -29.871 25.705 129.291 1.00 65.56 325 ASP A O 1
ATOM 2686 N N . SER A 1 326 ? -31.296 24.320 128.250 1.00 65.31 326 SER A N 1
ATOM 2687 C CA . SER A 1 326 ? -32.420 24.539 129.171 1.00 65.31 326 SER A CA 1
ATOM 2688 C C . SER A 1 326 ? -32.136 24.027 130.586 1.00 65.31 326 SER A C 1
ATOM 2690 O O . SER A 1 326 ? -32.531 24.686 131.543 1.00 65.31 326 SER A O 1
ATOM 2692 N N . ALA A 1 327 ? -31.426 22.906 130.750 1.00 57.41 327 ALA A N 1
ATOM 2693 C CA . ALA A 1 327 ? -30.986 22.443 132.067 1.00 57.41 327 ALA A CA 1
ATOM 2694 C C . ALA A 1 327 ? -29.859 23.327 132.638 1.00 57.41 327 ALA A C 1
ATOM 2696 O O . ALA A 1 327 ? -29.907 23.724 133.802 1.00 57.41 327 ALA A O 1
ATOM 2697 N N . SER A 1 328 ? -28.858 23.687 131.830 1.00 57.75 328 SER A N 1
ATOM 2698 C CA . SER A 1 328 ? -27.719 24.500 132.268 1.00 57.75 328 SER A CA 1
ATOM 2699 C C . SER A 1 328 ? -28.128 25.901 132.726 1.00 57.75 328 SER A C 1
ATOM 2701 O O . SER A 1 328 ? -27.598 26.345 133.740 1.00 57.75 328 SER A O 1
ATOM 2703 N N . ASN A 1 329 ? -29.110 26.548 132.087 1.00 57.78 329 ASN A N 1
ATOM 2704 C CA . ASN A 1 329 ? -29.630 27.846 132.546 1.00 57.78 329 ASN A CA 1
ATOM 2705 C C . ASN A 1 329 ? -30.355 27.786 133.906 1.00 57.78 329 ASN A C 1
ATOM 2707 O O . ASN A 1 329 ? -30.435 28.802 134.595 1.00 57.78 329 ASN A O 1
ATOM 2711 N N . VAL A 1 330 ? -30.870 26.620 134.317 1.00 53.56 330 VAL A N 1
ATOM 2712 C CA . VAL A 1 330 ? -31.490 26.436 135.644 1.00 53.56 330 VAL A CA 1
ATOM 2713 C C . VAL A 1 330 ? -30.423 26.236 136.727 1.00 53.56 330 VAL A C 1
ATOM 2715 O O . VAL A 1 330 ? -30.578 26.735 137.838 1.00 53.56 330 VAL A O 1
ATOM 2718 N N . PHE A 1 331 ? -29.306 25.576 136.404 1.00 48.06 331 PHE A N 1
ATOM 2719 C CA . PHE A 1 331 ? -28.209 25.328 137.351 1.00 48.06 331 PHE A CA 1
ATOM 2720 C C . PHE A 1 331 ? -27.117 26.416 137.377 1.00 48.06 331 PHE A C 1
ATOM 2722 O O . PHE A 1 331 ? -26.285 26.417 138.283 1.00 48.06 331 PHE A O 1
ATOM 2729 N N . SER A 1 332 ? -27.101 27.366 136.436 1.00 44.97 332 SER A N 1
ATOM 2730 C CA . SER A 1 332 ? -26.083 28.429 136.372 1.00 44.97 332 SER A CA 1
ATOM 2731 C C . SER A 1 332 ? -26.358 29.645 137.264 1.00 44.97 332 SER A C 1
ATOM 2733 O O . SER A 1 332 ? -25.508 30.531 137.353 1.00 44.97 332 SER A O 1
ATOM 2735 N N . HIS A 1 333 ? -27.518 29.726 137.923 1.00 40.28 333 HIS A N 1
ATOM 2736 C CA . HIS A 1 333 ? -27.871 30.894 138.739 1.00 40.28 333 HIS A CA 1
ATOM 2737 C C . HIS A 1 333 ? -27.265 30.904 140.153 1.00 40.28 333 HIS A C 1
ATOM 2739 O O . HIS A 1 333 ? -27.380 31.914 140.849 1.00 40.28 333 HIS A O 1
ATOM 2745 N N . GLU A 1 334 ? -26.572 29.836 140.566 1.00 37.00 334 GLU A N 1
ATOM 2746 C CA . GLU A 1 334 ? -26.081 29.677 141.938 1.00 37.00 334 GLU A CA 1
ATOM 2747 C C . GLU A 1 334 ? -24.603 29.247 142.021 1.00 37.00 334 GLU A C 1
ATOM 2749 O O . GLU A 1 334 ? -24.278 28.138 142.443 1.00 37.00 334 GLU A O 1
ATOM 2754 N N . LYS A 1 335 ? -23.698 30.161 141.632 1.00 37.16 335 LYS A N 1
ATOM 2755 C CA . LYS A 1 335 ? -22.457 30.512 142.370 1.00 37.16 335 LYS A CA 1
ATOM 2756 C C . LYS A 1 335 ? -21.618 31.546 141.612 1.00 37.16 335 LYS A C 1
ATOM 2758 O O . LYS A 1 335 ? -21.073 31.279 140.545 1.00 37.16 335 LYS A O 1
ATOM 2763 N N . ARG A 1 336 ? -21.436 32.718 142.226 1.00 29.44 336 ARG A N 1
ATOM 2764 C CA . ARG A 1 336 ? -20.264 33.571 141.968 1.00 29.44 336 ARG A CA 1
ATOM 2765 C C . ARG A 1 336 ? -19.041 32.920 142.628 1.00 29.44 336 ARG A C 1
ATOM 2767 O O . ARG A 1 336 ? -19.200 32.389 143.723 1.00 29.44 336 ARG A O 1
ATOM 2774 N N . PHE A 1 337 ? -17.862 33.032 142.009 1.00 29.33 337 PHE A N 1
ATOM 2775 C CA . PHE A 1 337 ? -16.659 33.704 142.552 1.00 29.33 337 PHE A CA 1
ATOM 2776 C C . PHE A 1 337 ? -15.317 33.143 142.022 1.00 29.33 337 PHE A C 1
ATOM 2778 O O . PHE A 1 337 ? -15.116 31.938 141.961 1.00 29.33 337 PHE A O 1
ATOM 2785 N N . HIS A 1 338 ? -14.402 34.085 141.752 1.00 30.41 338 HIS A N 1
ATOM 2786 C CA . HIS A 1 338 ? -12.930 33.997 141.714 1.00 30.41 338 HIS A CA 1
ATOM 2787 C C . HIS A 1 338 ? -12.168 33.218 140.606 1.00 30.41 338 HIS A C 1
ATOM 2789 O O . HIS A 1 338 ? -11.928 32.021 140.689 1.00 30.41 338 HIS A O 1
ATOM 2795 N N . ASP A 1 339 ? -11.627 34.036 139.686 1.00 26.34 339 ASP A N 1
ATOM 2796 C CA . ASP A 1 339 ? -10.185 34.216 139.392 1.00 26.34 339 ASP A CA 1
ATOM 2797 C C . ASP A 1 339 ? -9.377 33.347 138.402 1.00 26.34 339 ASP A C 1
ATOM 2799 O O . ASP A 1 339 ? -9.701 32.215 138.066 1.00 26.34 339 ASP A O 1
ATOM 2803 N N . ALA A 1 340 ? -8.255 33.972 137.997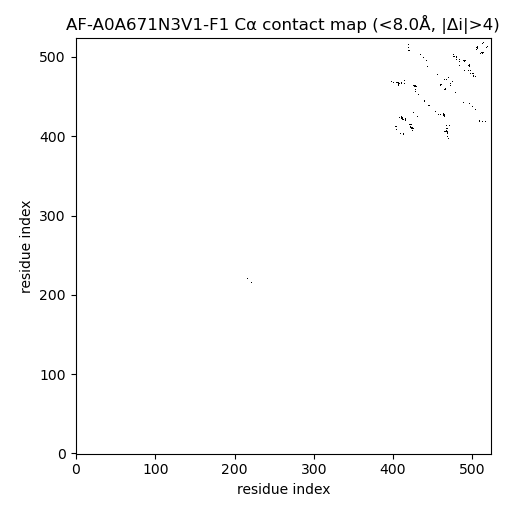 1.00 26.34 340 ALA A N 1
ATOM 2804 C CA . ALA A 1 340 ? -7.080 33.470 137.268 1.00 26.34 340 ALA A CA 1
ATOM 2805 C C . ALA A 1 340 ? -7.113 33.402 135.718 1.00 26.34 340 ALA A C 1
ATOM 2807 O O . ALA A 1 340 ? -7.458 32.403 135.092 1.00 26.34 340 ALA A O 1
ATOM 2808 N N . LYS A 1 341 ? -6.538 34.449 135.101 1.00 28.67 341 LYS A N 1
ATOM 2809 C CA . LYS A 1 341 ? -5.580 34.318 133.974 1.00 28.67 341 LYS A CA 1
ATOM 2810 C C . LYS A 1 341 ? -4.348 33.503 134.457 1.00 28.67 341 LYS A C 1
ATOM 2812 O O . LYS A 1 341 ? -4.058 33.605 135.650 1.00 28.67 341 LYS A O 1
ATOM 2817 N N . PRO A 1 342 ? -3.592 32.766 133.604 1.00 35.62 342 PRO A N 1
ATOM 2818 C CA . PRO A 1 342 ? -2.964 33.341 132.405 1.00 35.62 342 PRO A CA 1
ATOM 2819 C C . PRO A 1 342 ? -2.835 32.432 131.161 1.00 35.62 342 PRO A C 1
ATOM 2821 O O . PRO A 1 342 ? -3.217 31.267 131.132 1.00 35.62 342 PRO A O 1
ATOM 2824 N N . GLU A 1 343 ? -2.267 33.027 130.112 1.00 29.34 343 GLU A N 1
ATOM 2825 C CA . GLU A 1 343 ? -1.811 32.396 128.870 1.00 29.34 343 GLU A CA 1
ATOM 2826 C C . GLU A 1 343 ? -0.550 31.539 129.106 1.00 29.34 343 GLU A C 1
ATOM 2828 O O . GLU A 1 343 ? 0.273 31.918 129.934 1.00 29.34 343 GLU A O 1
ATOM 2833 N N . HIS A 1 344 ? -0.322 30.478 128.312 1.00 29.97 344 HIS A N 1
ATOM 2834 C CA . HIS A 1 344 ? 1.027 30.197 127.782 1.00 29.97 344 HIS A CA 1
ATOM 2835 C C . HIS A 1 344 ? 1.063 29.248 126.561 1.00 29.97 344 HIS A C 1
ATOM 2837 O O . HIS A 1 344 ? 0.929 28.032 126.645 1.00 29.97 344 HIS A O 1
ATOM 2843 N N . HIS A 1 345 ? 1.283 29.869 125.406 1.00 28.39 345 HIS A N 1
ATOM 2844 C CA . HIS A 1 345 ? 2.152 29.487 124.286 1.00 28.39 345 HIS A CA 1
ATOM 2845 C C . HIS A 1 345 ? 2.846 28.100 124.168 1.00 28.39 345 HIS A C 1
ATOM 2847 O O . HIS A 1 345 ? 3.769 27.780 124.906 1.00 28.39 345 HIS A O 1
ATOM 2853 N N . THR A 1 346 ? 2.570 27.460 123.018 1.00 24.55 346 THR A N 1
ATOM 2854 C CA . THR A 1 346 ? 3.512 27.149 121.900 1.00 24.55 346 THR A CA 1
ATOM 2855 C C . THR A 1 346 ? 4.736 26.221 122.080 1.00 24.55 346 THR A C 1
ATOM 2857 O O . THR A 1 346 ? 5.767 26.655 122.579 1.00 24.55 346 THR A O 1
ATOM 2860 N N . PHE A 1 347 ? 4.729 25.072 121.375 1.00 25.66 347 PHE A N 1
ATOM 2861 C CA . PHE A 1 347 ? 5.782 24.638 120.414 1.00 25.66 347 PHE A CA 1
ATOM 2862 C C . PHE A 1 347 ? 5.204 23.516 119.508 1.00 25.66 347 PHE A C 1
ATOM 2864 O O . PHE A 1 347 ? 4.696 22.531 120.025 1.00 25.66 347 PHE A O 1
ATOM 2871 N N . LYS A 1 348 ? 4.950 23.708 118.200 1.00 28.03 348 LYS A N 1
ATOM 2872 C CA . LYS A 1 348 ? 5.862 23.700 117.025 1.00 28.03 348 LYS A CA 1
ATOM 2873 C C . LYS A 1 348 ? 6.630 22.381 116.807 1.00 28.03 348 LYS A C 1
ATOM 2875 O O . LYS A 1 348 ? 7.527 22.089 117.582 1.00 28.03 348 LYS A O 1
ATOM 2880 N N . GLN A 1 349 ? 6.389 21.690 115.680 1.00 30.11 349 GLN A N 1
ATOM 2881 C CA . GLN A 1 349 ? 7.218 21.802 114.457 1.00 30.11 349 GLN A CA 1
ATOM 2882 C C . GLN A 1 349 ? 6.646 20.961 113.274 1.00 30.11 349 GLN A C 1
ATOM 2884 O O . GLN A 1 349 ? 6.450 19.766 113.424 1.00 30.11 349 GLN A O 1
ATOM 2889 N N . GLU A 1 350 ? 6.322 21.647 112.159 1.00 29.89 350 GLU A N 1
ATOM 2890 C CA . GLU A 1 350 ? 6.626 21.394 110.715 1.00 29.89 350 GLU A CA 1
ATOM 2891 C C . GLU A 1 350 ? 6.624 19.966 110.094 1.00 29.89 350 GLU A C 1
ATOM 2893 O O . GLU A 1 350 ? 6.864 18.983 110.772 1.00 29.89 350 GLU A O 1
ATOM 2898 N N . GLN A 1 351 ? 6.417 19.733 108.782 1.00 31.42 351 GLN A N 1
ATOM 2899 C CA . GLN A 1 351 ? 6.342 20.558 107.545 1.00 31.42 351 GLN A CA 1
ATOM 2900 C C . GLN A 1 351 ? 5.579 19.734 106.457 1.00 31.42 351 GLN A C 1
ATOM 2902 O O . GLN A 1 351 ? 5.586 18.511 106.534 1.00 31.42 351 GLN A O 1
ATOM 2907 N N . GLY A 1 352 ? 4.945 20.264 105.396 1.00 27.41 352 GLY A N 1
ATOM 2908 C CA . GLY A 1 352 ? 4.647 21.651 105.002 1.00 27.41 352 GLY A CA 1
ATOM 2909 C C . GLY A 1 352 ? 4.111 21.775 103.548 1.00 27.41 352 GLY A C 1
ATOM 2910 O O . GLY A 1 352 ? 4.142 20.799 102.809 1.00 27.41 352 GLY A O 1
ATOM 2911 N N . ASN A 1 353 ? 3.736 23.006 103.134 1.00 32.09 353 ASN A N 1
ATOM 2912 C CA . ASN A 1 353 ? 3.532 23.513 101.743 1.00 32.09 353 ASN A CA 1
ATOM 2913 C C . ASN A 1 353 ? 2.392 22.904 100.872 1.00 32.09 353 ASN A C 1
ATOM 2915 O O . ASN A 1 353 ? 2.131 21.717 100.955 1.00 32.09 353 ASN A O 1
ATOM 2919 N N . LYS A 1 354 ? 1.705 23.588 99.930 1.00 33.31 354 LYS A N 1
ATOM 2920 C CA . LYS A 1 354 ? 1.579 24.988 99.403 1.00 33.31 354 LYS A CA 1
ATOM 2921 C C . LYS A 1 354 ? 0.333 24.987 98.458 1.00 33.31 354 LYS A C 1
ATOM 2923 O O . LYS A 1 354 ? 0.025 23.920 97.946 1.00 33.31 354 LYS A O 1
ATOM 2928 N N . ARG A 1 355 ? -0.403 26.058 98.101 1.00 27.44 355 ARG A N 1
ATOM 2929 C CA . ARG A 1 355 ? -0.469 27.506 98.447 1.00 27.44 355 ARG A CA 1
ATOM 2930 C C . ARG A 1 355 ? -1.946 27.982 98.240 1.00 27.44 355 ARG A C 1
ATOM 2932 O O . ARG A 1 355 ? -2.836 27.155 98.391 1.00 27.44 355 ARG A O 1
ATOM 2939 N N . ALA A 1 356 ? -2.215 29.250 97.892 1.00 27.66 356 ALA A N 1
ATOM 2940 C CA . ALA A 1 356 ? -3.549 29.832 97.634 1.00 27.66 356 ALA A CA 1
ATOM 2941 C C . ALA A 1 356 ? -3.521 30.895 96.500 1.00 27.66 356 ALA A C 1
ATOM 2943 O O . ALA A 1 356 ? -2.419 31.336 96.171 1.00 27.66 356 ALA A O 1
ATOM 2944 N N . GLU A 1 357 ? -4.718 31.307 96.024 1.00 28.55 357 GLU A N 1
ATOM 2945 C CA . GLU A 1 357 ? -5.100 32.669 95.527 1.00 28.55 357 GLU A CA 1
ATOM 2946 C C . GLU A 1 357 ? -4.409 33.246 94.246 1.00 28.55 357 GLU A C 1
ATOM 2948 O O . GLU A 1 357 ? -3.246 32.956 93.988 1.00 28.55 357 GLU A O 1
ATOM 2953 N N . ASP A 1 358 ? -5.016 34.077 93.368 1.00 25.45 358 ASP A N 1
ATOM 2954 C CA . ASP A 1 358 ? -6.402 34.592 93.187 1.00 25.45 358 ASP A CA 1
ATOM 2955 C C . ASP A 1 358 ? -6.591 35.255 91.770 1.00 25.45 358 ASP A C 1
ATOM 2957 O O . ASP A 1 358 ? -5.603 35.482 91.075 1.00 25.45 358 ASP A O 1
ATOM 2961 N N . TRP A 1 359 ? -7.834 35.618 91.392 1.00 25.92 359 TRP A N 1
ATOM 2962 C CA . TRP A 1 359 ? -8.323 36.552 90.327 1.00 25.92 359 TRP A CA 1
ATOM 2963 C C . TRP A 1 359 ? -7.978 36.428 88.807 1.00 25.92 359 TRP A C 1
ATOM 2965 O O . TRP A 1 359 ? -6.943 35.945 88.360 1.00 25.92 359 TRP A O 1
ATOM 2975 N N . GLN A 1 360 ? -8.925 36.938 87.991 1.00 29.88 360 GLN A N 1
ATOM 2976 C CA . GLN A 1 360 ? -8.891 37.197 86.525 1.00 29.88 360 GLN A CA 1
ATOM 2977 C C . GLN A 1 360 ? -8.519 38.696 86.246 1.00 29.88 360 GLN A C 1
ATOM 2979 O O . GLN A 1 360 ? -8.024 39.321 87.183 1.00 29.88 360 GLN A O 1
ATOM 2984 N N . PRO A 1 361 ? -8.839 39.389 85.107 1.00 45.72 361 PRO A N 1
ATOM 2985 C CA . PRO A 1 361 ? -9.228 39.007 83.719 1.00 45.72 361 PRO A CA 1
ATOM 2986 C C . PRO A 1 361 ? -8.554 39.837 82.572 1.00 45.72 361 PRO A C 1
ATOM 2988 O O . PRO A 1 361 ? -7.986 40.890 82.832 1.00 45.72 361 PRO A O 1
ATOM 2991 N N . GLN A 1 362 ? -8.759 39.478 81.281 1.00 24.61 362 GLN A N 1
ATOM 2992 C CA . GLN A 1 362 ? -9.026 40.449 80.177 1.00 24.61 362 GLN A CA 1
ATOM 2993 C C . GLN A 1 362 ? -9.493 39.815 78.830 1.00 24.61 362 GLN A C 1
ATOM 2995 O O . GLN A 1 362 ? -9.173 38.676 78.506 1.00 24.61 362 GLN A O 1
ATOM 3000 N N . LYS A 1 363 ? -10.273 40.591 78.056 1.00 30.67 363 LYS A N 1
ATOM 3001 C CA . LYS A 1 363 ? -10.717 40.441 76.631 1.00 30.67 363 LYS A CA 1
ATOM 3002 C C . LYS A 1 363 ? -9.843 41.394 75.748 1.00 30.67 363 LYS A C 1
ATOM 3004 O O . LYS A 1 363 ? -9.224 42.234 76.405 1.00 30.67 363 LYS A O 1
ATOM 3009 N N . PRO A 1 364 ? -9.819 41.427 74.368 1.00 39.00 364 PRO A N 1
ATOM 3010 C CA . PRO A 1 364 ? -11.031 41.515 73.499 1.00 39.00 364 PRO A CA 1
ATOM 3011 C C . PRO A 1 364 ? -10.976 41.264 71.927 1.00 39.00 364 PRO A C 1
ATOM 3013 O O . PRO A 1 364 ? -9.923 41.118 71.328 1.00 39.00 364 PRO A O 1
ATOM 3016 N N . LEU A 1 365 ? -12.163 41.360 71.269 1.00 25.69 365 LEU A N 1
ATOM 3017 C CA . LEU A 1 365 ? -12.511 41.844 69.881 1.00 25.69 365 LEU A CA 1
ATOM 3018 C C . LEU A 1 365 ? -12.332 41.039 68.538 1.00 25.69 365 LEU A C 1
ATOM 3020 O O . LEU A 1 365 ? -11.231 40.855 68.043 1.00 25.69 365 LEU A O 1
ATOM 3024 N N . HIS A 1 366 ? -13.490 40.848 67.852 1.00 28.97 366 HIS A N 1
ATOM 3025 C CA . HIS A 1 366 ? -13.795 40.864 66.379 1.00 28.97 366 HIS A CA 1
ATOM 3026 C C . HIS A 1 366 ? -13.205 39.787 65.409 1.00 28.97 366 HIS A C 1
ATOM 3028 O O . HIS A 1 366 ? -12.201 39.169 65.714 1.00 28.97 366 HIS A O 1
ATOM 3034 N N . ARG A 1 367 ? -13.786 39.460 64.223 1.00 25.16 367 ARG A N 1
ATOM 3035 C CA . ARG A 1 367 ? -14.768 40.143 63.323 1.00 25.16 367 ARG A CA 1
ATOM 3036 C C . ARG A 1 367 ? -15.623 39.153 62.464 1.00 25.16 367 ARG A C 1
ATOM 3038 O O . ARG A 1 367 ? -15.190 38.048 62.175 1.00 25.16 367 ARG A O 1
ATOM 3045 N N . HIS A 1 368 ? -16.810 39.588 62.018 1.00 28.44 368 HIS A N 1
ATOM 3046 C CA . HIS A 1 368 ? -17.725 38.981 61.002 1.00 28.44 368 HIS A CA 1
ATOM 3047 C C . HIS A 1 368 ? -17.258 39.287 59.534 1.00 28.44 368 HIS A C 1
ATOM 3049 O O . HIS A 1 368 ? -16.346 40.117 59.459 1.00 28.44 368 HIS A O 1
ATOM 3055 N N . PRO A 1 369 ? -17.834 38.773 58.386 1.00 35.78 369 PRO A N 1
ATOM 3056 C CA . PRO A 1 369 ? -19.295 38.579 58.135 1.00 35.78 369 PRO A CA 1
ATOM 3057 C C . PRO A 1 369 ? -19.875 37.598 57.044 1.00 35.78 369 PRO A C 1
ATOM 3059 O O . PRO A 1 369 ? -19.229 37.279 56.062 1.00 35.78 369 PRO A O 1
ATOM 3062 N N . ARG A 1 370 ? -21.196 37.304 57.194 1.00 27.44 370 ARG A N 1
ATOM 3063 C CA . ARG A 1 370 ? -22.327 37.212 56.194 1.00 27.44 370 ARG A CA 1
ATOM 3064 C C . ARG A 1 370 ? -22.268 36.196 55.009 1.00 27.44 370 ARG A C 1
ATOM 3066 O O . ARG A 1 370 ? -21.235 36.032 54.392 1.00 27.44 370 ARG A O 1
ATOM 3073 N N . LYS A 1 371 ? -23.316 35.373 54.752 1.00 25.83 371 LYS A N 1
ATOM 3074 C CA . LYS A 1 371 ? -24.639 35.618 54.067 1.00 25.83 371 LYS A CA 1
ATOM 3075 C C . LYS A 1 371 ? -24.479 36.018 52.571 1.00 25.83 371 LYS A C 1
ATOM 3077 O O . LYS A 1 371 ? -23.624 36.847 52.311 1.00 25.83 371 LYS A O 1
ATOM 3082 N N . SER A 1 372 ? -25.267 35.554 51.579 1.00 26.97 372 SER A N 1
ATOM 3083 C CA . SER A 1 372 ? -26.542 34.790 51.578 1.00 26.97 372 SER A CA 1
ATOM 3084 C C . SER A 1 372 ? -27.003 34.318 50.164 1.00 26.97 372 SER A C 1
ATOM 3086 O O . SER A 1 372 ? -26.762 35.038 49.206 1.00 26.97 372 SER A O 1
ATOM 3088 N N . THR A 1 373 ? -27.768 33.206 50.115 1.00 25.14 373 THR A N 1
ATOM 3089 C CA . THR A 1 373 ? -29.027 32.933 49.337 1.00 25.14 373 THR A CA 1
ATOM 3090 C C . THR A 1 373 ? -29.124 32.877 47.794 1.00 25.14 373 THR A C 1
ATOM 3092 O O . THR A 1 373 ? -28.598 33.737 47.102 1.00 25.14 373 THR A O 1
ATOM 3095 N N . SER A 1 374 ? -30.026 31.970 47.349 1.00 26.27 374 SER A N 1
ATOM 3096 C CA . SER A 1 374 ? -30.898 31.974 46.138 1.00 26.27 374 SER A CA 1
ATOM 3097 C C . SER A 1 374 ? -30.267 31.872 44.736 1.00 26.27 374 SER A C 1
ATOM 3099 O O . SER A 1 374 ? -29.203 32.431 44.511 1.00 26.27 374 SER A O 1
ATOM 3101 N N . ASP A 1 375 ? -30.893 31.270 43.712 1.00 23.44 375 ASP A N 1
ATOM 3102 C CA . ASP A 1 375 ? -31.987 30.270 43.637 1.00 23.44 375 ASP A CA 1
ATOM 3103 C C . ASP A 1 375 ? -32.095 29.722 42.192 1.00 23.44 375 ASP A C 1
ATOM 3105 O O . ASP A 1 375 ? -31.802 30.441 41.240 1.00 23.44 375 ASP A O 1
ATOM 3109 N N . SER A 1 376 ? -32.678 28.524 42.039 1.00 25.47 376 SER A N 1
ATOM 3110 C CA . SER A 1 376 ? -33.386 28.017 40.834 1.00 25.47 376 SER A CA 1
ATOM 3111 C C . SER A 1 376 ? -32.631 27.765 39.505 1.00 25.47 376 SER A C 1
ATOM 3113 O O . SER A 1 376 ? -31.485 28.167 39.359 1.00 25.47 376 SER A O 1
ATOM 3115 N N . VAL A 1 377 ? -33.242 27.206 38.439 1.00 27.30 377 VAL A N 1
ATOM 3116 C CA . VAL A 1 377 ? -33.914 25.895 38.147 1.00 27.30 377 VAL A CA 1
ATOM 3117 C C . VAL A 1 377 ? -33.904 25.755 36.587 1.00 27.30 377 VAL A C 1
ATOM 3119 O O . VAL A 1 377 ? -33.662 26.741 35.897 1.00 27.30 377 VAL A O 1
ATOM 3122 N N . HIS A 1 378 ? -34.218 24.568 36.039 1.00 27.44 378 HIS A N 1
ATOM 3123 C CA . HIS A 1 378 ? -34.477 24.214 34.617 1.00 27.44 378 HIS A CA 1
ATOM 3124 C C . HIS A 1 378 ? -33.227 23.833 33.787 1.00 27.44 378 HIS A C 1
ATOM 3126 O O . HIS A 1 378 ? -32.237 24.550 33.818 1.00 27.44 378 HIS A O 1
ATOM 3132 N N . ALA A 1 379 ? -33.098 22.702 33.072 1.00 24.14 379 ALA A N 1
ATOM 3133 C CA . ALA A 1 379 ? -33.978 21.646 32.522 1.00 24.14 379 ALA A CA 1
ATOM 3134 C C . ALA A 1 379 ? -34.295 21.734 31.003 1.00 24.14 379 ALA A C 1
ATOM 3136 O O . ALA A 1 379 ? -35.200 22.446 30.590 1.00 24.14 379 ALA A O 1
ATOM 3137 N N . ASP A 1 380 ? -33.622 20.840 30.261 1.00 26.41 380 ASP A N 1
ATOM 3138 C CA . ASP A 1 380 ? -34.167 19.909 29.247 1.00 26.41 380 ASP A CA 1
ATOM 3139 C C . ASP A 1 380 ? -34.211 20.236 27.719 1.00 26.41 380 ASP A C 1
ATOM 3141 O O . ASP A 1 380 ? -34.609 21.306 27.277 1.00 26.41 380 ASP A O 1
ATOM 3145 N N . ARG A 1 381 ? -33.892 19.176 26.941 1.00 28.94 381 ARG A N 1
ATOM 3146 C CA . ARG A 1 381 ? -34.362 18.762 25.584 1.00 28.94 381 ARG A CA 1
ATOM 3147 C C . ARG A 1 381 ? -34.003 19.440 24.221 1.00 28.94 381 ARG A C 1
ATOM 3149 O O . ARG A 1 381 ? -34.533 20.472 23.841 1.00 28.94 381 ARG A O 1
ATOM 3156 N N . ASN A 1 382 ? -33.362 18.603 23.376 1.00 28.67 382 ASN A N 1
ATOM 3157 C CA . ASN A 1 382 ? -33.773 18.116 22.023 1.00 28.67 382 ASN A CA 1
ATOM 3158 C C . ASN A 1 382 ? -33.657 18.914 20.680 1.00 28.67 382 ASN A C 1
ATOM 3160 O O . ASN A 1 382 ? -34.372 19.870 20.425 1.00 28.67 382 ASN A O 1
ATOM 3164 N N . THR A 1 383 ? -32.942 18.275 19.726 1.00 29.42 383 THR A N 1
ATOM 3165 C CA . THR A 1 383 ? -33.257 17.999 18.283 1.00 29.42 383 THR A CA 1
ATOM 3166 C C . THR A 1 383 ? -33.676 19.097 17.272 1.00 29.42 383 THR A C 1
ATOM 3168 O O . THR A 1 383 ? -34.764 19.646 17.405 1.00 29.42 383 THR A O 1
ATOM 3171 N N . ARG A 1 384 ? -32.986 19.185 16.106 1.00 28.84 384 ARG A N 1
ATOM 3172 C CA . ARG A 1 384 ? -33.469 18.814 14.727 1.00 28.84 384 ARG A CA 1
ATOM 3173 C C . ARG A 1 384 ? -32.581 19.347 13.569 1.00 28.84 384 ARG A C 1
ATOM 3175 O O . ARG A 1 384 ? -31.868 20.327 13.732 1.00 28.84 384 ARG A O 1
ATOM 3182 N N . LYS A 1 385 ? -32.682 18.705 12.388 1.00 29.80 385 LYS A N 1
ATOM 3183 C CA . LYS A 1 385 ? -32.241 19.205 11.057 1.00 29.80 385 LYS A CA 1
ATOM 3184 C C . LYS A 1 385 ? -33.283 20.164 10.438 1.00 29.80 385 LYS A C 1
ATOM 3186 O O . LYS A 1 385 ? -34.472 20.004 10.712 1.00 29.80 385 LYS A O 1
ATOM 3191 N N . PRO A 1 386 ? -32.856 21.033 9.508 1.00 36.06 386 PRO A N 1
ATOM 3192 C CA . PRO A 1 386 ? -33.326 21.042 8.106 1.00 36.06 386 PRO A CA 1
ATOM 3193 C C . PRO A 1 386 ? -32.110 20.905 7.149 1.00 36.06 386 PRO A C 1
ATOM 3195 O O . PRO A 1 386 ? -30.994 20.736 7.631 1.00 36.06 386 PRO A O 1
ATOM 3198 N N . GLY A 1 387 ? -32.171 20.912 5.815 1.00 26.55 387 GLY A N 1
ATOM 3199 C CA . GLY A 1 387 ? -33.229 21.011 4.795 1.00 26.55 387 GLY A CA 1
ATOM 3200 C C . GLY A 1 387 ? -32.517 21.294 3.453 1.00 26.55 387 GLY A C 1
ATOM 3201 O O . GLY A 1 387 ? -31.518 22.006 3.465 1.00 26.55 387 GLY A O 1
ATOM 3202 N N . ALA A 1 388 ? -32.922 20.683 2.335 1.00 29.41 388 ALA A N 1
ATOM 3203 C CA . ALA A 1 388 ? -32.130 20.699 1.093 1.00 29.41 388 ALA A CA 1
ATOM 3204 C C . ALA A 1 388 ? -32.430 21.899 0.174 1.00 29.41 388 ALA A C 1
ATOM 3206 O O . ALA A 1 388 ? -33.564 22.367 0.118 1.00 29.41 388 ALA A O 1
ATOM 3207 N N . GLN A 1 389 ? -31.431 22.310 -0.612 1.00 28.08 389 GLN A N 1
ATOM 3208 C CA . GLN A 1 389 ? -31.572 23.211 -1.759 1.00 28.08 389 GLN A CA 1
ATOM 3209 C C . GLN A 1 389 ? -30.689 22.676 -2.901 1.00 28.08 389 GLN A C 1
ATOM 3211 O O . GLN A 1 389 ? -29.585 22.198 -2.644 1.00 28.08 389 GLN A O 1
ATOM 3216 N N . ARG A 1 390 ? -31.208 22.677 -4.137 1.00 33.88 390 ARG A N 1
ATOM 3217 C CA . ARG A 1 390 ? -30.465 22.300 -5.352 1.00 33.88 390 ARG A CA 1
ATOM 3218 C C . ARG A 1 390 ? -29.839 23.554 -5.953 1.00 33.88 390 ARG A C 1
ATOM 3220 O O . ARG A 1 390 ? -30.556 24.537 -6.091 1.00 33.88 390 ARG A O 1
ATOM 3227 N N . ASP A 1 391 ? -28.592 23.459 -6.398 1.00 27.86 391 ASP A N 1
ATOM 3228 C CA . ASP A 1 391 ? -27.987 24.381 -7.362 1.00 27.86 391 ASP A CA 1
ATOM 3229 C C . ASP A 1 391 ? -27.060 23.588 -8.295 1.00 27.86 391 ASP A C 1
ATOM 3231 O O . ASP A 1 391 ? -26.304 22.726 -7.843 1.00 27.86 391 ASP A O 1
ATOM 3235 N N . HIS A 1 392 ? -27.130 23.865 -9.599 1.00 35.81 392 HIS A N 1
ATOM 3236 C CA . HIS A 1 392 ? -26.182 23.341 -10.584 1.00 35.81 392 HIS A CA 1
ATOM 3237 C C . HIS A 1 392 ? -24.911 24.194 -10.558 1.00 35.81 392 HIS A C 1
ATOM 3239 O O . HIS A 1 392 ? -24.977 25.389 -10.843 1.00 35.81 392 HIS A O 1
ATOM 3245 N N . SER A 1 393 ? -23.752 23.594 -10.278 1.00 28.05 393 SER A N 1
ATOM 3246 C CA . SER A 1 393 ? -22.438 24.159 -10.622 1.00 28.05 393 SER A CA 1
ATOM 3247 C C . SER A 1 393 ? -21.320 23.124 -10.498 1.00 28.05 393 SER A C 1
ATOM 3249 O O . SER A 1 393 ? -21.169 22.504 -9.453 1.00 28.05 393 SER A O 1
ATOM 3251 N N . THR A 1 394 ? -20.522 23.037 -11.564 1.00 31.91 394 THR A N 1
ATOM 3252 C CA . THR A 1 394 ? -19.050 22.933 -11.575 1.00 31.91 394 THR A CA 1
ATOM 3253 C C . THR A 1 394 ? -18.365 21.874 -10.701 1.00 31.91 394 THR A C 1
ATOM 3255 O O . THR A 1 394 ? -18.375 21.954 -9.477 1.00 31.91 394 THR A O 1
ATOM 3258 N N . MET A 1 395 ? -17.627 20.972 -11.369 1.00 42.78 395 MET A N 1
ATOM 3259 C CA . MET A 1 395 ? -16.623 20.040 -10.825 1.00 42.78 395 MET A CA 1
ATOM 3260 C C . MET A 1 395 ? -15.944 20.531 -9.532 1.00 42.78 395 MET A C 1
ATOM 3262 O O . MET A 1 395 ? -14.988 21.306 -9.558 1.00 42.78 395 MET A O 1
ATOM 3266 N N . GLY A 1 396 ? -16.429 20.041 -8.392 1.00 30.19 396 GLY A N 1
ATOM 3267 C CA . GLY A 1 396 ? -15.925 20.396 -7.073 1.00 30.19 396 GLY A CA 1
ATOM 3268 C C . GLY A 1 396 ? -16.081 19.231 -6.107 1.00 30.19 396 GLY A C 1
ATOM 3269 O O . GLY A 1 396 ? -17.187 18.978 -5.644 1.00 30.19 396 GLY A O 1
ATOM 3270 N N . GLN A 1 397 ? -14.962 18.542 -5.841 1.00 41.88 397 GLN A N 1
ATOM 3271 C CA . GLN A 1 397 ? -14.697 17.627 -4.713 1.00 41.88 397 GLN A CA 1
ATOM 3272 C C . GLN A 1 397 ? -15.961 17.171 -3.951 1.00 41.88 397 GLN A C 1
ATOM 3274 O O . GLN A 1 397 ? -16.268 17.684 -2.869 1.00 41.88 397 GLN A O 1
ATOM 3279 N N . LYS A 1 398 ? -16.713 16.218 -4.523 1.00 45.00 398 LYS A N 1
ATOM 3280 C CA . LYS A 1 398 ? -17.904 15.655 -3.871 1.00 45.00 398 LYS A CA 1
ATOM 3281 C C . LYS A 1 398 ? -17.468 14.965 -2.574 1.00 45.00 398 LYS A C 1
ATOM 3283 O O . LYS A 1 398 ? -16.675 14.031 -2.600 1.00 45.00 398 LYS A O 1
ATOM 3288 N N . THR A 1 399 ? -17.967 15.428 -1.425 1.00 44.53 399 THR A N 1
ATOM 3289 C CA . THR A 1 399 ? -17.750 14.715 -0.155 1.00 44.53 399 THR A CA 1
ATOM 3290 C C . THR A 1 399 ? -18.373 13.322 -0.240 1.00 44.53 399 THR A C 1
ATOM 3292 O O . THR A 1 399 ? -19.517 13.248 -0.704 1.00 44.53 399 THR A O 1
ATOM 3295 N N . PRO A 1 400 ? -17.711 12.263 0.264 1.00 52.06 400 PRO A N 1
ATOM 3296 C CA . PRO A 1 400 ? -18.224 10.906 0.153 1.00 52.06 400 PRO A CA 1
ATOM 3297 C C . PRO A 1 400 ? -19.617 10.762 0.780 1.00 52.06 400 PRO A C 1
ATOM 3299 O O . PRO A 1 400 ? -19.930 11.453 1.767 1.00 52.06 400 PRO A O 1
ATOM 3302 N N . PRO A 1 401 ? -20.473 9.879 0.232 1.00 53.34 401 PRO A N 1
ATOM 3303 C CA . PRO A 1 401 ? -21.798 9.628 0.779 1.00 53.34 401 PRO A CA 1
ATOM 3304 C C . PRO A 1 401 ? -21.682 9.209 2.250 1.00 53.34 401 PRO A C 1
ATOM 3306 O O . PRO A 1 401 ? -20.935 8.306 2.620 1.00 53.34 401 PRO A O 1
ATOM 3309 N N . LYS A 1 402 ? -22.410 9.914 3.124 1.00 55.12 402 LYS A N 1
ATOM 3310 C CA . LYS A 1 402 ? -22.284 9.785 4.585 1.00 55.12 402 LYS A CA 1
ATOM 3311 C C . LYS A 1 402 ? -22.771 8.414 5.067 1.00 55.12 402 LYS A C 1
ATOM 3313 O O . LYS A 1 402 ? -23.942 8.273 5.417 1.00 55.12 402 LYS A O 1
ATOM 3318 N N . GLY A 1 403 ? -21.865 7.442 5.134 1.00 61.12 403 GLY A N 1
ATOM 3319 C CA . GLY A 1 403 ? -22.132 6.098 5.654 1.00 61.12 403 GLY A CA 1
ATOM 3320 C C . GLY A 1 403 ? -20.964 5.118 5.525 1.00 61.12 403 GLY A C 1
ATOM 3321 O O . GLY A 1 403 ? -20.769 4.323 6.441 1.00 61.12 403 GLY A O 1
ATOM 3322 N N . CYS A 1 404 ? -20.169 5.225 4.458 1.00 71.00 404 CYS A N 1
ATOM 3323 C CA . CYS A 1 404 ? -19.089 4.291 4.128 1.00 71.00 404 CYS A CA 1
ATOM 3324 C C . CYS A 1 404 ? -17.684 4.894 4.316 1.00 71.00 404 CYS A C 1
ATOM 3326 O O . CYS A 1 404 ? -17.513 6.117 4.329 1.00 71.00 404 CYS A O 1
ATOM 3328 N N . SER A 1 405 ? -16.673 4.029 4.456 1.00 68.81 405 SER A N 1
ATOM 3329 C CA . SER A 1 405 ? -15.263 4.402 4.634 1.00 68.81 405 SER A CA 1
ATOM 3330 C C . SER A 1 405 ? -14.346 3.727 3.611 1.00 68.81 405 SER A C 1
ATOM 3332 O O . SER A 1 405 ? -13.771 2.673 3.860 1.00 68.81 405 SER A O 1
ATOM 3334 N N . GLY A 1 406 ? -14.141 4.391 2.473 1.00 76.06 406 GLY A N 1
ATOM 3335 C CA . GLY A 1 406 ? -13.275 3.905 1.397 1.00 76.06 406 GLY A CA 1
ATOM 3336 C C . GLY A 1 406 ? -14.007 3.037 0.372 1.00 76.06 406 GLY A C 1
ATOM 3337 O O . GLY A 1 406 ? -15.150 2.630 0.573 1.00 76.06 406 GLY A O 1
ATOM 3338 N N . VAL A 1 407 ? -13.329 2.780 -0.748 1.00 80.88 407 VAL A N 1
ATOM 3339 C CA . VAL A 1 407 ? -13.935 2.269 -1.990 1.00 80.88 407 VAL A CA 1
ATOM 3340 C C . VAL A 1 407 ? -14.728 0.970 -1.787 1.00 80.88 407 VAL A C 1
ATOM 3342 O O . VAL A 1 407 ? -15.850 0.867 -2.267 1.00 80.88 407 VAL A O 1
ATOM 3345 N N . PHE A 1 408 ? -14.185 0.008 -1.032 1.00 82.19 408 PHE A N 1
ATOM 3346 C CA . PHE A 1 408 ? -14.823 -1.292 -0.768 1.00 82.19 408 PHE A CA 1
ATOM 3347 C C . PHE A 1 408 ? -16.094 -1.170 0.082 1.00 82.19 408 PHE A C 1
ATOM 3349 O O . PHE A 1 408 ? -17.135 -1.703 -0.297 1.00 82.19 408 PHE A O 1
ATOM 3356 N N . ASP A 1 409 ? -16.046 -0.411 1.181 1.00 82.50 409 ASP A N 1
ATOM 3357 C CA . ASP A 1 409 ? -17.220 -0.160 2.025 1.00 82.50 409 ASP A CA 1
ATOM 3358 C C . ASP A 1 409 ? -18.310 0.600 1.253 1.00 82.50 409 ASP A C 1
ATOM 3360 O O . ASP A 1 409 ? -19.499 0.339 1.438 1.00 82.50 409 ASP A O 1
ATOM 3364 N N . CYS A 1 410 ? -17.918 1.545 0.388 1.00 84.81 410 CYS A N 1
ATOM 3365 C CA . CYS A 1 410 ? -18.857 2.319 -0.422 1.00 84.81 410 CYS A CA 1
ATOM 3366 C C . CYS A 1 410 ? -19.489 1.471 -1.532 1.00 84.81 410 CYS A C 1
ATOM 3368 O O . CYS A 1 410 ? -20.711 1.491 -1.655 1.00 84.81 410 CYS A O 1
ATOM 3370 N N . ALA A 1 411 ? -18.709 0.656 -2.251 1.00 84.44 411 ALA A N 1
ATOM 3371 C CA . ALA A 1 411 ? -19.222 -0.292 -3.242 1.00 84.44 411 ALA A CA 1
ATOM 3372 C C . ALA A 1 411 ? -20.211 -1.287 -2.619 1.00 84.44 411 ALA A C 1
ATOM 3374 O O . ALA A 1 411 ? -21.314 -1.487 -3.135 1.00 84.44 411 ALA A O 1
ATOM 3375 N N . TYR A 1 412 ? -19.859 -1.853 -1.460 1.00 85.00 412 TYR A N 1
ATOM 3376 C CA . TYR A 1 412 ? -20.731 -2.751 -0.709 1.00 85.00 412 TYR A CA 1
ATOM 3377 C C . TYR A 1 412 ? -22.014 -2.041 -0.256 1.00 85.00 412 TYR A C 1
ATOM 3379 O O . TYR A 1 412 ? -23.111 -2.570 -0.431 1.00 85.00 412 TYR A O 1
ATOM 3387 N N . GLN A 1 413 ? -21.910 -0.835 0.315 1.00 82.56 413 GLN A N 1
ATOM 3388 C CA . GLN A 1 413 ? -23.083 -0.095 0.783 1.00 82.56 413 GLN A CA 1
ATOM 3389 C C . GLN A 1 413 ? -23.998 0.319 -0.378 1.00 82.56 413 GLN A C 1
ATOM 3391 O O . GLN A 1 413 ? -25.219 0.225 -0.242 1.00 82.56 413 GLN A O 1
ATOM 3396 N N . GLU A 1 414 ? -23.442 0.764 -1.502 1.00 83.56 414 GLU A N 1
ATOM 3397 C CA . GLU A 1 414 ? -24.185 1.166 -2.696 1.00 83.56 414 GLU A CA 1
ATOM 3398 C C . GLU A 1 414 ? -24.921 -0.025 -3.323 1.00 83.56 414 GLU A C 1
ATOM 3400 O O . GLU A 1 414 ? -26.148 0.002 -3.441 1.00 83.56 414 GLU A O 1
ATOM 3405 N N . SER A 1 415 ? -24.194 -1.102 -3.636 1.00 80.62 415 SER A N 1
ATOM 3406 C CA . SER A 1 415 ? -24.755 -2.323 -4.231 1.00 80.62 415 SER A CA 1
ATOM 3407 C C . SER A 1 415 ? -25.816 -2.979 -3.338 1.00 80.62 415 SER A C 1
ATOM 3409 O O . SER A 1 415 ? -26.863 -3.417 -3.826 1.00 80.62 415 SER A O 1
ATOM 3411 N N . MET A 1 416 ? -25.625 -2.949 -2.015 1.00 81.50 416 MET A N 1
ATOM 3412 C CA . MET A 1 416 ? -26.629 -3.399 -1.051 1.00 81.50 416 MET A CA 1
ATOM 3413 C C . MET A 1 416 ? -27.854 -2.471 -0.991 1.00 81.50 416 MET A C 1
ATOM 3415 O O . MET A 1 416 ? -28.975 -2.955 -0.850 1.00 81.50 416 MET A O 1
ATOM 3419 N N . SER A 1 417 ? -27.668 -1.151 -1.103 1.00 78.31 417 SER A N 1
ATOM 3420 C CA . SER A 1 417 ? -28.765 -0.173 -0.997 1.00 78.31 417 SER A CA 1
ATOM 3421 C C . SER A 1 417 ? -29.641 -0.113 -2.249 1.00 78.31 417 SER A C 1
ATOM 3423 O O . SER A 1 417 ? -30.849 0.078 -2.124 1.00 78.31 417 SER A O 1
ATOM 3425 N N . LEU A 1 418 ? -29.044 -0.256 -3.437 1.00 73.62 418 LEU A N 1
ATOM 3426 C CA . LEU A 1 418 ? -29.735 -0.141 -4.725 1.00 73.62 418 LEU A CA 1
ATOM 3427 C C . LEU A 1 418 ? -30.207 -1.496 -5.271 1.00 73.62 418 LEU A C 1
ATOM 3429 O O . LEU A 1 418 ? -31.325 -1.600 -5.770 1.00 73.62 418 LEU A O 1
ATOM 3433 N N . PHE A 1 419 ? -29.385 -2.544 -5.142 1.00 73.94 419 PHE A N 1
ATOM 3434 C CA . PHE A 1 419 ? -29.606 -3.837 -5.805 1.00 73.94 419 PHE A CA 1
ATOM 3435 C C . PHE A 1 419 ? -29.705 -5.026 -4.835 1.00 73.94 419 PHE A C 1
ATOM 3437 O O . PHE A 1 419 ? -29.830 -6.170 -5.281 1.00 73.94 419 PHE A O 1
ATOM 3444 N N . ASN A 1 420 ? -29.667 -4.773 -3.516 1.00 76.56 420 ASN A N 1
ATOM 3445 C CA . ASN A 1 420 ? -29.766 -5.772 -2.441 1.00 76.56 420 ASN A CA 1
ATOM 3446 C C . ASN A 1 420 ? -28.804 -6.967 -2.627 1.00 76.56 420 ASN A C 1
ATOM 3448 O O . ASN A 1 420 ? -29.141 -8.122 -2.354 1.00 76.56 420 ASN A O 1
ATOM 3452 N N . LYS A 1 421 ? -27.605 -6.682 -3.147 1.00 79.25 421 LYS A N 1
ATOM 3453 C CA . LYS A 1 421 ? -26.553 -7.650 -3.468 1.00 79.25 421 LYS A CA 1
ATOM 3454 C C . LYS A 1 421 ? -25.228 -7.083 -2.975 1.00 79.25 421 LYS A C 1
ATOM 3456 O O . LYS A 1 421 ? -24.872 -5.978 -3.355 1.00 79.25 421 LYS A O 1
ATOM 3461 N N . ALA A 1 422 ? -24.506 -7.831 -2.145 1.00 77.38 422 ALA A N 1
ATOM 3462 C CA . ALA A 1 422 ? -23.134 -7.480 -1.792 1.00 77.38 422 ALA A CA 1
ATOM 3463 C C . ALA A 1 422 ? -22.238 -7.618 -3.029 1.00 77.38 422 ALA A C 1
ATOM 3465 O O . ALA A 1 422 ? -22.188 -8.702 -3.612 1.00 77.38 422 ALA A O 1
ATOM 3466 N N . MET A 1 423 ? -21.539 -6.548 -3.401 1.00 77.81 423 MET A N 1
ATOM 3467 C CA . MET A 1 423 ? -20.534 -6.547 -4.463 1.00 77.81 423 MET A CA 1
ATOM 3468 C C . MET A 1 423 ? -19.237 -5.904 -3.974 1.00 77.81 423 MET A C 1
ATOM 3470 O O . MET A 1 423 ? -19.260 -4.963 -3.177 1.00 77.81 423 MET A O 1
ATOM 3474 N N . ASP A 1 424 ? -18.121 -6.408 -4.493 1.00 83.75 424 ASP A N 1
ATOM 3475 C CA . ASP A 1 424 ? -16.836 -5.716 -4.457 1.00 83.75 424 ASP A CA 1
ATOM 3476 C C . ASP A 1 424 ? -16.838 -4.528 -5.448 1.00 83.75 424 ASP A C 1
ATOM 3478 O O . ASP A 1 424 ? -17.677 -4.486 -6.355 1.00 83.75 424 ASP A O 1
ATOM 3482 N N . PRO A 1 425 ? -15.915 -3.559 -5.301 1.00 87.00 425 PRO A N 1
ATOM 3483 C CA . PRO A 1 425 ? -15.732 -2.470 -6.253 1.00 87.00 425 PRO A CA 1
ATOM 3484 C C . PRO A 1 425 ? -15.557 -2.936 -7.699 1.00 87.00 425 PRO A C 1
ATOM 3486 O O . PRO A 1 425 ? -14.793 -3.861 -7.980 1.00 87.00 425 PRO A O 1
ATOM 3489 N N . ILE A 1 426 ? -16.220 -2.242 -8.622 1.00 87.25 426 ILE A N 1
ATOM 3490 C CA . ILE A 1 426 ? -16.234 -2.610 -10.041 1.00 87.25 426 ILE A CA 1
ATOM 3491 C C . ILE A 1 426 ? -14.852 -2.371 -10.661 1.00 87.25 426 ILE A C 1
ATOM 3493 O O . ILE A 1 426 ? -14.227 -1.327 -10.453 1.00 87.25 426 ILE A O 1
ATOM 3497 N N . ARG A 1 427 ? -14.356 -3.360 -11.412 1.00 88.88 427 ARG A N 1
ATOM 3498 C CA . ARG A 1 427 ? -13.018 -3.346 -12.016 1.00 88.88 427 ARG A CA 1
ATOM 3499 C C . ARG A 1 427 ? -13.050 -2.749 -13.424 1.00 88.88 427 ARG A C 1
ATOM 3501 O O . ARG A 1 427 ? -13.988 -2.983 -14.184 1.00 88.88 427 ARG A O 1
ATOM 3508 N N . ALA A 1 428 ? -12.017 -1.983 -13.770 1.00 88.62 428 ALA A N 1
ATOM 3509 C CA . ALA A 1 428 ? -11.938 -1.253 -15.038 1.00 88.62 428 ALA A CA 1
ATOM 3510 C C . ALA A 1 428 ? -11.913 -2.181 -16.260 1.00 88.62 428 ALA A C 1
ATOM 3512 O O . ALA A 1 428 ? -12.534 -1.879 -17.272 1.00 88.62 428 ALA A O 1
ATOM 3513 N N . ASP A 1 429 ? -11.205 -3.306 -16.182 1.00 88.06 429 ASP A N 1
ATOM 3514 C CA . ASP A 1 429 ? -11.120 -4.301 -17.253 1.00 88.06 429 ASP A CA 1
ATOM 3515 C C . ASP A 1 429 ? -12.455 -5.018 -17.478 1.00 88.06 429 ASP A C 1
ATOM 3517 O O . ASP A 1 429 ? -12.890 -5.123 -18.620 1.00 88.06 429 ASP A O 1
ATOM 3521 N N . GLU A 1 430 ? -13.143 -5.422 -16.407 1.00 89.81 430 GLU A N 1
ATOM 3522 C CA . GLU A 1 430 ? -14.470 -6.052 -16.489 1.00 89.81 430 GLU A CA 1
ATOM 3523 C C . GLU A 1 430 ? -15.515 -5.095 -17.081 1.00 89.81 430 GLU A C 1
ATOM 3525 O O . GLU A 1 430 ? -16.282 -5.479 -17.965 1.00 89.81 430 GLU A O 1
ATOM 3530 N N . PHE A 1 431 ? -15.511 -3.827 -16.652 1.00 90.81 431 PHE A N 1
ATOM 3531 C CA . PHE A 1 431 ? -16.401 -2.803 -17.204 1.00 90.81 431 PHE A CA 1
ATOM 3532 C C . PHE A 1 431 ? -16.099 -2.507 -18.682 1.00 90.81 431 PHE A C 1
ATOM 3534 O O . PHE A 1 431 ? -17.014 -2.455 -19.503 1.00 90.81 431 PHE A O 1
ATOM 3541 N N . ASN A 1 432 ? -14.821 -2.362 -19.049 1.00 89.19 432 ASN A N 1
ATOM 3542 C CA . ASN A 1 432 ? -14.427 -2.115 -20.436 1.00 89.19 432 ASN A CA 1
ATOM 3543 C C . ASN A 1 432 ? -14.711 -3.319 -21.351 1.00 89.19 432 ASN A C 1
ATOM 3545 O O . ASN A 1 432 ? -15.100 -3.118 -22.499 1.00 89.19 432 ASN A O 1
ATOM 3549 N N . GLU A 1 433 ? -14.550 -4.561 -20.886 1.00 90.06 433 GLU A N 1
ATOM 3550 C CA . GLU A 1 433 ? -14.913 -5.760 -21.657 1.00 90.06 433 GLU A CA 1
ATOM 3551 C C . GLU A 1 433 ? -16.431 -5.842 -21.884 1.00 90.06 433 GLU A C 1
ATOM 3553 O O . GLU A 1 433 ? -16.881 -6.092 -23.007 1.00 90.06 433 GLU A O 1
ATOM 3558 N N . LEU A 1 434 ? -17.223 -5.530 -20.855 1.00 91.06 434 LEU A N 1
ATOM 3559 C CA . LEU A 1 434 ? -18.677 -5.450 -20.958 1.00 91.06 434 LEU A CA 1
ATOM 3560 C C . LEU A 1 434 ? -19.116 -4.381 -21.972 1.00 91.06 434 LEU A C 1
ATOM 3562 O O . LEU A 1 434 ? -19.905 -4.675 -22.872 1.00 91.06 434 LEU A O 1
ATOM 3566 N N . LEU A 1 435 ? -18.544 -3.177 -21.897 1.00 89.31 435 LEU A N 1
ATOM 3567 C CA . LEU A 1 435 ? -18.841 -2.075 -22.815 1.00 89.31 435 LEU A CA 1
ATOM 3568 C C . LEU A 1 435 ? -18.394 -2.380 -24.258 1.00 89.31 435 LEU A C 1
ATOM 3570 O O . LEU A 1 435 ? -19.110 -2.060 -25.207 1.00 89.31 435 LEU A O 1
ATOM 3574 N N . ARG A 1 436 ? -17.261 -3.081 -24.440 1.00 87.94 436 ARG A N 1
ATOM 3575 C CA . ARG A 1 436 ? -16.836 -3.628 -25.745 1.00 87.94 436 ARG A CA 1
ATOM 3576 C C . ARG A 1 436 ? -17.884 -4.581 -26.314 1.00 87.94 436 ARG A C 1
ATOM 3578 O O . ARG A 1 436 ? -18.215 -4.454 -27.490 1.00 87.94 436 ARG A O 1
ATOM 3585 N N . SER A 1 437 ? -18.426 -5.491 -25.502 1.00 88.38 437 SER A N 1
ATOM 3586 C CA . SER A 1 437 ? -19.448 -6.439 -25.963 1.00 88.38 437 SER A CA 1
ATOM 3587 C C . SER A 1 437 ? -20.760 -5.756 -26.377 1.00 88.38 437 SER A C 1
ATOM 3589 O O . SER A 1 437 ? -21.355 -6.151 -27.380 1.00 88.38 437 SER A O 1
ATOM 3591 N N . TYR A 1 438 ? -21.164 -4.696 -25.669 1.00 88.81 438 TYR A N 1
ATOM 3592 C CA . TYR A 1 438 ? -22.369 -3.924 -25.968 1.00 88.81 438 TYR A CA 1
ATOM 3593 C C . TYR A 1 438 ? -22.222 -3.086 -27.246 1.00 88.81 438 TYR A C 1
ATOM 3595 O O . TYR A 1 438 ? -22.986 -3.254 -28.194 1.00 88.81 438 TYR A O 1
ATOM 3603 N N . LEU A 1 439 ? -21.174 -2.261 -27.343 1.00 87.31 439 LEU A N 1
ATOM 3604 C CA . LEU A 1 439 ? -20.939 -1.415 -28.521 1.00 87.31 439 LEU A CA 1
ATOM 3605 C C . LEU A 1 439 ? -20.699 -2.238 -29.799 1.00 87.31 439 LEU A C 1
ATOM 3607 O O . LEU A 1 439 ? -21.046 -1.804 -30.897 1.00 87.31 439 LEU A O 1
ATOM 3611 N N . GLN A 1 440 ? -20.144 -3.448 -29.673 1.00 85.50 440 GLN A N 1
ATOM 3612 C CA . GLN A 1 440 ? -20.029 -4.389 -30.789 1.00 85.50 440 GLN A CA 1
ATOM 3613 C C . GLN A 1 440 ? -21.378 -5.020 -31.191 1.00 85.50 440 GLN A C 1
ATOM 3615 O O . GLN A 1 440 ? -21.526 -5.409 -32.350 1.00 85.50 440 GLN A O 1
ATOM 3620 N N . LYS A 1 441 ? -22.353 -5.126 -30.277 1.00 84.44 441 LYS A N 1
ATOM 3621 C CA . LYS A 1 441 ? -23.711 -5.620 -30.564 1.00 84.44 441 LYS A CA 1
ATOM 3622 C C . LYS A 1 441 ? -24.545 -4.569 -31.305 1.00 84.44 441 LYS A C 1
ATOM 3624 O O . LYS A 1 441 ? -25.119 -4.918 -32.332 1.00 84.44 441 LYS A O 1
ATOM 3629 N N . GLU A 1 442 ? -24.557 -3.318 -30.836 1.00 82.00 442 GLU A N 1
ATOM 3630 C CA . GLU A 1 442 ? -25.404 -2.263 -31.424 1.00 82.00 442 GLU A CA 1
ATOM 3631 C C . GLU A 1 442 ? -24.793 -1.617 -32.674 1.00 82.00 442 GLU A C 1
ATOM 3633 O O . GLU A 1 442 ? -25.435 -1.530 -33.719 1.00 82.00 442 GLU A O 1
ATOM 3638 N N . VAL A 1 443 ? -23.528 -1.188 -32.598 1.00 79.75 443 VAL A N 1
ATOM 3639 C CA . VAL A 1 443 ? -22.882 -0.378 -33.652 1.00 79.75 443 VAL A CA 1
ATOM 3640 C C . VAL A 1 443 ? -21.985 -1.227 -34.564 1.00 79.75 443 VAL A C 1
ATOM 3642 O O . VAL A 1 443 ? -21.639 -0.828 -35.677 1.00 79.75 443 VAL A O 1
ATOM 3645 N N . GLY A 1 444 ? -21.589 -2.425 -34.123 1.00 75.00 444 GLY A N 1
ATOM 3646 C CA . GLY A 1 444 ? -20.740 -3.356 -34.874 1.00 75.00 444 GLY A CA 1
ATOM 3647 C C . GLY A 1 444 ? -19.264 -2.946 -34.934 1.00 75.00 444 GLY A C 1
ATOM 3648 O O . GLY A 1 444 ? -18.387 -3.741 -34.588 1.00 75.00 444 GLY A O 1
ATOM 3649 N N . HIS A 1 445 ? -18.967 -1.709 -35.344 1.00 78.75 445 HIS A N 1
ATOM 3650 C CA . HIS A 1 445 ? -17.612 -1.160 -35.385 1.00 78.75 445 HIS A CA 1
ATOM 3651 C C . HIS A 1 445 ? -17.560 0.279 -34.851 1.00 78.75 445 HIS A C 1
ATOM 3653 O O . HIS A 1 445 ? -17.780 1.241 -35.576 1.00 78.75 445 HIS A O 1
ATOM 3659 N N . PHE A 1 446 ? -17.240 0.409 -33.562 1.00 84.00 446 PHE A N 1
ATOM 3660 C CA . PHE A 1 446 ? -17.096 1.692 -32.875 1.00 84.00 446 PHE A CA 1
ATOM 3661 C C . PHE A 1 446 ? -15.690 2.283 -33.068 1.00 84.00 446 PHE A C 1
ATOM 3663 O O . PHE A 1 446 ? -14.689 1.624 -32.762 1.00 84.00 446 PHE A O 1
ATOM 3670 N N . HIS A 1 447 ? -15.604 3.529 -33.542 1.00 81.12 447 HIS A N 1
ATOM 3671 C CA . HIS A 1 447 ? -14.331 4.178 -33.880 1.00 81.12 447 HIS A CA 1
ATOM 3672 C C . HIS A 1 447 ? -13.718 5.008 -32.738 1.00 81.12 447 HIS A C 1
ATOM 3674 O O . HIS A 1 447 ? -12.492 5.084 -32.629 1.00 81.12 447 HIS A O 1
ATOM 3680 N N . HIS A 1 448 ? -14.537 5.557 -31.839 1.00 85.06 448 HIS A N 1
ATOM 3681 C CA . HIS A 1 448 ? -14.123 6.517 -30.803 1.00 85.06 448 HIS A CA 1
ATOM 3682 C C . HIS A 1 448 ? -13.525 5.863 -29.536 1.00 85.06 448 HIS A C 1
ATOM 3684 O O . HIS A 1 448 ? -13.494 6.453 -28.457 1.00 85.06 448 HIS A O 1
ATOM 3690 N N . TRP A 1 449 ? -12.995 4.636 -29.655 1.00 86.81 449 TRP A N 1
ATOM 3691 C CA . TRP A 1 449 ? -12.531 3.816 -28.523 1.00 86.81 449 TRP A CA 1
ATOM 3692 C C . TRP A 1 449 ? -11.523 4.518 -27.606 1.00 86.81 449 TRP A C 1
ATOM 3694 O O . TRP A 1 449 ? -11.605 4.380 -26.394 1.00 86.81 449 TRP A O 1
ATOM 3704 N N . ARG A 1 450 ? -10.589 5.292 -28.169 1.00 85.81 450 ARG A N 1
ATOM 3705 C CA . ARG A 1 450 ? -9.558 5.999 -27.388 1.00 85.81 450 ARG A CA 1
ATOM 3706 C C . ARG A 1 450 ? -10.134 7.129 -26.531 1.00 85.81 450 ARG A C 1
ATOM 3708 O O . ARG A 1 450 ? -9.596 7.421 -25.470 1.00 85.81 450 ARG A O 1
ATOM 3715 N N . GLU A 1 451 ? -11.174 7.789 -27.022 1.00 86.69 451 GLU A N 1
ATOM 3716 C CA . GLU A 1 451 ? -11.779 8.953 -26.372 1.00 86.69 451 GLU A CA 1
ATOM 3717 C C . GLU A 1 451 ? -12.711 8.487 -25.252 1.00 86.69 451 GLU A C 1
ATOM 3719 O O . GLU A 1 451 ? -12.587 8.963 -24.127 1.00 86.69 451 GLU A O 1
ATOM 3724 N N . LEU A 1 452 ? -13.500 7.442 -25.520 1.00 87.81 452 LEU A N 1
ATOM 3725 C CA . LEU A 1 452 ? -14.298 6.719 -24.531 1.00 87.81 452 LEU A CA 1
ATOM 3726 C C . LEU A 1 452 ? -13.438 6.118 -23.401 1.00 87.81 452 LEU A C 1
ATOM 3728 O O . LEU A 1 452 ? -13.727 6.331 -22.228 1.00 87.81 452 LEU A O 1
ATOM 3732 N N . GLU A 1 453 ? -12.351 5.414 -23.732 1.00 86.56 453 GLU A N 1
ATOM 3733 C CA . GLU A 1 453 ? -11.429 4.827 -22.743 1.00 86.56 453 GLU A CA 1
ATOM 3734 C C . GLU A 1 453 ? -10.759 5.931 -21.900 1.00 86.56 453 GLU A C 1
ATOM 3736 O O . GLU A 1 453 ? -10.732 5.845 -20.675 1.00 86.56 453 GLU A O 1
ATOM 3741 N N . SER A 1 454 ? -10.355 7.047 -22.526 1.00 87.38 454 SER A N 1
ATOM 3742 C CA . SER A 1 454 ? -9.831 8.221 -21.814 1.00 87.38 454 SER A CA 1
ATOM 3743 C C . SER A 1 454 ? -10.878 8.984 -20.994 1.00 87.38 454 SER A C 1
ATOM 3745 O O . SER A 1 454 ? -10.482 9.717 -20.086 1.00 87.38 454 SER A O 1
ATOM 3747 N N . PHE A 1 455 ? -12.173 8.882 -21.308 1.00 88.88 455 PHE A N 1
ATOM 3748 C CA . PHE A 1 455 ? -13.261 9.424 -20.492 1.00 88.88 455 PHE A CA 1
ATOM 3749 C C . PHE A 1 455 ? -13.461 8.553 -19.248 1.00 88.88 455 PHE A C 1
ATOM 3751 O O . PHE A 1 455 ? -13.388 9.065 -18.128 1.00 88.88 455 PHE A O 1
ATOM 3758 N N . ILE A 1 456 ? -13.607 7.239 -19.456 1.00 88.19 456 ILE A N 1
ATOM 3759 C CA . ILE A 1 456 ? -13.794 6.211 -18.424 1.00 88.19 456 ILE A CA 1
ATOM 3760 C C . ILE A 1 456 ? -12.645 6.225 -17.411 1.00 88.19 456 ILE A C 1
ATOM 3762 O O . ILE A 1 456 ? -12.906 6.273 -16.210 1.00 88.19 456 ILE A O 1
ATOM 3766 N N . ASP A 1 457 ? -11.388 6.269 -17.863 1.00 87.38 457 ASP A N 1
ATOM 3767 C CA . ASP A 1 457 ? -10.201 6.229 -16.994 1.00 87.38 457 ASP A CA 1
ATOM 3768 C C . ASP A 1 457 ? -10.169 7.341 -15.924 1.00 87.38 457 ASP A C 1
ATOM 3770 O O . ASP A 1 457 ? -9.563 7.157 -14.869 1.00 87.38 457 ASP A O 1
ATOM 3774 N N . ASN A 1 458 ? -10.866 8.470 -16.119 1.00 87.38 458 ASN A N 1
ATOM 3775 C CA . ASN A 1 458 ? -10.957 9.527 -15.097 1.00 87.38 458 ASN A CA 1
ATOM 3776 C C . ASN A 1 458 ? -11.759 9.106 -13.851 1.00 87.38 458 ASN A C 1
ATOM 3778 O O . ASN A 1 458 ? -11.610 9.718 -12.791 1.00 87.38 458 ASN A O 1
ATOM 3782 N N . PHE A 1 459 ? -12.615 8.088 -13.973 1.00 86.88 459 PHE A N 1
ATOM 3783 C CA . PHE A 1 459 ? -13.501 7.592 -12.916 1.00 86.88 459 PHE A CA 1
ATOM 3784 C C . PHE A 1 459 ? -12.970 6.327 -12.220 1.00 86.88 459 PHE A C 1
ATOM 3786 O O . PHE A 1 459 ? -13.581 5.847 -11.260 1.00 86.88 459 PHE A O 1
ATOM 3793 N N . PHE A 1 460 ? -11.826 5.798 -12.667 1.00 89.00 460 PHE A N 1
ATOM 3794 C CA . PHE A 1 460 ? -11.171 4.626 -12.089 1.00 89.00 460 PHE A CA 1
ATOM 3795 C C . PHE A 1 460 ? -9.816 5.007 -11.484 1.00 89.00 460 PHE A C 1
ATOM 3797 O O . PHE A 1 460 ? -9.001 5.695 -12.091 1.00 89.00 460 PHE A O 1
ATOM 3804 N N . HIS A 1 461 ? -9.525 4.514 -10.279 1.00 83.12 461 HIS A N 1
ATOM 3805 C CA . HIS A 1 461 ? -8.217 4.678 -9.648 1.00 83.12 461 HIS A CA 1
ATOM 3806 C C . HIS A 1 461 ? -7.587 3.310 -9.390 1.00 83.12 461 HIS A C 1
ATOM 3808 O O . HIS A 1 461 ? -8.190 2.443 -8.763 1.00 83.12 461 HIS A O 1
ATOM 3814 N N . ASN A 1 462 ? -6.364 3.101 -9.890 1.00 82.00 462 ASN A N 1
ATOM 3815 C CA . ASN A 1 462 ? -5.654 1.814 -9.837 1.00 82.00 462 ASN A CA 1
ATOM 3816 C C . ASN A 1 462 ? -6.473 0.626 -10.398 1.00 82.00 462 ASN A C 1
ATOM 3818 O O . ASN A 1 462 ? -6.373 -0.491 -9.892 1.00 82.00 462 ASN A O 1
ATOM 3822 N N . GLY A 1 463 ? -7.283 0.868 -11.438 1.00 83.31 463 GLY A N 1
ATOM 3823 C CA . GLY A 1 463 ? -8.115 -0.151 -12.092 1.00 83.31 463 GLY A CA 1
ATOM 3824 C C . GLY A 1 463 ? -9.437 -0.472 -11.384 1.00 83.31 463 GLY A C 1
ATOM 3825 O O . GLY A 1 463 ? -10.059 -1.480 -11.711 1.00 83.31 463 GLY A O 1
ATOM 3826 N N . VAL A 1 464 ? -9.868 0.353 -10.424 1.00 88.62 464 VAL A N 1
ATOM 3827 C CA . VAL A 1 464 ? -11.091 0.154 -9.628 1.00 88.62 464 VAL A CA 1
ATOM 3828 C C . VAL A 1 464 ? -11.953 1.421 -9.626 1.00 88.62 464 VAL A C 1
ATOM 3830 O O . VAL A 1 464 ? -11.418 2.523 -9.494 1.00 88.62 464 VAL A O 1
ATOM 3833 N N . PHE A 1 465 ? -13.273 1.274 -9.774 1.00 89.50 465 PHE A N 1
ATOM 3834 C CA . PHE A 1 465 ? -14.223 2.388 -9.802 1.00 89.50 465 PHE A CA 1
ATOM 3835 C C . PHE A 1 465 ? -14.308 3.105 -8.447 1.00 89.50 465 PHE A C 1
ATOM 3837 O O . PHE A 1 465 ? -14.338 2.477 -7.386 1.00 89.50 465 PHE A O 1
ATOM 3844 N N . ILE A 1 466 ? -14.371 4.436 -8.479 1.00 86.56 466 ILE A N 1
ATOM 3845 C CA . ILE A 1 466 ? -14.266 5.304 -7.300 1.00 86.56 466 ILE A CA 1
ATOM 3846 C C . ILE A 1 466 ? -15.655 5.520 -6.653 1.00 86.56 466 ILE A C 1
ATOM 3848 O O . ILE A 1 466 ? -16.211 6.623 -6.640 1.00 86.56 466 ILE A O 1
ATOM 3852 N N . HIS A 1 467 ? -16.213 4.444 -6.081 1.00 83.88 467 HIS A N 1
ATOM 3853 C CA . HIS A 1 467 ? -17.521 4.424 -5.393 1.00 83.88 467 HIS A CA 1
ATOM 3854 C C . HIS A 1 467 ? -17.643 5.418 -4.214 1.00 83.88 467 HIS A C 1
ATOM 3856 O O . HIS A 1 467 ? -18.741 5.696 -3.734 1.00 83.88 467 HIS A O 1
ATOM 3862 N N . ASP A 1 468 ? -16.532 5.952 -3.697 1.00 79.56 468 ASP A N 1
ATOM 3863 C CA . ASP A 1 468 ? -16.529 6.974 -2.647 1.00 79.56 468 ASP A CA 1
ATOM 3864 C C . ASP A 1 468 ? -16.755 8.405 -3.173 1.00 79.56 468 ASP A C 1
ATOM 3866 O O . ASP A 1 468 ? -17.059 9.289 -2.374 1.00 79.56 468 ASP A O 1
ATOM 3870 N N . GLN A 1 469 ? -16.657 8.656 -4.485 1.00 80.69 469 GLN A N 1
ATOM 3871 C CA . GLN A 1 469 ? -16.804 10.003 -5.072 1.00 80.69 469 GLN A CA 1
ATOM 3872 C C . GLN A 1 469 ? -18.036 10.158 -5.975 1.00 80.69 469 GLN A C 1
ATOM 3874 O O . GLN A 1 469 ? -18.594 11.258 -6.075 1.00 80.69 469 GLN A O 1
ATOM 3879 N N . MET A 1 470 ? -18.478 9.077 -6.618 1.00 82.94 470 MET A N 1
ATOM 3880 C CA . MET A 1 470 ? -19.624 9.053 -7.528 1.00 82.94 470 MET A CA 1
ATOM 3881 C C . MET A 1 470 ? -20.366 7.720 -7.388 1.00 82.94 470 MET A C 1
ATOM 3883 O O . MET A 1 470 ? -19.740 6.692 -7.143 1.00 82.94 470 MET A O 1
ATOM 3887 N N . LEU A 1 471 ? -21.695 7.747 -7.527 1.00 85.62 471 LEU A N 1
ATOM 3888 C CA . LEU A 1 471 ? -22.488 6.522 -7.621 1.00 85.62 471 LEU A CA 1
ATOM 3889 C C . LEU A 1 471 ? -22.198 5.843 -8.959 1.00 85.62 471 LEU A C 1
ATOM 3891 O O . LEU A 1 471 ? -22.104 6.514 -9.986 1.00 85.62 471 LEU A O 1
ATOM 3895 N N . PHE A 1 472 ? -22.106 4.520 -8.966 1.00 87.31 472 PHE A N 1
ATOM 3896 C CA . PHE A 1 472 ? -21.937 3.753 -10.193 1.00 87.31 472 PHE A CA 1
ATOM 3897 C C . PHE A 1 472 ? -23.096 3.983 -11.172 1.00 87.31 472 PHE A C 1
ATOM 3899 O O . PHE A 1 472 ? -22.867 4.034 -12.376 1.00 87.31 472 PHE A O 1
ATOM 3906 N N . THR A 1 473 ? -24.318 4.209 -10.674 1.00 85.62 473 THR A N 1
ATOM 3907 C CA . THR A 1 473 ? -25.458 4.556 -11.539 1.00 85.62 473 THR A CA 1
ATOM 3908 C C . THR A 1 473 ? -25.274 5.903 -12.237 1.00 85.62 473 THR A C 1
ATOM 3910 O O . THR A 1 473 ? -25.484 5.998 -13.439 1.00 85.62 473 THR A O 1
ATOM 3913 N N . ASP A 1 474 ? -24.820 6.929 -11.505 1.00 87.44 474 ASP A N 1
ATOM 3914 C CA . ASP A 1 474 ? -24.550 8.261 -12.070 1.00 87.44 474 ASP A CA 1
ATOM 3915 C C . ASP A 1 474 ? -23.426 8.201 -13.120 1.00 87.44 474 ASP A C 1
ATOM 3917 O O . ASP A 1 474 ? -23.430 8.964 -14.082 1.00 87.44 474 ASP A O 1
ATOM 3921 N N . PHE A 1 475 ? -22.447 7.310 -12.926 1.00 90.88 475 PHE A N 1
ATOM 3922 C CA . PHE A 1 475 ? -21.363 7.084 -13.880 1.00 90.88 475 PHE A CA 1
ATOM 3923 C C . PHE A 1 475 ? -21.840 6.371 -15.148 1.00 90.88 475 PHE A C 1
ATOM 3925 O O . PHE A 1 475 ? -21.470 6.801 -16.235 1.00 90.88 475 PHE A O 1
ATOM 3932 N N . VAL A 1 476 ? -22.663 5.322 -15.031 1.00 89.31 476 VAL A N 1
ATOM 3933 C CA . VAL A 1 476 ? -23.201 4.604 -16.199 1.00 89.31 476 VAL A CA 1
ATOM 3934 C C . VAL A 1 476 ? -24.047 5.534 -17.066 1.00 89.31 476 VAL A C 1
ATOM 3936 O O . VAL A 1 476 ? -23.781 5.611 -18.261 1.00 89.31 476 VAL A O 1
ATOM 3939 N N . SER A 1 477 ? -24.944 6.329 -16.473 1.00 87.00 477 SER A N 1
ATOM 3940 C CA . SER A 1 477 ? -25.680 7.357 -17.227 1.00 87.00 477 SER A CA 1
ATOM 3941 C C . SER A 1 477 ? -24.755 8.427 -17.820 1.00 87.00 477 SER A C 1
ATOM 3943 O O . SER A 1 477 ? -24.987 8.883 -18.926 1.00 87.00 477 SER A O 1
ATOM 3945 N N . GLY A 1 478 ? -23.647 8.782 -17.161 1.00 86.69 478 GLY A N 1
ATOM 3946 C CA . GLY A 1 478 ? -22.645 9.678 -17.753 1.00 86.69 478 GLY A CA 1
ATOM 3947 C C . GLY A 1 478 ? -21.857 9.076 -18.931 1.00 86.69 478 GLY A C 1
ATOM 3948 O O . GLY A 1 478 ? -21.282 9.825 -19.717 1.00 86.69 478 GLY A O 1
ATOM 3949 N N . VAL A 1 479 ? -21.801 7.744 -19.058 1.00 87.88 479 VAL A N 1
ATOM 3950 C CA . VAL A 1 479 ? -21.252 7.042 -20.236 1.00 87.88 479 VAL A CA 1
ATOM 3951 C C . VAL A 1 479 ? -22.306 6.939 -21.343 1.00 87.88 479 VAL A C 1
ATOM 3953 O O . VAL A 1 479 ? -21.953 7.068 -22.510 1.00 87.88 479 VAL A O 1
ATOM 3956 N N . GLU A 1 480 ? -23.574 6.745 -20.978 1.00 87.38 480 GLU A N 1
ATOM 3957 C CA . GLU A 1 480 ? -24.750 6.795 -21.860 1.00 87.38 480 GLU A CA 1
ATOM 3958 C C . GLU A 1 480 ? -24.861 8.177 -22.527 1.00 87.38 480 GLU A C 1
ATOM 3960 O O . GLU A 1 480 ? -24.686 8.267 -23.740 1.00 87.38 480 GLU A O 1
ATOM 3965 N N . ASP A 1 481 ? -24.951 9.250 -21.726 1.00 86.06 481 ASP A N 1
ATOM 3966 C CA . ASP A 1 481 ? -24.932 10.656 -22.162 1.00 86.06 481 ASP A CA 1
ATOM 3967 C C . ASP A 1 481 ? -23.758 10.930 -23.132 1.00 86.06 481 ASP A C 1
ATOM 3969 O O . ASP A 1 481 ? -23.922 11.567 -24.169 1.00 86.06 481 ASP A O 1
ATOM 3973 N N . TYR A 1 482 ? -22.551 10.434 -22.821 1.00 86.81 482 TYR A N 1
ATOM 3974 C CA . TYR A 1 482 ? -21.361 10.637 -23.660 1.00 86.81 482 TYR A CA 1
ATOM 3975 C C . TYR A 1 482 ? -21.435 9.902 -25.010 1.00 86.81 482 TYR A C 1
ATOM 3977 O O . TYR A 1 482 ? -20.878 10.379 -25.998 1.00 86.81 482 TYR A O 1
ATOM 3985 N N . LEU A 1 483 ? -22.095 8.743 -25.073 1.00 85.12 483 LEU A N 1
ATOM 3986 C CA . LEU A 1 483 ? -22.303 8.004 -26.320 1.00 85.12 483 LEU A CA 1
ATOM 3987 C C . LEU A 1 483 ? -23.428 8.634 -27.160 1.00 85.12 483 LEU A C 1
ATOM 3989 O O . LEU A 1 483 ? -23.292 8.701 -28.382 1.00 85.12 483 LEU A O 1
ATOM 3993 N N . GLU A 1 484 ? -24.471 9.160 -26.513 1.00 83.06 484 GLU A N 1
ATOM 3994 C CA . GLU A 1 484 ? -25.534 9.978 -27.121 1.00 83.06 484 GLU A CA 1
ATOM 3995 C C . GLU A 1 484 ? -25.053 11.369 -27.588 1.00 83.06 484 GLU A C 1
ATOM 3997 O O . GLU A 1 484 ? -25.700 12.014 -28.407 1.00 83.06 484 GLU A O 1
ATOM 4002 N N . GLU A 1 485 ? -23.891 11.856 -27.144 1.00 83.12 485 GLU A N 1
ATOM 4003 C CA . GLU A 1 485 ? -23.269 13.055 -27.730 1.00 83.12 485 GLU A CA 1
ATOM 4004 C C . GLU A 1 485 ? -22.575 12.774 -29.089 1.00 83.12 485 GLU A C 1
ATOM 4006 O O . GLU A 1 485 ? -22.169 13.715 -29.781 1.00 83.12 485 GLU A O 1
ATOM 4011 N N . ILE A 1 486 ? -22.437 11.508 -29.520 1.00 82.62 486 ILE A N 1
ATOM 4012 C CA . ILE A 1 486 ? -21.721 11.135 -30.755 1.00 82.62 486 ILE A CA 1
ATOM 4013 C C . ILE A 1 486 ? -22.674 11.043 -31.959 1.00 82.62 486 ILE A C 1
ATOM 4015 O O . ILE A 1 486 ? -23.131 9.966 -32.350 1.00 82.62 486 ILE A O 1
ATOM 4019 N N . ASP A 1 487 ? -22.849 12.179 -32.642 1.00 70.19 487 ASP A N 1
ATOM 4020 C CA . ASP A 1 487 ? -23.661 12.341 -33.864 1.00 70.19 487 ASP A CA 1
ATOM 4021 C C . ASP A 1 487 ? -23.412 11.305 -34.988 1.00 70.19 487 ASP A C 1
ATOM 4023 O O . ASP A 1 487 ? -24.277 11.112 -35.843 1.00 70.19 487 ASP A O 1
ATOM 4027 N N . GLU A 1 488 ? -22.253 10.629 -35.027 1.00 76.38 488 GLU A N 1
ATOM 4028 C CA . GLU A 1 488 ? -21.947 9.593 -36.034 1.00 76.38 488 GLU A CA 1
ATOM 4029 C C . GLU A 1 488 ? -22.868 8.361 -35.927 1.00 76.38 488 GLU A C 1
ATOM 4031 O O . GLU A 1 488 ? -23.118 7.700 -36.939 1.00 76.38 488 GLU A O 1
ATOM 4036 N N . TYR A 1 489 ? -23.393 8.056 -34.734 1.00 74.19 489 TYR A N 1
ATOM 4037 C CA . TYR A 1 489 ? -24.188 6.846 -34.480 1.00 74.19 489 TYR A CA 1
ATOM 4038 C C . TYR A 1 489 ? -25.698 7.104 -34.350 1.00 74.19 489 TYR A C 1
ATOM 4040 O O . TYR A 1 489 ? -26.470 6.157 -34.194 1.00 74.19 489 TYR A O 1
ATOM 4048 N N . HIS A 1 490 ? -26.144 8.354 -34.514 1.00 68.44 490 HIS A N 1
ATOM 4049 C CA . HIS A 1 490 ? -27.563 8.712 -34.548 1.00 68.44 490 HIS A CA 1
ATOM 4050 C C . HIS A 1 490 ? -28.253 8.209 -35.824 1.00 68.44 490 HIS A C 1
ATOM 4052 O O . HIS A 1 490 ? -28.207 8.823 -36.894 1.00 68.44 490 HIS A O 1
ATOM 4058 N N . SER A 1 491 ? -28.930 7.066 -35.698 1.00 58.84 491 SER A N 1
ATOM 4059 C CA . SER A 1 491 ? -29.833 6.546 -36.724 1.00 58.84 491 SER A CA 1
ATOM 4060 C C . SER A 1 491 ? -31.183 7.289 -36.700 1.00 58.84 491 SER A C 1
ATOM 4062 O O . SER A 1 491 ? -31.537 7.941 -35.724 1.00 58.84 491 SER A O 1
ATOM 4064 N N . LEU A 1 492 ? -31.962 7.223 -37.786 1.00 53.16 492 LEU A N 1
ATOM 4065 C CA . LEU A 1 492 ? -33.192 8.022 -37.953 1.00 53.16 492 LEU A CA 1
ATOM 4066 C C . LEU A 1 492 ? -34.385 7.606 -37.058 1.00 53.16 492 LEU A C 1
ATOM 4068 O O . LEU A 1 492 ? -35.466 8.183 -37.202 1.00 53.16 492 LEU A O 1
ATOM 4072 N N . SER A 1 493 ? -34.227 6.618 -36.175 1.00 54.72 493 SER A N 1
ATOM 4073 C CA . SER A 1 493 ? -35.252 6.204 -35.208 1.00 54.72 493 SER A CA 1
ATOM 4074 C C . SER A 1 493 ? -34.654 5.421 -34.036 1.00 54.72 493 SER A C 1
ATOM 4076 O O . SER A 1 493 ? -33.935 4.454 -34.283 1.00 54.72 493 SER A O 1
ATOM 4078 N N . ASP A 1 494 ? -35.077 5.799 -32.827 1.00 57.97 494 ASP A N 1
ATOM 4079 C CA . ASP A 1 494 ? -34.633 5.346 -31.499 1.00 57.97 494 ASP A CA 1
ATOM 4080 C C . ASP A 1 494 ? -33.152 5.614 -31.166 1.00 57.97 494 ASP A C 1
ATOM 4082 O O . ASP A 1 494 ? -32.239 5.415 -31.974 1.00 57.97 494 ASP A O 1
ATOM 4086 N N . ASP A 1 495 ? -32.950 6.101 -29.940 1.00 65.62 495 ASP A N 1
ATOM 4087 C CA . ASP A 1 495 ? -31.649 6.385 -29.349 1.00 65.62 495 ASP A CA 1
ATOM 4088 C C . ASP A 1 495 ? -30.926 5.047 -29.138 1.00 65.62 495 ASP A C 1
ATOM 4090 O O . ASP A 1 495 ? -31.328 4.213 -28.327 1.00 65.62 495 ASP A O 1
ATOM 4094 N N . VAL A 1 496 ? -29.875 4.808 -29.932 1.00 72.81 496 VAL A N 1
ATOM 4095 C CA . VAL A 1 496 ? -29.201 3.496 -30.078 1.00 72.81 496 VAL A CA 1
ATOM 4096 C C . VAL A 1 496 ? -28.589 2.987 -28.762 1.00 72.81 496 VAL A C 1
ATOM 4098 O O . VAL A 1 496 ? -28.213 1.821 -28.669 1.00 72.81 496 VAL A O 1
ATOM 4101 N N . PHE A 1 497 ? -28.503 3.852 -27.749 1.00 81.88 497 PHE A N 1
ATOM 4102 C CA . PHE A 1 497 ? -27.896 3.580 -26.454 1.00 81.88 497 PHE A CA 1
ATOM 4103 C C . PHE A 1 497 ? -28.891 3.592 -25.265 1.00 81.88 497 PHE A C 1
ATOM 4105 O O . PHE A 1 497 ? -28.446 3.346 -24.148 1.00 81.88 497 PHE A O 1
ATOM 4112 N N . GLU A 1 498 ? -30.215 3.749 -25.488 1.00 79.31 498 GLU A N 1
ATOM 4113 C CA . GLU A 1 498 ? -31.272 3.827 -24.432 1.00 79.31 498 GLU A CA 1
ATOM 4114 C C . GLU A 1 498 ? -31.406 2.550 -23.557 1.00 79.31 498 GLU A C 1
ATOM 4116 O O . GLU A 1 498 ? -32.214 2.509 -22.626 1.00 79.31 498 GLU A O 1
ATOM 4121 N N . ASP A 1 499 ? -30.691 1.461 -23.882 1.00 83.06 499 ASP A N 1
ATOM 4122 C CA . ASP A 1 499 ? -30.653 0.209 -23.103 1.00 83.06 499 ASP A CA 1
ATOM 4123 C C . ASP A 1 499 ? -29.268 -0.125 -22.510 1.00 83.06 499 ASP A C 1
ATOM 4125 O O . ASP A 1 499 ? -29.080 -1.210 -21.945 1.00 83.06 499 ASP A O 1
ATOM 4129 N N . LEU A 1 500 ? -28.301 0.800 -22.596 1.00 86.38 500 LEU A N 1
ATOM 4130 C CA . LEU A 1 500 ? -26.951 0.624 -22.053 1.00 86.38 500 LEU A CA 1
ATOM 4131 C C . LEU A 1 500 ? -26.976 0.387 -20.535 1.00 86.38 500 LEU A C 1
ATOM 4133 O O . LEU A 1 500 ? -26.262 -0.490 -20.032 1.00 86.38 500 LEU A O 1
ATOM 4137 N N . ASP A 1 501 ? -27.801 1.145 -19.809 1.00 86.19 501 ASP A N 1
ATOM 4138 C CA . ASP A 1 501 ? -27.925 1.048 -18.356 1.00 86.19 501 ASP A CA 1
ATOM 4139 C C . ASP A 1 501 ? -28.493 -0.322 -17.933 1.00 86.19 501 ASP A C 1
ATOM 4141 O O . ASP A 1 501 ? -27.874 -1.036 -17.138 1.00 86.19 501 ASP A O 1
ATOM 4145 N N . ASP A 1 502 ? -29.600 -0.757 -18.544 1.00 84.12 502 ASP A N 1
ATOM 4146 C CA . ASP A 1 502 ? -30.225 -2.067 -18.354 1.00 84.12 502 ASP A CA 1
ATOM 4147 C C . ASP A 1 502 ? -29.250 -3.202 -18.689 1.00 84.12 502 ASP A C 1
ATOM 4149 O O . ASP A 1 502 ? -29.113 -4.145 -17.902 1.00 84.12 502 ASP A O 1
ATOM 4153 N N . TYR A 1 503 ? -28.513 -3.107 -19.801 1.00 86.44 503 TYR A N 1
ATOM 4154 C CA . TYR A 1 503 ? -27.515 -4.105 -20.183 1.00 86.44 503 TYR A CA 1
ATOM 4155 C C . TYR A 1 503 ? -26.406 -4.239 -19.128 1.00 86.44 503 TYR A C 1
ATOM 4157 O O . TYR A 1 503 ? -26.107 -5.352 -18.671 1.00 86.44 503 TYR A O 1
ATOM 4165 N N . ILE A 1 504 ? -25.832 -3.114 -18.687 1.00 87.00 504 ILE A N 1
ATOM 4166 C CA . ILE A 1 504 ? -24.753 -3.091 -17.693 1.00 87.00 504 ILE A CA 1
ATOM 4167 C C . ILE A 1 504 ? -25.249 -3.595 -16.332 1.00 87.00 504 ILE A C 1
ATOM 4169 O O . ILE A 1 504 ? -24.637 -4.490 -15.735 1.00 87.00 504 ILE A O 1
ATOM 4173 N N . TYR A 1 505 ? -26.377 -3.081 -15.840 1.00 86.56 505 TYR A N 1
ATOM 4174 C CA . TYR A 1 505 ? -26.924 -3.475 -14.543 1.00 86.56 505 TYR A CA 1
ATOM 4175 C C . TYR A 1 505 ? -27.375 -4.940 -14.530 1.00 86.56 505 TYR A C 1
ATOM 4177 O O . TYR A 1 505 ? -27.142 -5.652 -13.548 1.00 86.56 505 TYR A O 1
ATOM 4185 N N . ARG A 1 506 ? -27.958 -5.439 -15.625 1.00 84.75 506 ARG A N 1
ATOM 4186 C CA . ARG A 1 506 ? -28.343 -6.849 -15.760 1.00 84.75 506 ARG A CA 1
ATOM 4187 C C . ARG A 1 506 ? -27.133 -7.779 -15.786 1.00 84.75 506 ARG A C 1
ATOM 4189 O O . ARG A 1 506 ? -27.230 -8.868 -15.225 1.00 84.75 506 ARG A O 1
ATOM 4196 N N . HIS A 1 507 ? -25.994 -7.365 -16.342 1.00 84.62 507 HIS A N 1
ATOM 4197 C CA . HIS A 1 507 ? -24.765 -8.163 -16.294 1.00 84.62 507 HIS A CA 1
ATOM 4198 C C . HIS A 1 507 ? -24.123 -8.173 -14.894 1.00 84.62 507 HIS A C 1
ATOM 4200 O O . HIS A 1 507 ? -23.806 -9.236 -14.361 1.00 84.62 507 HIS A O 1
ATOM 4206 N N . ILE A 1 508 ? -23.968 -7.004 -14.263 1.00 82.00 508 ILE A N 1
ATOM 4207 C CA . ILE A 1 508 ? -23.251 -6.858 -12.982 1.00 82.00 508 ILE A CA 1
ATOM 4208 C C . ILE A 1 508 ? -24.095 -7.368 -11.798 1.00 82.00 508 ILE A C 1
ATOM 4210 O O . ILE A 1 508 ? -23.609 -8.084 -10.909 1.00 82.00 508 ILE A O 1
ATOM 4214 N N . PHE A 1 509 ? -25.391 -7.049 -11.771 1.00 78.94 509 PHE A N 1
ATOM 4215 C CA . PHE A 1 509 ? -26.276 -7.405 -10.660 1.00 78.94 509 PHE A CA 1
ATOM 4216 C C . PHE A 1 509 ? -27.044 -8.714 -10.913 1.00 78.94 509 PHE A C 1
ATOM 4218 O O . PHE A 1 509 ? -27.174 -9.514 -9.979 1.00 78.94 509 PHE A O 1
ATOM 4225 N N . GLY A 1 510 ? -27.413 -9.034 -12.157 1.00 75.19 510 GLY A N 1
ATOM 4226 C CA . GLY A 1 510 ? -28.058 -10.305 -12.521 1.00 75.19 510 GLY A CA 1
ATOM 4227 C C . GLY A 1 510 ? -29.524 -10.385 -12.085 1.00 75.19 510 GLY A C 1
ATOM 4228 O O . GLY A 1 510 ? -30.256 -9.396 -12.124 1.00 75.19 510 GLY A O 1
ATOM 4229 N N . ASP A 1 511 ? -29.957 -11.560 -11.616 1.00 63.12 511 ASP A N 1
ATOM 4230 C CA . ASP A 1 511 ? -31.338 -11.838 -11.178 1.00 63.12 511 ASP A CA 1
ATOM 4231 C C . ASP A 1 511 ? -31.908 -10.852 -10.142 1.00 63.12 511 ASP A C 1
ATOM 4233 O O . ASP A 1 511 ? -33.128 -10.784 -9.968 1.00 63.12 511 ASP A O 1
ATOM 4237 N N . THR A 1 512 ? -31.067 -10.125 -9.396 1.00 64.00 512 THR A N 1
ATOM 4238 C CA . THR A 1 512 ? -31.550 -9.113 -8.445 1.00 64.00 512 THR A CA 1
ATOM 4239 C C . THR A 1 512 ? -32.075 -7.870 -9.157 1.00 64.00 512 THR A C 1
ATOM 4241 O O . THR A 1 512 ? -33.101 -7.347 -8.736 1.00 64.00 512 THR A O 1
ATOM 4244 N N . TYR A 1 513 ? -31.469 -7.452 -10.271 1.00 65.06 513 TYR A N 1
ATOM 4245 C CA . TYR A 1 513 ? -31.949 -6.325 -11.076 1.00 65.06 513 TYR A CA 1
ATOM 4246 C C . TYR A 1 513 ? -33.327 -6.624 -11.689 1.00 65.06 513 TYR A C 1
ATOM 4248 O O . TYR A 1 513 ? -34.291 -5.885 -11.471 1.00 65.06 513 TYR A O 1
ATOM 4256 N N . LEU A 1 514 ? -33.463 -7.797 -12.322 1.00 59.97 514 LEU A N 1
ATOM 4257 C CA . LEU A 1 514 ? -34.716 -8.276 -12.926 1.00 59.97 514 LEU A CA 1
ATOM 4258 C C . LEU A 1 514 ? -35.892 -8.358 -11.933 1.00 59.97 514 LEU A C 1
ATOM 4260 O O . LEU A 1 514 ? -37.044 -8.219 -12.338 1.00 59.97 514 LEU A O 1
ATOM 4264 N N . LYS A 1 515 ? -35.622 -8.573 -10.637 1.00 58.53 515 LYS A N 1
ATOM 4265 C CA . LYS A 1 515 ? -36.651 -8.651 -9.581 1.00 58.53 515 LYS A CA 1
ATOM 4266 C C . LYS A 1 515 ? -37.184 -7.298 -9.111 1.00 58.53 515 LYS A C 1
ATOM 4268 O O . LYS A 1 515 ? -38.274 -7.278 -8.543 1.00 58.53 515 LYS A O 1
ATOM 4273 N N . TYR A 1 516 ? -36.433 -6.211 -9.295 1.00 54.16 516 TYR A N 1
ATOM 4274 C CA . TYR A 1 516 ? -36.806 -4.883 -8.794 1.00 54.16 516 TYR A CA 1
ATOM 4275 C C . TYR A 1 516 ? -37.201 -3.899 -9.897 1.00 54.16 516 TYR A C 1
ATOM 4277 O O . TYR A 1 516 ? -38.093 -3.087 -9.658 1.00 54.16 516 TYR A O 1
ATOM 4285 N N . PHE A 1 517 ? -36.592 -3.987 -11.083 1.00 56.62 517 PHE A N 1
ATOM 4286 C CA . PHE A 1 517 ? -36.834 -3.033 -12.171 1.00 56.62 517 PHE A CA 1
ATOM 4287 C C . PHE A 1 517 ? -37.698 -3.602 -13.305 1.00 56.62 517 PHE A C 1
ATOM 4289 O O . PHE A 1 517 ? -38.526 -2.876 -13.849 1.00 56.62 517 PHE A O 1
ATOM 4296 N N . GLY A 1 518 ? -37.622 -4.916 -13.557 1.00 45.03 518 GLY A N 1
ATOM 4297 C CA . GLY A 1 518 ? -38.413 -5.603 -14.586 1.00 45.03 518 GLY A CA 1
ATOM 4298 C C . GLY A 1 518 ? -38.029 -5.202 -16.020 1.00 45.03 518 GLY A C 1
ATOM 4299 O O . GLY A 1 518 ? -37.365 -4.191 -16.222 1.00 45.03 518 GLY A O 1
ATOM 4300 N N . PRO A 1 519 ? -38.414 -5.985 -17.043 1.00 48.28 519 PRO A N 1
ATOM 4301 C CA . PRO A 1 519 ? -38.120 -5.613 -18.421 1.00 48.28 519 PRO A CA 1
ATOM 4302 C C . PRO A 1 519 ? -38.910 -4.355 -18.807 1.00 48.28 519 PRO A C 1
ATOM 4304 O O . PRO A 1 519 ? -40.147 -4.376 -18.809 1.00 48.28 519 PRO A O 1
ATOM 4307 N N . ARG A 1 520 ? -38.206 -3.277 -19.187 1.00 48.31 520 ARG A N 1
ATOM 4308 C CA . ARG A 1 520 ? -38.807 -2.226 -20.020 1.00 48.31 520 ARG A CA 1
ATOM 4309 C C . ARG A 1 520 ? -39.343 -2.893 -21.291 1.00 48.31 520 ARG A C 1
ATOM 4311 O O . ARG A 1 520 ? -38.708 -3.772 -21.866 1.00 48.31 520 ARG A O 1
ATOM 4318 N N . SER A 1 521 ? -40.564 -2.536 -21.670 1.00 37.28 521 SER A N 1
ATOM 4319 C CA . SER A 1 521 ? -41.299 -3.209 -22.739 1.00 37.28 521 SER A CA 1
ATOM 4320 C C . SER A 1 521 ? -40.613 -3.043 -24.093 1.00 37.28 521 SER A C 1
ATOM 4322 O O . SER A 1 521 ? -40.496 -1.910 -24.562 1.00 37.28 521 SER A O 1
ATOM 4324 N N . GLU A 1 522 ? -40.281 -4.161 -24.744 1.00 35.47 522 GLU A N 1
ATOM 4325 C CA . GLU A 1 522 ? -40.003 -4.212 -26.184 1.00 35.47 522 GLU A CA 1
ATOM 4326 C C . GLU A 1 522 ? -41.132 -3.477 -26.930 1.00 35.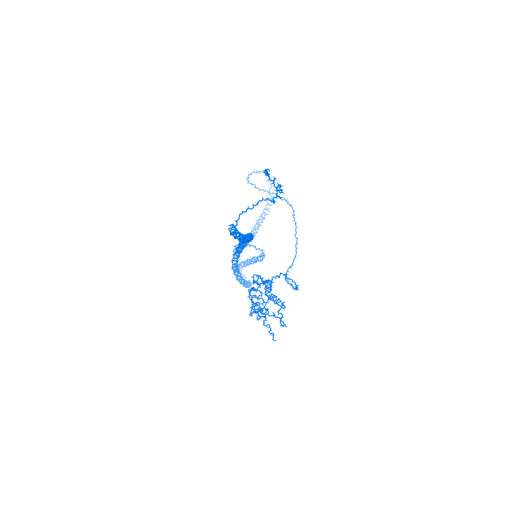47 522 GLU A C 1
ATOM 4328 O O . GLU A 1 522 ? -42.294 -3.899 -26.888 1.00 35.47 522 GLU A O 1
ATOM 4333 N N . LYS A 1 523 ? -40.811 -2.352 -27.582 1.00 37.00 523 LYS A N 1
ATOM 4334 C CA . LYS A 1 523 ? -41.709 -1.742 -28.569 1.00 37.00 523 LYS A CA 1
ATOM 4335 C C . LYS A 1 523 ? -41.621 -2.580 -29.847 1.00 37.00 523 LYS A C 1
ATOM 4337 O O . LYS A 1 523 ? -40.532 -2.975 -30.256 1.00 37.00 523 LYS A O 1
ATOM 4342 N N . GLN A 1 524 ? -42.777 -2.866 -30.438 1.00 31.30 524 GLN A N 1
ATOM 4343 C CA . GLN A 1 524 ? -42.966 -3.727 -31.609 1.00 31.30 524 GLN A CA 1
ATOM 4344 C C . GLN A 1 524 ? -43.555 -2.928 -32.774 1.00 31.30 524 GLN A C 1
ATOM 4346 O O . GLN A 1 524 ? -44.348 -2.002 -32.485 1.00 31.30 524 GLN A O 1
#

Mean predicted aligned error: 24.11 Å

InterPro domains:
  IPR051990 Cell Cycle Progression and Pre-B-cell Leukemia Transcription Factor-Interacting [PTHR28638] (1-523)
  IPR060301 CCPG1/PBIP1, C-terminal domain [PF27631] (408-510)
  IPR060302 CCPG1/PBIP1 helical domain [PF27636] (4-147)

Foldseek 3Di:
DDDDDDDDDDDDPDDPDDDDDDDDDDDDDDDDDDCVPVVVVVVVVVVVVVVVVVVVVVVVVVVVVVVVVVVVVVVVVVVVVVVVVVVVVVVVVVVVVVVVVVVVVVVVVVVVVVVVVVVVVVVVVVVVVVVVVVVVVVVVVVVVVVVVVVVVVVVVVVVVVVVVVVVVVVVVVVVVVVVVVVVVVVVVVVVVVVVVVVVVVVVVVVVVVVVVPDDDDDVVVVVVVVVVVVVVVVVVVVVVVVVVVVVVVVVVVVCVVVPPDDDDDDDDPPPPVVVVVVVVVVVVVVVVVVVVVVVVVVVVVVVVVVVVVVVVVVVVVVVVVVVVVVVCVVVVPDDDDDDDDDDDDDDDDDDDDDDDDDDDDDDDDDDDDDDDDDDDDDDYDDDDDDDDDDDDDDDDQAQFDPPADFQQRLQQVLCCVPLVDGDGFDFQVVVLVLVVVLCCVQVVDDDCSVVLSVVSVVQDDPRTGGSRGDPPLVVQVVSLVVVLVDPVRDDPDDDSSPCSSVSVCCVRNNPSCCVPPNDDDDDD

Solvent-accessible surface area (backbone atoms only — not comparable to full-atom values): 32188 Å² total; per-residue (Å²): 138,91,87,84,89,86,86,90,84,94,82,88,88,84,79,94,68,88,90,89,84,89,81,83,89,86,87,80,85,88,83,79,97,78,58,79,56,66,59,44,57,57,48,50,56,52,45,52,53,50,51,53,50,49,53,48,48,53,52,51,47,58,49,50,55,47,52,53,52,50,52,51,50,52,49,52,54,50,53,50,53,52,49,54,54,50,51,54,48,52,51,50,52,50,52,48,53,51,51,53,49,53,51,50,52,54,53,54,50,54,50,50,52,49,60,47,50,57,49,50,54,52,51,53,50,51,52,53,50,53,54,52,51,52,58,46,53,52,51,57,49,51,56,51,47,55,53,48,53,53,53,50,53,50,49,54,52,53,52,48,54,53,50,51,51,57,47,52,52,51,53,52,50,54,52,50,51,52,54,50,51,50,54,53,50,54,50,58,48,52,59,48,54,49,55,51,53,51,48,56,48,52,56,49,52,50,52,56,59,66,56,70,77,67,90,69,92,51,72,68,58,56,52,51,51,53,50,48,53,50,50,52,50,51,50,54,50,50,46,54,49,51,57,50,52,51,50,54,54,49,50,62,48,49,52,64,68,72,64,81,72,89,78,97,70,88,79,71,99,55,87,57,68,52,58,53,48,51,55,50,51,50,54,55,47,52,54,48,52,54,53,48,52,55,52,48,53,54,48,52,53,51,51,51,52,51,49,50,53,47,53,50,51,52,48,54,53,45,54,51,44,53,53,49,53,60,50,45,65,68,65,65,80,78,75,89,84,86,87,79,85,83,88,84,84,90,82,90,82,88,85,80,91,87,87,80,90,80,89,88,89,88,86,91,86,89,85,87,85,83,90,82,84,88,81,89,84,88,87,86,86,85,91,86,84,88,82,91,82,89,79,93,75,77,100,65,88,59,75,54,68,95,85,51,77,52,42,55,45,22,23,27,51,48,33,36,70,76,47,72,38,85,40,74,50,53,42,48,64,63,51,50,53,52,51,52,56,49,46,42,67,74,64,60,73,76,82,61,56,70,59,53,50,62,55,54,52,76,53,38,58,98,54,29,41,45,38,39,63,46,56,68,66,63,49,48,51,56,52,43,55,58,56,74,67,42,75,90,68,67,58,103,69,69,71,85,55,82,53,51,61,60,53,52,45,42,68,77,58,30,75,46,38,56,74,76,71,48,84,79,77,84,84,129

Secondary structure (DSSP, 8-state):
------------S----S--------------SSSTTHHHHHHHHHHHHHHHHHHHHHHHHHHHHHHHHHHHHHHHHHHHHHHHHHHHHHHHHHHHHHHHHHHHHHHHHHHHHHHHHHHHHHHHHHHHHHHHHHHHHHHHHHHHHHHHHHHHHHHHHHHHHHHHHHHHHHHHHHHHHHHHHHHHHHHHHHHHHHHHHHHHHHHHHHHHHHGGGS----HHHHHHHHHHHHHHHHHHHHHHHHHHHHHHHHHHHHHHHHS-S-------S-TTHHHHHHHHHHHHHHHHHHHHHHHHHHHHHHHHHHHHHHHHHHHHHHHHHHHHHHHHHHHTTS---------------------------------------------------------------PPPPTT--SHHHHHHHHHHHHHS---PPPBHHHHHHHHHHHHHHHTSS-S-HHHHHHHHGGGEETTEE-TTTS-HHHHHHHHHHHHHT-GGG--SSS-TTTTHHHHHHHHHHTHHHHHHT-PPP---

Organism: NCBI:txid1608454